Protein AF-A0AAQ3TRP3-F1 (afdb_monomer)

Radius of gyration: 34.42 Å; Cα contacts (8 Å, |Δi|>4): 391; chains: 1; bounding box: 76×56×103 Å

InterPro domains:
  IPR004140 Exocyst complex component Exo70 [PTHR12542] (78-520)
  IPR016159 Cullin repeat-like-containing domain superfamily [SSF74788] (184-519)
  IPR046364 Exocyst complex subunit Exo70, C-terminal [PF03081] (181-513)

pLDDT: mean 72.67, std 23.21, range [22.0, 98.25]

Mean predicted aligned error: 14.57 Å

Nearest PDB structures (foldseek):
  4rl5-assembly1_A  TM=6.685E-01  e=1.559E-10  Arabidopsis thaliana
  4p3g-assembly1_A  TM=2.240E-01  e=8.939E+00  Thermochaetoides thermophila DSM 1495

Structure (mmCIF, N/CA/C/O backbone):
data_AF-A0AAQ3TRP3-F1
#
_entry.id   AF-A0AAQ3TRP3-F1
#
loop_
_atom_site.group_PDB
_atom_site.id
_atom_site.type_symbol
_atom_site.label_atom_id
_atom_site.label_alt_id
_atom_site.label_comp_id
_atom_site.label_asym_id
_atom_site.label_entity_id
_atom_site.label_seq_id
_atom_site.pdbx_PDB_ins_code
_atom_site.Cartn_x
_atom_site.Cartn_y
_atom_site.Cartn_z
_atom_site.occupancy
_atom_site.B_iso_or_equiv
_atom_site.auth_seq_id
_atom_site.auth_comp_id
_atom_site.auth_asym_id
_atom_site.auth_atom_id
_atom_site.pdbx_PDB_model_num
ATOM 1 N N . MET A 1 1 ? 26.498 2.422 52.909 1.00 35.72 1 MET A N 1
ATOM 2 C CA . MET A 1 1 ? 26.021 2.976 51.623 1.00 35.72 1 MET A CA 1
ATOM 3 C C . MET A 1 1 ? 26.634 2.094 50.545 1.00 35.72 1 MET A C 1
ATOM 5 O O . MET A 1 1 ? 27.822 2.210 50.314 1.00 35.72 1 MET A O 1
ATOM 9 N N . GLY A 1 2 ? 26.007 1.011 50.088 1.00 30.06 2 GLY A N 1
ATOM 10 C CA . GLY A 1 2 ? 24.668 0.905 49.493 1.00 30.06 2 GLY A CA 1
ATOM 11 C C . GLY A 1 2 ? 24.884 0.528 48.016 1.00 30.06 2 GLY A C 1
ATOM 12 O O . GLY A 1 2 ? 24.940 1.422 47.192 1.00 30.06 2 GLY A O 1
ATOM 13 N N . SER A 1 3 ? 25.453 -0.650 47.738 1.00 26.14 3 SER A N 1
ATOM 14 C CA . SER A 1 3 ? 24.793 -1.949 47.491 1.00 26.14 3 SER A CA 1
ATOM 15 C C . SER A 1 3 ? 24.383 -2.117 46.019 1.00 26.14 3 SER A C 1
ATOM 17 O O . SER A 1 3 ? 23.376 -1.579 45.571 1.00 26.14 3 SER A O 1
ATOM 19 N N . SER A 1 4 ? 25.223 -2.860 45.289 1.00 27.05 4 SER A N 1
ATOM 20 C CA . SER A 1 4 ? 24.944 -3.479 43.991 1.00 27.05 4 SER A CA 1
ATOM 21 C C . SER A 1 4 ? 23.904 -4.591 44.146 1.00 27.05 4 SER A C 1
ATOM 23 O O . SER A 1 4 ? 24.011 -5.391 45.074 1.00 27.05 4 SER A O 1
ATOM 25 N N . ILE A 1 5 ? 22.938 -4.674 43.227 1.00 31.28 5 ILE A N 1
ATOM 26 C CA . ILE A 1 5 ? 21.962 -5.775 43.125 1.00 31.28 5 ILE A CA 1
ATOM 27 C C . ILE A 1 5 ? 21.830 -6.122 41.630 1.00 31.28 5 ILE A C 1
ATOM 29 O O . ILE A 1 5 ? 21.334 -5.316 40.850 1.00 31.28 5 ILE A O 1
ATOM 33 N N . ASN A 1 6 ? 22.549 -7.158 41.189 1.00 25.89 6 ASN A N 1
ATOM 34 C CA . ASN A 1 6 ? 22.065 -8.494 40.795 1.00 25.89 6 ASN A CA 1
ATOM 35 C C . ASN A 1 6 ? 21.070 -8.533 39.620 1.00 25.89 6 ASN A C 1
ATOM 37 O O . ASN A 1 6 ? 19.854 -8.466 39.794 1.00 25.89 6 ASN A O 1
ATOM 41 N N . MET A 1 7 ? 21.642 -8.733 38.427 1.00 24.67 7 MET A N 1
ATOM 42 C CA . MET A 1 7 ? 21.076 -9.557 37.355 1.00 24.67 7 MET A CA 1
ATOM 43 C C . MET A 1 7 ? 21.274 -11.039 37.707 1.00 24.67 7 MET A C 1
ATOM 45 O O . MET A 1 7 ? 22.249 -11.371 38.370 1.00 24.67 7 MET A O 1
ATOM 49 N N . GLU A 1 8 ? 20.374 -11.883 37.198 1.00 25.00 8 GLU A N 1
ATOM 50 C CA . GLU A 1 8 ? 20.343 -13.353 37.305 1.00 25.00 8 GLU A CA 1
ATOM 51 C C . GLU A 1 8 ? 19.824 -13.908 38.638 1.00 25.00 8 GLU A C 1
ATOM 53 O O . GLU A 1 8 ? 20.561 -14.070 39.601 1.00 25.00 8 GLU A O 1
ATOM 58 N N . ASP A 1 9 ? 18.536 -14.278 38.664 1.00 25.33 9 ASP A N 1
ATOM 59 C CA . ASP A 1 9 ? 18.198 -15.670 38.970 1.00 25.33 9 ASP A CA 1
ATOM 60 C C . ASP A 1 9 ? 16.752 -16.043 38.600 1.00 25.33 9 ASP A C 1
ATOM 62 O O . ASP A 1 9 ? 15.837 -15.222 38.673 1.00 25.33 9 ASP A O 1
ATOM 66 N N . ARG A 1 10 ? 16.567 -17.339 38.313 1.00 25.55 10 ARG A N 1
ATOM 67 C CA . ARG A 1 10 ? 15.323 -18.088 38.010 1.00 25.55 10 ARG A CA 1
ATOM 68 C C . ARG A 1 10 ? 14.953 -18.287 36.536 1.00 25.55 10 ARG A C 1
ATOM 70 O O . ARG A 1 10 ? 13.850 -17.976 36.093 1.00 25.55 10 ARG A O 1
ATOM 77 N N . PHE A 1 11 ? 15.826 -19.007 35.832 1.00 25.33 11 PHE A N 1
ATOM 78 C CA . PHE A 1 11 ? 15.385 -20.088 34.944 1.00 25.33 11 PHE A CA 1
ATOM 79 C C . PHE A 1 11 ? 15.286 -21.395 35.740 1.00 25.33 11 PHE A C 1
ATOM 81 O O . PHE A 1 11 ? 16.202 -21.739 36.480 1.00 25.33 11 PHE A O 1
ATOM 88 N N . GLY A 1 12 ? 14.205 -22.154 35.552 1.00 23.44 12 GLY A N 1
ATOM 89 C CA . GLY A 1 12 ? 14.117 -23.518 36.070 1.00 23.44 12 GLY A CA 1
ATOM 90 C C . GLY A 1 12 ? 12.722 -24.125 35.984 1.00 23.44 12 GLY A C 1
ATOM 91 O O . GLY A 1 12 ? 11.957 -24.008 36.930 1.00 23.44 12 GLY A O 1
ATOM 92 N N . ALA A 1 13 ? 12.418 -24.768 34.850 1.00 25.14 13 ALA A N 1
ATOM 93 C CA . ALA A 1 13 ? 11.879 -26.137 34.757 1.00 25.14 13 ALA A CA 1
ATOM 94 C C . ALA A 1 13 ? 11.068 -26.334 33.463 1.00 25.14 13 ALA A C 1
ATOM 96 O O . ALA A 1 13 ? 9.977 -25.799 33.283 1.00 25.14 13 ALA A O 1
ATOM 97 N N . ARG A 1 14 ? 11.625 -27.151 32.562 1.00 24.62 14 ARG A N 1
ATOM 98 C CA . ARG A 1 14 ? 10.919 -27.788 31.445 1.00 24.62 14 ARG A CA 1
ATOM 99 C C . ARG A 1 14 ? 10.018 -28.893 31.997 1.00 24.62 14 ARG A C 1
ATOM 101 O O . ARG A 1 14 ? 10.458 -29.668 32.839 1.00 24.62 14 ARG A O 1
ATOM 108 N N . GLY A 1 15 ? 8.822 -29.027 31.438 1.00 25.16 15 GLY A N 1
ATOM 109 C CA . GLY A 1 15 ? 7.959 -30.188 31.617 1.00 25.16 15 GLY A CA 1
ATOM 110 C C . GLY A 1 15 ? 7.012 -30.296 30.431 1.00 25.16 15 GLY A C 1
ATOM 111 O O . GLY A 1 15 ? 6.234 -29.383 30.181 1.00 25.16 15 GLY A O 1
ATOM 112 N N . LEU A 1 16 ? 7.161 -31.383 29.673 1.00 23.02 16 LEU A N 1
ATOM 113 C CA . LEU A 1 16 ? 6.274 -31.837 28.603 1.00 23.02 16 LEU A CA 1
ATOM 114 C C . LEU A 1 16 ? 4.789 -31.755 29.028 1.00 23.02 16 LEU A C 1
ATOM 116 O O . LEU A 1 16 ? 4.491 -31.898 30.209 1.00 23.02 16 LEU A O 1
ATOM 120 N N . TRP A 1 17 ? 3.878 -31.625 28.059 1.00 24.88 17 TRP A N 1
ATOM 121 C CA . TRP A 1 17 ? 2.758 -32.548 27.782 1.00 24.88 17 TRP A CA 1
ATOM 122 C C . TRP A 1 17 ? 1.840 -31.931 26.702 1.00 24.88 17 TRP A C 1
ATOM 124 O O . TRP A 1 17 ? 1.502 -30.751 26.703 1.00 24.88 17 TRP A O 1
ATOM 134 N N . SER A 1 18 ? 1.441 -32.764 25.751 1.00 22.00 18 SER A N 1
ATOM 135 C CA . SER A 1 18 ? 0.293 -32.631 24.844 1.00 22.00 18 SER A CA 1
ATOM 136 C C . SER A 1 18 ? -0.294 -34.044 24.722 1.00 22.00 18 SER A C 1
ATOM 138 O O . SER A 1 18 ? 0.445 -34.995 24.982 1.00 22.00 18 SER A O 1
ATOM 140 N N . PRO A 1 19 ? -1.504 -34.265 24.186 1.00 26.34 19 PRO A N 1
ATOM 141 C CA . PRO A 1 19 ? -2.749 -33.494 24.232 1.00 26.34 19 PRO A CA 1
ATOM 142 C C . PRO A 1 19 ? -3.902 -34.340 24.839 1.00 26.34 19 PRO A C 1
ATOM 144 O O . PRO A 1 19 ? -3.881 -35.565 24.757 1.00 26.34 19 PRO A O 1
ATOM 147 N N . ILE A 1 20 ? -4.951 -33.716 25.391 1.00 24.42 20 ILE A N 1
ATOM 148 C CA . ILE A 1 20 ? -6.211 -34.426 25.695 1.00 24.42 20 ILE A CA 1
ATOM 149 C C . ILE A 1 20 ? -7.267 -34.035 24.665 1.00 24.42 20 ILE A C 1
ATOM 151 O O . ILE A 1 20 ? -7.696 -32.888 24.563 1.00 24.42 20 ILE A O 1
ATOM 155 N N . THR A 1 21 ? -7.659 -35.041 23.897 1.00 22.59 21 THR A N 1
ATOM 156 C CA . THR A 1 21 ? -8.784 -35.107 22.972 1.00 22.59 21 THR A CA 1
ATOM 157 C C . THR A 1 21 ? -10.099 -35.039 23.746 1.00 22.59 21 THR A C 1
ATOM 159 O O . THR A 1 21 ? -10.389 -35.920 24.552 1.00 22.59 21 THR A O 1
ATOM 162 N N . VAL A 1 22 ? -10.939 -34.040 23.461 1.00 27.33 22 VAL A N 1
ATOM 163 C CA . VAL A 1 22 ? -12.357 -34.068 23.847 1.00 27.33 22 VAL A CA 1
ATOM 164 C C . VAL A 1 22 ? -13.202 -34.094 22.582 1.00 27.33 22 VAL A C 1
ATOM 166 O O . VAL A 1 22 ? -13.259 -33.151 21.799 1.00 27.33 22 VAL A O 1
ATOM 169 N N . ARG A 1 23 ? -13.821 -35.254 22.388 1.00 22.34 23 ARG A N 1
ATOM 170 C CA . ARG A 1 23 ? -14.796 -35.591 21.359 1.00 22.34 23 ARG A CA 1
ATOM 171 C C . ARG A 1 23 ? -16.107 -34.885 21.719 1.00 22.34 23 ARG A C 1
ATOM 173 O O . ARG A 1 23 ? -16.716 -35.248 22.718 1.00 22.34 23 ARG A O 1
ATOM 180 N N . SER A 1 24 ? -16.527 -33.892 20.935 1.00 25.52 24 SER A N 1
ATOM 181 C CA . SER A 1 24 ? -17.854 -33.279 21.079 1.00 25.52 24 SER A CA 1
ATOM 182 C C . SER A 1 24 ? -18.777 -33.776 19.971 1.00 25.52 24 SER A C 1
ATOM 184 O O . SER A 1 24 ? -18.467 -33.691 18.783 1.00 25.52 24 SER A O 1
ATOM 186 N N . SER A 1 25 ? -19.884 -34.371 20.399 1.00 25.12 25 SER A N 1
ATOM 187 C CA . SER A 1 25 ? -20.973 -34.919 19.600 1.00 25.12 25 SER A CA 1
ATOM 188 C C . SER A 1 25 ? -21.748 -33.813 18.883 1.00 25.12 25 SER A C 1
ATOM 190 O O . SER A 1 25 ? -22.270 -32.903 19.523 1.00 25.12 25 SER A O 1
ATOM 192 N N . SER A 1 26 ? -21.865 -33.928 17.559 1.00 26.00 26 SER A N 1
ATOM 193 C CA . SER A 1 26 ? -22.762 -33.109 16.740 1.00 26.00 26 SER A CA 1
ATOM 194 C C . SER A 1 26 ? -24.217 -33.508 16.988 1.00 26.00 26 SER A C 1
ATOM 196 O O . SER A 1 26 ? -24.620 -34.619 16.654 1.00 26.00 26 SER A O 1
ATOM 198 N N . GLY A 1 27 ? -24.996 -32.595 17.566 1.00 26.17 27 GLY A N 1
ATOM 199 C CA . GLY A 1 27 ? -26.455 -32.626 17.550 1.00 26.17 27 GLY A CA 1
ATOM 200 C C . GLY A 1 27 ? -26.960 -31.565 16.578 1.00 26.17 27 GLY A C 1
ATOM 201 O O . GLY A 1 27 ? -26.843 -30.373 16.844 1.00 26.17 27 GLY A O 1
ATOM 202 N N . THR A 1 28 ? -27.479 -31.999 15.433 1.00 25.14 28 THR A N 1
ATOM 203 C CA . THR A 1 28 ? -28.134 -31.148 14.435 1.00 25.14 28 THR A CA 1
ATOM 204 C C . THR A 1 28 ? -29.542 -30.804 14.913 1.00 25.14 28 THR A C 1
ATOM 206 O O . THR A 1 28 ? -30.368 -31.700 15.068 1.00 25.14 28 THR A O 1
ATOM 209 N N . ILE A 1 29 ? -29.843 -29.516 15.098 1.00 27.50 29 ILE A N 1
ATOM 210 C CA . ILE A 1 29 ? -31.223 -29.022 15.164 1.00 27.50 29 ILE A CA 1
ATOM 211 C C . ILE A 1 29 ? -31.406 -28.022 14.027 1.00 27.50 29 ILE A C 1
ATOM 213 O O . ILE A 1 29 ? -30.810 -26.947 14.011 1.00 27.50 29 ILE A O 1
ATOM 217 N N . ALA A 1 30 ? -32.216 -28.428 13.053 1.00 26.48 30 ALA A N 1
ATOM 218 C CA . ALA A 1 30 ? -32.719 -27.586 11.985 1.00 26.48 30 ALA A CA 1
ATOM 219 C C . ALA A 1 30 ? -33.881 -26.735 12.520 1.00 26.48 30 ALA A C 1
ATOM 221 O O . ALA A 1 30 ? -34.821 -27.266 13.108 1.00 26.48 30 ALA A O 1
ATOM 222 N N . GLY A 1 31 ? -33.819 -25.425 12.292 1.00 26.56 31 GLY A N 1
ATOM 223 C CA . GLY A 1 31 ? -34.897 -24.486 12.581 1.00 26.56 31 GLY A CA 1
ATOM 224 C C . GLY A 1 31 ? -35.043 -23.502 11.429 1.00 26.56 31 GLY A C 1
ATOM 225 O O . GLY A 1 31 ? -34.255 -22.572 11.296 1.00 26.56 31 GLY A O 1
ATOM 226 N N . SER A 1 32 ? -36.031 -23.748 10.571 1.00 29.98 32 SER A N 1
ATOM 227 C CA . SER A 1 32 ? -36.461 -22.857 9.494 1.00 29.98 32 SER A CA 1
ATOM 228 C C . SER A 1 32 ? -37.123 -21.598 10.066 1.00 29.98 32 SER A C 1
ATOM 230 O O . SER A 1 32 ? -37.987 -21.698 10.935 1.00 29.98 32 SER A O 1
ATOM 232 N N . GLY A 1 33 ? -36.764 -20.420 9.551 1.00 26.45 33 GLY A N 1
ATOM 233 C CA . GLY A 1 33 ? -37.371 -19.142 9.926 1.00 26.45 33 GLY A CA 1
ATOM 234 C C . GLY A 1 33 ? -37.254 -18.121 8.795 1.00 26.45 33 GLY A C 1
ATOM 235 O O . GLY A 1 33 ? -36.174 -17.886 8.272 1.00 26.45 33 GLY A O 1
ATOM 236 N N . SER A 1 34 ? -38.401 -17.583 8.399 1.00 26.67 34 SER A N 1
ATOM 237 C CA . SER A 1 34 ? -38.728 -16.857 7.168 1.00 26.67 34 SER A CA 1
ATOM 238 C C . SER A 1 34 ? -37.939 -15.578 6.862 1.00 26.67 34 SER A C 1
ATOM 240 O O . SER A 1 34 ? -37.733 -14.728 7.727 1.00 26.67 34 SER A O 1
ATOM 242 N N . THR A 1 35 ? -37.663 -15.391 5.573 1.00 23.88 35 THR A N 1
ATOM 243 C CA . THR A 1 35 ? -37.200 -14.167 4.914 1.00 23.88 35 THR A CA 1
ATOM 244 C C . THR A 1 35 ? -38.246 -13.049 5.003 1.00 23.88 35 THR A C 1
ATOM 246 O O . THR A 1 35 ? -39.348 -13.191 4.480 1.00 23.88 35 THR A O 1
ATOM 249 N N . TYR A 1 36 ? -37.877 -11.908 5.589 1.00 26.47 36 TYR A N 1
ATOM 250 C CA . TYR A 1 36 ? -38.533 -10.622 5.341 1.00 26.47 36 TYR A CA 1
ATOM 251 C C . TYR A 1 36 ? -37.529 -9.705 4.645 1.00 26.47 36 TYR A C 1
ATOM 253 O O . TYR A 1 36 ? -36.509 -9.317 5.207 1.00 26.47 36 TYR A O 1
ATOM 261 N N . THR A 1 37 ? -37.809 -9.405 3.382 1.00 28.42 37 THR A N 1
ATOM 262 C CA . THR A 1 37 ? -37.086 -8.434 2.566 1.00 28.42 37 THR A CA 1
ATOM 263 C C . THR A 1 37 ? -37.477 -7.021 2.985 1.00 28.42 37 THR A C 1
ATOM 265 O O . THR A 1 37 ? -38.600 -6.589 2.733 1.00 28.42 37 THR A O 1
ATOM 268 N N . THR A 1 38 ? -36.534 -6.276 3.555 1.00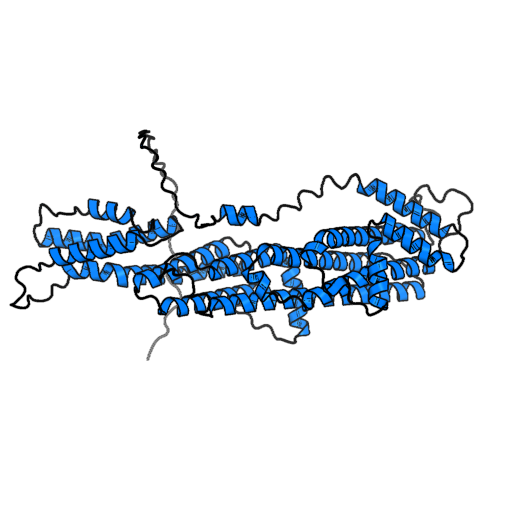 24.95 38 THR A N 1
ATOM 269 C CA . THR A 1 38 ? -36.594 -4.812 3.617 1.00 24.95 38 THR A CA 1
ATOM 270 C C . THR A 1 38 ? -35.363 -4.245 2.932 1.00 24.95 38 THR A C 1
ATOM 272 O O . THR A 1 38 ? -34.234 -4.462 3.359 1.00 24.95 38 THR A O 1
ATOM 275 N N . SER A 1 39 ? -35.631 -3.548 1.829 1.00 32.19 39 SER A N 1
ATOM 276 C CA . SER A 1 39 ? -34.715 -2.741 1.029 1.00 32.19 39 SER A CA 1
ATOM 277 C C . SER A 1 39 ? -33.881 -1.805 1.912 1.00 32.19 39 SER A C 1
ATOM 279 O O . SER A 1 39 ? -34.387 -0.787 2.383 1.00 32.19 39 SER A O 1
ATOM 281 N N . ALA A 1 40 ? -32.602 -2.130 2.096 1.00 25.84 40 ALA A N 1
ATOM 282 C CA . ALA A 1 40 ? -31.597 -1.239 2.657 1.00 25.84 40 ALA A CA 1
ATOM 283 C C . ALA A 1 40 ? -30.569 -0.920 1.567 1.00 25.84 40 ALA A C 1
ATOM 285 O O . ALA A 1 40 ? -30.038 -1.821 0.916 1.00 25.84 40 ALA A O 1
ATOM 286 N N . ALA A 1 41 ? -30.338 0.375 1.353 1.00 25.69 41 ALA A N 1
ATOM 287 C CA . ALA A 1 41 ? -29.313 0.900 0.467 1.00 25.69 41 ALA A CA 1
ATOM 288 C C . ALA A 1 41 ? -27.966 0.222 0.761 1.00 25.69 41 ALA A C 1
ATOM 290 O O . ALA A 1 41 ? -27.532 0.169 1.911 1.00 25.69 41 ALA A O 1
ATOM 291 N N . ALA A 1 42 ? -27.344 -0.324 -0.282 1.00 25.33 42 ALA A N 1
ATOM 292 C CA . ALA A 1 42 ? -26.106 -1.081 -0.197 1.00 25.33 42 ALA A CA 1
ATOM 293 C C . ALA A 1 42 ? -24.969 -0.208 0.360 1.00 25.33 42 ALA A C 1
ATOM 295 O O . ALA A 1 42 ? -24.351 0.566 -0.367 1.00 25.33 42 ALA A O 1
ATOM 296 N N . SER A 1 43 ? -24.673 -0.342 1.653 1.00 28.14 43 SER A N 1
ATOM 297 C CA . SER A 1 43 ? -23.373 0.039 2.187 1.00 28.14 43 SER A CA 1
ATOM 298 C C . SER A 1 43 ? -22.385 -1.051 1.775 1.00 28.14 43 SER A C 1
ATOM 300 O O . SER A 1 43 ? -22.498 -2.212 2.171 1.00 28.14 43 SER A O 1
ATOM 302 N N . LEU A 1 44 ? -21.434 -0.700 0.911 1.00 31.47 44 LEU A N 1
ATOM 303 C CA . LEU A 1 44 ? -20.362 -1.599 0.491 1.00 31.47 44 LEU A CA 1
ATOM 304 C C . LEU A 1 44 ? -19.396 -1.814 1.665 1.00 31.47 44 LEU A C 1
ATOM 306 O O . LEU A 1 44 ? -18.321 -1.227 1.728 1.00 31.47 44 LEU A O 1
ATOM 310 N N . SER A 1 45 ? -19.777 -2.667 2.615 1.00 37.31 45 SER A N 1
ATOM 311 C CA . SER A 1 45 ? -18.842 -3.266 3.565 1.00 37.31 45 SER A CA 1
ATOM 312 C C . SER A 1 45 ? -17.987 -4.271 2.797 1.00 37.31 45 SER A C 1
ATOM 314 O O . SER A 1 45 ? -18.311 -5.455 2.727 1.00 37.31 45 SER A O 1
ATOM 316 N N . MET A 1 46 ? -16.916 -3.793 2.166 1.00 41.84 46 MET A N 1
ATOM 317 C CA . MET A 1 46 ? -15.966 -4.656 1.472 1.00 41.84 46 MET A CA 1
ATOM 318 C C . MET A 1 46 ? -15.306 -5.618 2.468 1.00 41.84 46 MET A C 1
ATOM 320 O O . MET A 1 46 ? -14.654 -5.188 3.419 1.00 41.84 46 MET A O 1
ATOM 324 N N . SER A 1 47 ? -15.469 -6.927 2.260 1.00 47.16 47 SER A N 1
ATOM 325 C CA . SER A 1 47 ? -14.766 -7.941 3.050 1.00 47.16 47 SER A CA 1
ATOM 326 C C . SER A 1 47 ? -13.272 -7.967 2.699 1.00 47.16 47 SER A C 1
ATOM 328 O O . SER A 1 47 ? -12.864 -7.545 1.614 1.00 47.16 47 SER A O 1
ATOM 330 N N . MET A 1 48 ? -12.433 -8.499 3.596 1.00 46.69 48 MET A N 1
ATOM 331 C CA . MET A 1 48 ? -11.012 -8.727 3.295 1.00 46.69 48 MET A CA 1
ATOM 332 C C . MET A 1 48 ? -10.812 -9.637 2.076 1.00 46.69 48 MET A C 1
ATOM 334 O O . MET A 1 48 ? -9.860 -9.443 1.329 1.00 46.69 48 MET A O 1
ATOM 338 N N . GLU A 1 49 ? -11.724 -10.583 1.848 1.00 42.34 49 GLU A N 1
ATOM 339 C CA . GLU A 1 49 ? -11.733 -11.463 0.674 1.00 42.34 49 GLU A CA 1
ATOM 340 C C . GLU A 1 49 ? -12.098 -10.698 -0.600 1.00 42.34 49 GLU A C 1
ATOM 342 O O . GLU A 1 49 ? -11.464 -10.907 -1.627 1.00 42.34 49 GLU A O 1
ATOM 347 N N . ALA A 1 50 ? -13.040 -9.751 -0.536 1.00 43.78 50 ALA A N 1
ATOM 348 C CA . ALA A 1 50 ? -13.363 -8.875 -1.660 1.00 43.78 50 ALA A CA 1
ATOM 349 C C . ALA A 1 50 ? -12.200 -7.923 -1.990 1.00 43.78 50 ALA A C 1
ATOM 351 O O . ALA A 1 50 ? -11.885 -7.730 -3.158 1.00 43.78 50 ALA A O 1
ATOM 352 N N . LEU A 1 51 ? -11.504 -7.377 -0.985 1.00 42.25 51 LEU A N 1
ATOM 353 C CA . LEU A 1 51 ? -10.272 -6.597 -1.182 1.00 42.25 51 LEU A CA 1
ATOM 354 C C . LEU A 1 51 ? -9.110 -7.447 -1.724 1.00 42.25 51 LEU A C 1
ATOM 356 O O . LEU A 1 51 ? -8.335 -6.958 -2.545 1.00 42.25 51 LEU A O 1
ATOM 360 N N . ALA A 1 52 ? -8.987 -8.703 -1.288 1.00 42.25 52 ALA A N 1
ATOM 361 C CA . ALA A 1 52 ? -7.985 -9.642 -1.786 1.00 42.25 52 ALA A CA 1
ATOM 362 C C . ALA A 1 52 ? -8.276 -10.085 -3.227 1.00 42.25 52 ALA A C 1
ATOM 364 O O . ALA A 1 52 ? -7.353 -10.133 -4.030 1.00 42.25 52 ALA A O 1
ATOM 365 N N . ALA A 1 53 ? -9.542 -10.334 -3.574 1.00 42.78 53 ALA A N 1
ATOM 366 C CA . ALA A 1 53 ? -9.973 -10.729 -4.913 1.00 42.78 53 ALA A CA 1
ATOM 367 C C . ALA A 1 53 ? -9.913 -9.564 -5.912 1.00 42.78 53 ALA A C 1
ATOM 369 O O . ALA A 1 53 ? -9.395 -9.718 -7.012 1.00 42.78 53 ALA A O 1
ATOM 370 N N . MET A 1 54 ? -10.371 -8.374 -5.519 1.00 37.12 54 MET A N 1
ATOM 371 C CA . MET A 1 54 ? -10.393 -7.184 -6.380 1.00 37.12 54 MET A CA 1
ATOM 372 C C . MET A 1 54 ? -8.992 -6.606 -6.637 1.00 37.12 54 MET A C 1
ATOM 374 O O . MET A 1 54 ? -8.796 -5.821 -7.560 1.00 37.12 54 MET A O 1
ATOM 378 N N . LEU A 1 55 ? -8.008 -6.996 -5.824 1.00 43.03 55 LEU A N 1
ATOM 379 C CA . LEU A 1 55 ? -6.614 -6.603 -5.979 1.00 43.03 55 LEU A CA 1
ATOM 380 C C . LEU A 1 55 ? -5.669 -7.810 -6.123 1.00 43.03 55 LEU A C 1
ATOM 382 O O . LEU A 1 55 ? -4.453 -7.663 -5.929 1.00 43.03 55 LEU A O 1
ATOM 386 N N . SER A 1 56 ? -6.208 -8.992 -6.434 1.00 36.00 56 SER A N 1
ATOM 387 C CA . SER A 1 56 ? -5.407 -10.129 -6.866 1.00 36.00 56 SER A CA 1
ATOM 388 C C . SER A 1 56 ? -4.795 -9.751 -8.209 1.00 36.00 56 SER A C 1
ATOM 390 O O . SER A 1 56 ? -5.426 -9.834 -9.256 1.00 36.00 56 SER A O 1
ATOM 392 N N . LEU A 1 57 ? -3.558 -9.264 -8.159 1.00 39.91 57 LEU A N 1
ATOM 393 C CA . LEU A 1 57 ? -2.683 -9.120 -9.316 1.00 39.91 57 LEU A CA 1
ATOM 394 C C . LEU A 1 57 ? -2.073 -10.490 -9.673 1.00 39.91 57 LEU A C 1
ATOM 396 O O . LEU A 1 57 ? -0.930 -10.556 -10.116 1.00 39.91 57 LEU A O 1
ATOM 400 N N . ASP A 1 58 ? -2.831 -11.582 -9.517 1.00 31.98 58 ASP A N 1
ATOM 401 C CA . ASP A 1 58 ? -2.561 -12.828 -10.233 1.00 31.98 58 ASP A CA 1
ATOM 402 C C . ASP A 1 58 ? -2.939 -12.612 -11.697 1.00 31.98 58 ASP A C 1
ATOM 404 O O . ASP A 1 58 ? -4.025 -12.922 -12.181 1.00 31.98 58 ASP A O 1
ATOM 408 N N . SER A 1 59 ? -2.033 -11.980 -12.428 1.00 35.44 59 SER A N 1
ATOM 409 C CA . SER A 1 59 ? -2.052 -11.986 -13.891 1.00 35.44 59 SER A CA 1
ATOM 410 C C . SER A 1 59 ? -0.657 -12.202 -14.466 1.00 35.44 59 SER A C 1
ATOM 412 O O . SER A 1 59 ? -0.381 -11.813 -15.596 1.00 35.44 59 SER A O 1
ATOM 414 N N . LEU A 1 60 ? 0.222 -12.861 -13.703 1.00 35.59 60 LEU A N 1
ATOM 415 C CA . LEU A 1 60 ? 1.514 -13.344 -14.199 1.00 35.59 60 LEU A CA 1
ATOM 416 C C . LEU A 1 60 ? 1.573 -14.869 -14.383 1.00 35.59 60 LEU A C 1
ATOM 418 O O . LEU A 1 60 ? 2.561 -15.366 -14.909 1.00 35.59 60 LEU A O 1
ATOM 422 N N . GLU A 1 61 ? 0.490 -15.601 -14.101 1.00 31.48 61 GLU A N 1
ATOM 423 C CA . GLU A 1 61 ? 0.340 -17.016 -14.495 1.00 31.48 61 GLU A CA 1
ATOM 424 C C . GLU A 1 61 ? -0.099 -17.211 -15.963 1.00 31.48 61 GLU A C 1
ATOM 426 O O . GLU A 1 61 ? -0.368 -18.324 -16.406 1.00 31.48 61 GLU A O 1
ATOM 431 N N . TYR A 1 62 ? -0.127 -16.140 -16.764 1.00 33.59 62 TYR A N 1
ATOM 432 C CA . TYR A 1 62 ? -0.454 -16.194 -18.196 1.00 33.59 62 TYR A CA 1
ATOM 433 C C . TYR A 1 62 ? 0.779 -16.138 -19.116 1.00 33.59 62 TYR A C 1
ATOM 435 O O . TYR A 1 62 ? 0.652 -15.818 -20.293 1.00 33.59 62 TYR A O 1
ATOM 443 N N . ILE A 1 63 ? 1.978 -16.427 -18.596 1.00 35.75 63 ILE A N 1
ATOM 444 C CA . ILE A 1 63 ? 3.232 -16.375 -19.372 1.00 35.75 63 ILE A CA 1
ATOM 445 C C . ILE A 1 63 ? 3.570 -17.727 -20.032 1.00 35.75 63 ILE A C 1
ATOM 447 O O . ILE A 1 63 ? 4.213 -17.755 -21.078 1.00 35.75 63 ILE A O 1
ATOM 451 N N . ASP A 1 64 ? 3.065 -18.857 -19.527 1.00 29.70 64 ASP A N 1
ATOM 452 C CA . ASP A 1 64 ? 3.477 -20.176 -20.041 1.00 29.70 64 ASP A CA 1
ATOM 453 C C . ASP A 1 64 ? 2.806 -20.609 -21.359 1.00 29.70 64 ASP A C 1
ATOM 455 O O . ASP A 1 64 ? 3.261 -21.561 -21.987 1.00 29.70 64 ASP A O 1
ATOM 459 N N . LYS A 1 65 ? 1.775 -19.897 -21.841 1.00 29.27 65 LYS A N 1
ATOM 460 C CA . LYS A 1 65 ? 1.150 -20.173 -23.155 1.00 29.27 65 LYS A CA 1
ATOM 461 C C . LYS A 1 65 ? 1.668 -19.303 -24.307 1.00 29.27 65 LYS A C 1
ATOM 463 O O . LYS A 1 65 ? 1.329 -19.574 -25.455 1.00 29.27 65 LYS A O 1
ATOM 468 N N . GLU A 1 66 ? 2.475 -18.278 -24.029 1.00 43.66 66 GLU A N 1
ATOM 469 C CA . GLU A 1 66 ? 3.000 -17.348 -25.049 1.00 43.66 66 GLU A CA 1
ATOM 470 C C . GLU A 1 66 ? 4.345 -17.827 -25.646 1.00 43.66 66 GLU A C 1
ATOM 472 O O . GLU A 1 66 ? 4.706 -17.464 -26.762 1.00 43.66 66 GLU A O 1
ATOM 477 N N . LYS A 1 67 ? 5.037 -18.733 -24.943 1.00 42.03 67 LYS A N 1
ATOM 478 C CA . LYS A 1 67 ? 6.407 -19.198 -25.232 1.00 42.03 67 LYS A CA 1
ATOM 479 C C . LYS A 1 67 ? 6.588 -19.970 -26.546 1.00 42.03 67 LYS A C 1
ATOM 481 O O . LYS A 1 67 ? 7.712 -20.105 -27.025 1.00 42.03 67 LYS A O 1
ATOM 486 N N . GLU A 1 68 ? 5.513 -20.521 -27.113 1.00 40.50 68 GLU A N 1
ATOM 487 C CA . GLU A 1 68 ? 5.573 -21.232 -28.400 1.00 40.50 68 GLU A CA 1
ATOM 488 C C . GLU A 1 68 ? 5.314 -20.322 -29.610 1.00 40.50 68 GLU A C 1
ATOM 490 O O . GLU A 1 68 ? 5.799 -20.639 -30.691 1.00 40.50 68 GLU A O 1
ATOM 495 N N . ARG A 1 69 ? 4.648 -19.166 -29.436 1.00 42.78 69 ARG A N 1
ATOM 496 C CA . ARG A 1 69 ? 4.491 -18.158 -30.505 1.00 42.78 69 ARG A CA 1
ATOM 497 C C . ARG A 1 69 ? 5.717 -17.252 -30.655 1.00 42.78 69 ARG A C 1
ATOM 499 O O . ARG A 1 69 ? 6.013 -16.827 -31.761 1.00 42.78 69 ARG A O 1
ATOM 506 N N . GLU A 1 70 ? 6.474 -17.035 -29.578 1.00 52.84 70 GLU A N 1
ATOM 507 C CA . GLU A 1 70 ? 7.689 -16.200 -29.593 1.00 52.84 70 GLU A CA 1
ATOM 508 C C . GLU A 1 70 ? 8.800 -16.746 -30.516 1.00 52.84 70 GLU A C 1
ATOM 510 O O . GLU A 1 70 ? 9.512 -15.970 -31.140 1.00 52.84 70 GLU A O 1
ATOM 515 N N . LYS A 1 71 ? 8.927 -18.070 -30.697 1.00 50.12 71 LYS A N 1
ATOM 516 C CA . LYS A 1 71 ? 10.008 -18.644 -31.528 1.00 50.12 71 LYS A CA 1
ATOM 517 C C . LYS A 1 71 ? 9.856 -18.403 -33.031 1.00 50.12 71 LYS A C 1
ATOM 519 O O . LYS A 1 71 ? 10.864 -18.313 -33.727 1.00 50.12 71 LYS A O 1
ATOM 524 N N . GLU A 1 72 ? 8.626 -18.380 -33.538 1.00 55.25 72 GLU A N 1
ATOM 525 C CA . GLU A 1 72 ? 8.359 -18.208 -34.973 1.00 55.25 72 GLU A CA 1
ATOM 526 C C . GLU A 1 72 ? 8.535 -16.735 -35.380 1.00 55.25 72 GLU A C 1
ATOM 528 O O . GLU A 1 72 ? 9.147 -16.442 -36.410 1.00 55.25 72 GLU A O 1
ATOM 533 N N . ASP A 1 73 ? 8.120 -15.816 -34.502 1.00 57.03 73 ASP A N 1
ATOM 534 C CA . ASP A 1 73 ? 8.358 -14.377 -34.644 1.00 57.03 73 ASP A CA 1
ATOM 535 C C . ASP A 1 73 ? 9.856 -14.028 -34.518 1.00 57.03 73 ASP A C 1
ATOM 537 O O . ASP A 1 73 ? 10.364 -13.226 -35.305 1.00 57.03 73 ASP A O 1
ATOM 541 N N . ASP A 1 74 ? 10.600 -14.685 -33.618 1.00 54.56 74 ASP A N 1
ATOM 542 C CA . ASP A 1 74 ? 12.048 -14.488 -33.454 1.00 54.56 74 ASP A CA 1
ATOM 543 C C . ASP A 1 74 ? 12.857 -14.913 -34.694 1.00 54.56 74 ASP A C 1
ATOM 545 O O . ASP A 1 74 ? 13.822 -14.243 -35.066 1.00 54.56 74 ASP A O 1
ATOM 549 N N . GLU A 1 75 ? 12.500 -16.015 -35.362 1.00 60.50 75 GLU A N 1
ATOM 550 C CA . GLU A 1 75 ? 13.183 -16.442 -36.597 1.00 60.50 75 GLU A CA 1
ATOM 551 C C . GLU A 1 75 ? 12.869 -15.515 -37.777 1.00 60.50 75 GLU A C 1
ATOM 553 O O . GLU A 1 75 ? 13.768 -15.149 -38.539 1.00 60.50 75 GLU A O 1
ATOM 558 N N . LYS A 1 76 ? 11.620 -15.047 -37.882 1.00 64.31 76 LYS A N 1
ATOM 559 C CA . LYS A 1 76 ? 11.224 -14.038 -38.873 1.00 64.31 76 LYS A CA 1
ATOM 560 C C . LYS A 1 76 ? 11.981 -12.720 -38.661 1.00 64.31 76 LYS A C 1
ATOM 562 O O . LYS A 1 76 ? 12.424 -12.085 -39.621 1.00 64.31 76 LYS A O 1
ATOM 567 N N . MET A 1 77 ? 12.184 -12.338 -37.401 1.00 63.78 77 MET A N 1
ATOM 568 C CA . MET A 1 77 ? 12.942 -11.155 -37.002 1.00 63.78 77 MET A CA 1
ATOM 569 C C . MET A 1 77 ? 14.432 -11.278 -37.357 1.00 63.78 77 MET A C 1
ATOM 571 O O . MET A 1 77 ? 15.012 -10.345 -37.916 1.00 63.78 77 MET A O 1
ATOM 575 N N . LYS A 1 78 ? 15.040 -12.452 -37.133 1.00 63.31 78 LYS A N 1
ATOM 576 C CA . LYS A 1 78 ? 16.427 -12.753 -37.539 1.00 63.31 78 LYS A CA 1
ATOM 577 C C . LYS A 1 78 ? 16.613 -12.696 -39.053 1.00 63.31 78 LYS A C 1
ATOM 579 O O . LYS A 1 78 ? 17.582 -12.096 -39.520 1.00 63.31 78 LYS A O 1
ATOM 584 N N . GLN A 1 79 ? 15.687 -13.281 -39.814 1.00 64.31 79 GLN A N 1
ATOM 585 C CA . GLN A 1 79 ? 15.736 -13.274 -41.277 1.00 64.31 79 GLN A CA 1
ATOM 586 C C . GLN A 1 79 ? 15.656 -11.845 -41.831 1.00 64.31 79 GLN A C 1
ATOM 588 O O . GLN A 1 79 ? 16.416 -11.487 -42.725 1.00 64.31 79 GLN A O 1
ATOM 593 N N . MET A 1 80 ? 14.822 -10.990 -41.236 1.00 64.62 80 MET A N 1
ATOM 594 C CA . MET A 1 80 ? 14.703 -9.587 -41.639 1.00 64.62 80 MET A CA 1
ATOM 595 C C . MET A 1 80 ? 15.967 -8.766 -41.358 1.00 64.62 80 MET A C 1
ATOM 597 O O . MET A 1 80 ? 16.376 -7.949 -42.184 1.00 64.62 80 MET A O 1
ATOM 601 N N . VAL A 1 81 ? 16.613 -8.993 -40.211 1.00 62.38 81 VAL A N 1
ATOM 602 C CA . VAL A 1 81 ? 17.894 -8.351 -39.884 1.00 62.38 81 VAL A CA 1
ATOM 603 C C . VAL A 1 81 ? 18.980 -8.792 -40.871 1.00 62.38 81 VAL A C 1
ATOM 605 O O . VAL A 1 81 ? 19.790 -7.971 -41.285 1.00 62.38 81 VAL A O 1
ATOM 608 N N . GLN A 1 82 ? 18.974 -10.050 -41.316 1.00 61.19 82 GLN A N 1
ATOM 609 C CA . GLN A 1 82 ? 19.901 -10.543 -42.342 1.00 61.19 82 GLN A CA 1
ATOM 610 C C . GLN A 1 82 ? 19.612 -9.970 -43.740 1.00 61.19 82 GLN A C 1
ATOM 612 O O . GLN A 1 82 ? 20.549 -9.558 -44.422 1.00 61.19 82 GLN A O 1
ATOM 617 N N . GLU A 1 83 ? 18.341 -9.879 -44.149 1.00 62.84 83 GLU A N 1
ATOM 618 C CA . GLU A 1 83 ? 17.925 -9.233 -45.408 1.00 62.84 83 GLU A CA 1
ATOM 619 C C . GLU A 1 83 ? 18.387 -7.771 -45.476 1.00 62.84 83 GLU A C 1
ATOM 621 O O . GLU A 1 83 ? 18.818 -7.300 -46.530 1.00 62.84 83 GLU A O 1
ATOM 626 N N . PHE A 1 84 ? 18.360 -7.065 -44.342 1.00 59.22 84 PHE A N 1
ATOM 627 C CA . PHE A 1 84 ? 18.827 -5.685 -44.245 1.00 59.22 84 PHE A CA 1
ATOM 628 C C . PHE A 1 84 ? 20.326 -5.533 -44.546 1.00 59.22 84 PHE A C 1
ATOM 630 O O . PHE A 1 84 ? 20.718 -4.591 -45.232 1.00 59.22 84 PHE A O 1
ATOM 637 N N . PHE A 1 85 ? 21.165 -6.474 -44.103 1.00 57.72 85 PHE A N 1
ATOM 638 C CA . PHE A 1 85 ? 22.610 -6.445 -44.365 1.00 57.72 85 PHE A CA 1
ATOM 639 C C . PHE A 1 85 ? 23.013 -6.987 -45.745 1.00 57.72 85 PHE A C 1
ATOM 641 O O . PHE A 1 85 ? 24.166 -6.832 -46.147 1.00 57.72 85 PHE A O 1
ATOM 648 N N . GLY A 1 86 ? 22.079 -7.592 -46.485 1.00 52.69 86 GLY A N 1
ATOM 649 C CA . GLY A 1 86 ? 22.296 -8.072 -47.852 1.00 52.69 86 GLY A CA 1
ATOM 650 C C . GLY A 1 86 ? 22.064 -7.027 -48.955 1.00 52.69 86 GLY A C 1
ATOM 651 O O . GLY A 1 86 ? 22.433 -7.279 -50.102 1.00 52.69 86 GLY A O 1
ATOM 652 N N . ALA A 1 87 ? 21.462 -5.868 -48.649 1.00 48.91 87 ALA A N 1
ATOM 653 C CA . ALA A 1 87 ? 21.066 -4.866 -49.646 1.00 48.91 87 ALA A CA 1
ATOM 654 C C . ALA A 1 87 ? 22.118 -3.742 -49.845 1.00 48.91 87 ALA A C 1
ATOM 656 O O . ALA A 1 87 ? 22.733 -3.304 -48.870 1.00 48.91 87 ALA A O 1
ATOM 657 N N . PRO A 1 88 ? 22.332 -3.221 -51.076 1.00 41.59 88 PRO A N 1
ATOM 658 C CA . PRO A 1 88 ? 23.293 -2.144 -51.327 1.00 41.59 88 PRO A CA 1
ATOM 659 C C . PRO A 1 88 ? 22.856 -0.826 -50.672 1.00 41.59 88 PRO A C 1
ATOM 661 O O . PRO A 1 88 ? 21.692 -0.434 -50.770 1.00 41.59 88 PRO A O 1
ATOM 664 N N . SER A 1 89 ? 23.798 -0.121 -50.040 1.00 46.81 89 SER A N 1
ATOM 665 C CA . SER A 1 89 ? 23.548 1.139 -49.336 1.00 46.81 89 SER A CA 1
ATOM 666 C C . SER A 1 89 ? 23.079 2.246 -50.288 1.00 46.81 89 SER A C 1
ATOM 668 O O . SER A 1 89 ? 23.849 2.736 -51.116 1.00 46.81 89 SER A O 1
ATOM 670 N N . ALA A 1 90 ? 21.837 2.689 -50.123 1.00 42.16 90 ALA A N 1
ATOM 671 C CA . ALA A 1 90 ? 21.375 3.999 -50.564 1.00 42.16 90 ALA A CA 1
ATOM 672 C C . ALA A 1 90 ? 20.801 4.719 -49.337 1.00 42.16 90 ALA A C 1
ATOM 674 O O . ALA A 1 90 ? 20.048 4.113 -48.577 1.00 42.16 90 ALA A O 1
ATOM 675 N N . ASP A 1 91 ? 21.168 5.984 -49.126 1.00 44.06 91 ASP A N 1
ATOM 676 C CA . ASP A 1 91 ? 20.888 6.760 -47.904 1.00 44.06 91 ASP A CA 1
ATOM 677 C C . ASP A 1 91 ? 19.389 6.865 -47.518 1.00 44.06 91 ASP A C 1
ATOM 679 O O . ASP A 1 91 ? 19.071 7.063 -46.345 1.00 44.06 91 ASP A O 1
ATOM 683 N N . ASP A 1 92 ? 18.453 6.606 -48.444 1.00 43.12 92 ASP A N 1
ATOM 684 C CA . ASP A 1 92 ? 16.997 6.508 -48.188 1.00 43.12 92 ASP A CA 1
ATOM 685 C C . ASP A 1 92 ? 16.546 5.181 -47.519 1.00 43.12 92 ASP A C 1
ATOM 687 O O . ASP A 1 92 ? 15.393 5.023 -47.097 1.00 43.12 92 ASP A O 1
ATOM 691 N N . CYS A 1 93 ? 17.445 4.201 -47.388 1.00 48.91 93 CYS A N 1
ATOM 692 C CA . CYS A 1 93 ? 17.156 2.869 -46.844 1.00 48.91 93 CYS A CA 1
ATOM 693 C C . CYS A 1 93 ? 17.010 2.872 -45.307 1.00 48.91 93 CYS A C 1
ATOM 695 O O . CYS A 1 93 ? 16.240 2.099 -44.741 1.00 48.91 93 CYS A O 1
ATOM 697 N N . SER A 1 94 ? 17.684 3.788 -44.603 1.00 57.91 94 SER A N 1
ATOM 698 C CA . SER A 1 94 ? 17.729 3.791 -43.130 1.00 57.91 94 SER A CA 1
ATOM 699 C C . SER A 1 94 ? 16.366 4.063 -42.469 1.00 57.91 94 SER A C 1
ATOM 701 O O . SER A 1 94 ? 16.007 3.420 -41.481 1.00 57.91 94 SER A O 1
ATOM 703 N N . THR A 1 95 ? 15.569 4.980 -43.028 1.00 65.62 95 THR A N 1
ATOM 704 C CA . THR A 1 95 ? 14.275 5.388 -42.446 1.00 65.62 95 THR A CA 1
ATOM 705 C C . THR A 1 95 ? 13.159 4.394 -42.775 1.00 65.62 95 THR A C 1
ATOM 707 O O . THR A 1 95 ? 12.368 4.040 -41.899 1.00 65.62 95 THR A O 1
ATOM 710 N N . SER A 1 96 ? 13.122 3.891 -44.013 1.00 71.50 96 SER A N 1
ATOM 711 C CA . SER A 1 96 ? 12.141 2.890 -44.456 1.00 71.50 96 SER A CA 1
ATOM 712 C C . SER A 1 96 ? 12.333 1.539 -43.757 1.00 71.50 96 SER A C 1
ATOM 714 O O . SER A 1 96 ? 11.355 0.883 -43.389 1.00 71.50 96 SER A O 1
ATOM 716 N N . VAL A 1 97 ? 13.581 1.152 -43.482 1.00 74.19 97 VAL A N 1
ATOM 717 C CA . VAL A 1 97 ? 13.884 -0.075 -42.737 1.00 74.19 97 VAL A CA 1
ATOM 718 C C . VAL A 1 97 ? 13.498 0.048 -41.274 1.00 74.19 97 VAL A C 1
ATOM 720 O O . VAL A 1 97 ? 12.859 -0.863 -40.755 1.00 74.19 97 VAL A O 1
ATOM 723 N N . LEU A 1 98 ? 13.821 1.162 -40.608 1.00 79.56 98 LEU A N 1
ATOM 724 C CA . LEU A 1 98 ? 13.368 1.376 -39.232 1.00 79.56 98 LEU A CA 1
ATOM 725 C C . LEU A 1 98 ? 11.837 1.310 -39.152 1.00 79.56 98 LEU A C 1
ATOM 727 O O . LEU A 1 98 ? 11.300 0.672 -38.253 1.00 79.56 98 LEU A O 1
ATOM 731 N N . GLN A 1 99 ? 11.123 1.881 -40.125 1.00 82.81 99 GLN A N 1
ATOM 732 C CA . GLN A 1 99 ? 9.664 1.783 -40.191 1.00 82.81 99 GLN A CA 1
ATOM 733 C C . GLN A 1 99 ? 9.155 0.342 -40.287 1.00 82.81 99 GLN A C 1
ATOM 735 O O . GLN A 1 99 ? 8.247 -0.037 -39.540 1.00 82.81 99 GLN A O 1
ATOM 740 N N . ARG A 1 100 ? 9.750 -0.479 -41.157 1.00 83.25 100 ARG A N 1
ATOM 741 C CA . ARG A 1 100 ? 9.398 -1.900 -41.267 1.00 83.25 100 ARG A CA 1
ATOM 742 C C . ARG A 1 100 ? 9.732 -2.663 -39.983 1.00 83.25 100 ARG A C 1
ATOM 744 O O . ARG A 1 100 ? 8.891 -3.405 -39.487 1.00 83.25 100 ARG A O 1
ATOM 751 N N . TRP A 1 101 ? 10.901 -2.402 -39.404 1.00 84.56 101 TRP A N 1
ATOM 752 C CA . TRP A 1 101 ? 11.364 -2.999 -38.154 1.00 84.56 101 TRP A CA 1
ATOM 753 C C . TRP A 1 101 ? 10.405 -2.740 -36.985 1.00 84.56 101 TRP A C 1
ATOM 755 O O . TRP A 1 101 ? 9.939 -3.677 -36.344 1.00 84.56 101 TRP A O 1
ATOM 765 N N . PHE A 1 102 ? 10.021 -1.482 -36.747 1.00 86.69 102 PHE A N 1
ATOM 766 C CA . PHE A 1 102 ? 9.059 -1.144 -35.692 1.00 86.69 102 PHE A CA 1
ATOM 767 C C . PHE A 1 102 ? 7.653 -1.698 -35.962 1.00 86.69 102 PHE A C 1
ATOM 769 O O . PHE A 1 102 ? 6.927 -1.995 -35.014 1.00 86.69 102 PHE A O 1
ATOM 776 N N . THR A 1 103 ? 7.265 -1.862 -37.231 1.00 87.38 103 THR A N 1
ATOM 777 C CA . THR A 1 103 ? 5.984 -2.489 -37.597 1.00 87.38 103 THR A CA 1
ATOM 778 C C . THR A 1 103 ? 5.958 -3.966 -37.207 1.00 87.38 103 THR A C 1
ATOM 780 O O . THR A 1 103 ? 4.981 -4.422 -36.621 1.00 87.38 103 THR A O 1
ATOM 783 N N . GLU A 1 104 ? 7.042 -4.694 -37.466 1.00 84.00 104 GLU A N 1
ATOM 784 C CA . GLU A 1 104 ? 7.169 -6.119 -37.127 1.00 84.00 104 GLU A CA 1
ATOM 785 C C . GLU A 1 104 ? 7.327 -6.344 -35.621 1.00 84.00 104 GLU A C 1
ATOM 787 O O . GLU A 1 104 ? 6.791 -7.304 -35.081 1.00 84.00 104 GLU A O 1
ATOM 792 N N . LEU A 1 105 ? 7.950 -5.400 -34.909 1.00 83.50 105 LEU A N 1
ATOM 793 C CA . LEU A 1 105 ? 7.948 -5.371 -33.442 1.00 83.50 105 LEU A CA 1
ATOM 794 C C . LEU A 1 105 ? 6.566 -5.046 -32.835 1.00 83.50 105 LEU A C 1
ATOM 796 O O . LEU A 1 105 ? 6.426 -5.004 -31.612 1.00 83.50 105 LEU A O 1
ATOM 800 N N . GLY A 1 106 ? 5.551 -4.764 -33.660 1.00 83.81 106 GLY A N 1
ATOM 801 C CA . GLY A 1 106 ? 4.205 -4.409 -33.208 1.00 83.81 106 GLY A CA 1
ATOM 802 C C . GLY A 1 106 ? 4.116 -3.025 -32.557 1.00 83.81 106 GLY A C 1
ATOM 803 O O . GLY A 1 106 ? 3.167 -2.743 -31.826 1.00 83.81 106 GLY A O 1
ATOM 804 N N . VAL A 1 107 ? 5.095 -2.153 -32.808 1.00 88.19 107 VAL A N 1
ATOM 805 C CA . VAL A 1 107 ? 5.201 -0.807 -32.224 1.00 88.19 107 VAL A CA 1
ATOM 806 C C . VAL A 1 107 ? 5.475 0.292 -33.272 1.00 88.19 107 VAL A C 1
ATOM 808 O O . VAL A 1 107 ? 6.300 1.178 -33.031 1.00 88.19 107 VAL A O 1
ATOM 811 N N . PRO A 1 108 ? 4.775 0.325 -34.429 1.00 85.81 108 PRO A N 1
ATOM 812 C CA . PRO A 1 108 ? 4.992 1.366 -35.445 1.00 85.81 108 PRO A CA 1
ATOM 813 C C . PRO A 1 108 ? 4.696 2.778 -34.910 1.00 85.81 108 PRO A C 1
ATOM 815 O O . PRO A 1 108 ? 5.266 3.765 -35.373 1.00 85.81 108 PRO A O 1
ATOM 818 N N . TRP A 1 109 ? 3.848 2.874 -33.882 1.00 86.19 109 TRP A N 1
ATOM 819 C CA . TRP A 1 109 ? 3.470 4.117 -33.214 1.00 86.19 109 TRP A CA 1
ATOM 820 C C . TRP A 1 109 ? 4.646 4.849 -32.545 1.00 86.19 109 TRP A C 1
ATOM 822 O O . TRP A 1 109 ? 4.597 6.073 -32.411 1.00 86.19 109 TRP A O 1
ATOM 832 N N . VAL A 1 110 ? 5.727 4.146 -32.180 1.00 84.81 110 VAL A N 1
ATOM 833 C CA . VAL A 1 110 ? 6.922 4.745 -31.550 1.00 84.81 110 VAL A CA 1
ATOM 834 C C . VAL A 1 110 ? 7.559 5.800 -32.459 1.00 84.81 110 VAL A C 1
ATOM 836 O O . VAL A 1 110 ? 8.041 6.830 -31.986 1.00 84.81 110 VAL A O 1
ATOM 839 N N . LEU A 1 111 ? 7.499 5.597 -33.776 1.00 80.56 111 LEU A N 1
ATOM 840 C CA . LEU A 1 111 ? 8.059 6.527 -34.757 1.00 80.56 111 LEU A CA 1
ATOM 841 C C . LEU A 1 111 ? 7.293 7.846 -34.824 1.00 80.56 111 LEU A C 1
ATOM 843 O O . LEU A 1 111 ? 7.904 8.910 -34.922 1.00 80.56 111 LEU A O 1
ATOM 847 N N . HIS A 1 112 ? 5.967 7.788 -34.718 1.00 77.31 112 HIS A N 1
ATOM 848 C CA . HIS A 1 112 ? 5.126 8.983 -34.684 1.00 77.31 112 HIS A CA 1
ATOM 849 C C . HIS A 1 112 ? 5.363 9.801 -33.411 1.00 77.31 112 HIS A C 1
ATOM 851 O O . HIS A 1 112 ? 5.347 11.029 -33.449 1.00 77.31 112 HIS A O 1
ATOM 857 N N . LEU A 1 113 ? 5.654 9.126 -32.299 1.00 71.69 113 LEU A N 1
ATOM 858 C CA . LEU A 1 113 ? 5.941 9.758 -31.018 1.00 71.69 113 LEU A CA 1
ATOM 859 C C . LEU A 1 113 ? 7.325 10.424 -30.995 1.00 71.69 113 LEU A C 1
ATOM 861 O O . LEU A 1 113 ? 7.452 11.549 -30.518 1.00 71.69 113 LEU A O 1
ATOM 865 N N . ALA A 1 114 ? 8.338 9.780 -31.579 1.00 59.22 114 ALA A N 1
ATOM 866 C CA . ALA A 1 114 ? 9.662 10.375 -31.762 1.00 59.22 114 ALA A CA 1
ATOM 867 C C . ALA A 1 114 ? 9.618 11.603 -32.695 1.00 59.22 114 ALA A C 1
ATOM 869 O O . ALA A 1 114 ? 10.246 12.623 -32.409 1.00 59.22 114 ALA A O 1
ATOM 870 N N . ALA A 1 115 ? 8.825 11.538 -33.772 1.00 58.34 115 ALA A N 1
ATOM 871 C CA . ALA A 1 115 ? 8.603 12.673 -34.665 1.00 58.34 115 ALA A CA 1
ATOM 872 C C . ALA A 1 115 ? 7.884 13.835 -33.949 1.00 58.34 115 ALA A C 1
ATOM 874 O O . ALA A 1 115 ? 8.317 14.981 -34.054 1.00 58.34 115 ALA A O 1
ATOM 875 N N . ALA A 1 116 ? 6.850 13.549 -33.151 1.00 57.53 116 ALA A N 1
ATOM 876 C CA . ALA A 1 116 ? 6.137 14.559 -32.365 1.00 57.53 116 ALA A CA 1
ATOM 877 C C . ALA A 1 116 ? 7.015 15.199 -31.270 1.00 57.53 116 ALA A C 1
ATOM 879 O O . ALA A 1 116 ? 6.986 16.416 -31.091 1.00 57.53 116 ALA A O 1
ATOM 880 N N . ALA A 1 117 ? 7.857 14.408 -30.593 1.00 51.25 117 ALA A N 1
ATOM 881 C CA . ALA A 1 117 ? 8.818 14.903 -29.605 1.00 51.25 117 ALA A CA 1
ATOM 882 C C . ALA A 1 117 ? 9.846 15.870 -30.222 1.00 51.25 117 ALA A C 1
ATOM 884 O O . ALA A 1 117 ? 10.224 16.853 -29.587 1.00 51.25 117 ALA A O 1
ATOM 885 N N . SER A 1 118 ? 10.249 15.635 -31.477 1.00 50.19 118 SER A N 1
ATOM 886 C CA . SER A 1 118 ? 11.133 16.539 -32.228 1.00 50.19 118 SER A CA 1
ATOM 887 C C . SER A 1 118 ? 10.444 17.820 -32.723 1.00 50.19 118 SER A C 1
ATOM 889 O O . SER A 1 118 ? 11.110 18.822 -32.966 1.00 50.19 118 SER A O 1
ATOM 891 N N . ALA A 1 119 ? 9.111 17.811 -32.833 1.00 45.72 119 ALA A N 1
ATOM 892 C CA . ALA A 1 119 ? 8.306 18.913 -33.360 1.00 45.72 119 ALA A CA 1
ATOM 893 C C . ALA A 1 119 ? 7.766 19.876 -32.279 1.00 45.72 119 ALA A C 1
ATOM 895 O O . ALA A 1 119 ? 6.962 20.750 -32.592 1.00 45.72 119 ALA A O 1
ATOM 896 N N . HIS A 1 120 ? 8.190 19.735 -31.014 1.00 45.31 120 HIS A N 1
ATOM 897 C CA . HIS A 1 120 ? 7.674 20.482 -29.852 1.00 45.31 120 HIS A CA 1
ATOM 898 C C . HIS A 1 120 ? 6.156 20.355 -29.601 1.00 45.31 120 HIS A C 1
ATOM 900 O O . HIS A 1 120 ? 5.615 21.102 -28.781 1.00 45.31 120 HIS A O 1
ATOM 906 N N . ASP A 1 121 ? 5.466 19.397 -30.230 1.00 37.25 121 ASP A N 1
ATOM 907 C CA . ASP A 1 121 ? 4.012 19.278 -30.121 1.00 37.25 121 ASP A CA 1
ATOM 908 C C . ASP A 1 121 ? 3.610 18.218 -29.082 1.00 37.25 121 ASP A C 1
ATOM 910 O O . ASP A 1 121 ? 3.880 17.021 -29.202 1.00 37.25 121 ASP A O 1
ATOM 914 N N . GLY A 1 122 ? 2.997 18.682 -27.993 1.00 46.00 122 GLY A N 1
ATOM 915 C CA . GLY A 1 122 ? 2.732 17.928 -26.766 1.00 46.00 122 GLY A CA 1
ATOM 916 C C . GLY A 1 122 ? 1.555 16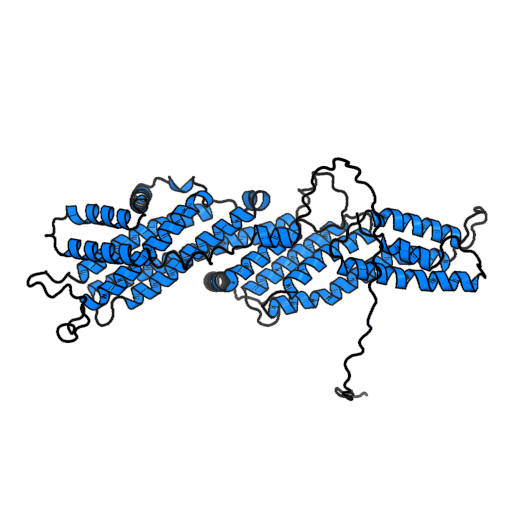.953 -26.846 1.00 46.00 122 GLY A C 1
ATOM 917 O O . GLY A 1 122 ? 0.807 16.843 -25.877 1.00 46.00 122 GLY A O 1
ATOM 918 N N . ALA A 1 123 ? 1.365 16.244 -27.959 1.00 42.25 123 ALA A N 1
ATOM 919 C CA . ALA A 1 123 ? 0.162 15.443 -28.213 1.00 42.25 123 ALA A CA 1
ATOM 920 C C . ALA A 1 123 ? -0.062 14.295 -27.200 1.00 42.25 123 ALA A C 1
ATOM 922 O O . ALA A 1 123 ? -1.196 14.000 -26.835 1.00 42.25 123 ALA A O 1
ATOM 923 N N . VAL A 1 124 ? 1.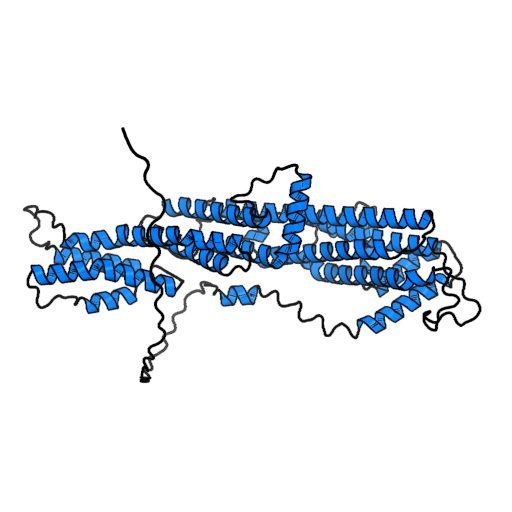007 13.700 -26.654 1.00 45.88 124 VAL A N 1
ATOM 924 C CA . VAL A 1 124 ? 0.921 12.630 -25.630 1.00 45.88 124 VAL A CA 1
ATOM 925 C C . VAL A 1 124 ? 0.617 13.191 -24.232 1.00 45.88 124 VAL A C 1
ATOM 927 O O . VAL A 1 124 ? 0.238 12.457 -23.319 1.00 45.88 124 VAL A O 1
ATOM 930 N N . ALA A 1 125 ? 0.747 14.509 -24.044 1.00 40.66 125 ALA A N 1
ATOM 931 C CA . ALA A 1 125 ? 0.580 15.157 -22.746 1.00 40.66 125 ALA A CA 1
ATOM 932 C C . ALA A 1 125 ? -0.885 15.267 -22.282 1.00 40.66 125 ALA A C 1
ATOM 934 O O . ALA A 1 125 ? -1.107 15.698 -21.150 1.00 40.66 125 ALA A O 1
ATOM 935 N N . GLY A 1 126 ? -1.857 14.903 -23.128 1.00 38.53 126 GLY A N 1
ATOM 936 C CA . GLY A 1 126 ? -3.292 14.940 -22.817 1.00 38.53 126 GLY A CA 1
ATOM 937 C C . GLY A 1 126 ? -3.950 13.579 -22.550 1.00 38.53 126 GLY A C 1
ATOM 938 O O . GLY A 1 126 ? -5.036 13.540 -21.976 1.00 38.53 126 GLY A O 1
ATOM 939 N N . THR A 1 127 ? -3.319 12.466 -22.934 1.00 48.69 127 THR A N 1
ATOM 940 C CA . THR A 1 127 ? -3.874 11.107 -22.778 1.00 48.69 127 THR A CA 1
ATOM 941 C C . THR A 1 127 ? -3.688 10.575 -21.358 1.00 48.69 127 THR A C 1
ATOM 943 O O . THR A 1 127 ? -2.601 10.668 -20.777 1.00 48.69 127 THR A O 1
ATOM 946 N N . LYS A 1 128 ? -4.745 9.990 -20.780 1.00 54.12 128 LYS A N 1
ATOM 947 C CA . LYS A 1 128 ? -4.671 9.368 -19.451 1.00 54.12 128 LYS A CA 1
ATOM 948 C C . LYS A 1 128 ? -3.734 8.164 -19.519 1.00 54.12 128 LYS A C 1
ATOM 950 O O . LYS A 1 128 ? -3.911 7.289 -20.351 1.00 54.12 128 LYS A O 1
ATOM 955 N N . LEU A 1 129 ? -2.776 8.057 -18.595 1.00 54.44 129 LEU A N 1
ATOM 956 C CA . LEU A 1 129 ? -1.784 6.969 -18.628 1.00 54.44 129 LEU A CA 1
ATOM 957 C C . LEU A 1 129 ? -2.392 5.554 -18.496 1.00 54.44 129 LEU A C 1
ATOM 959 O O . LEU A 1 129 ? -1.760 4.577 -18.876 1.00 54.44 129 LEU A O 1
ATOM 963 N N . VAL A 1 130 ? -3.618 5.433 -17.978 1.00 52.59 130 VAL A N 1
ATOM 964 C CA . VAL A 1 130 ? -4.362 4.159 -17.930 1.00 52.59 130 VAL A CA 1
ATOM 965 C C . VAL A 1 130 ? -4.700 3.655 -19.339 1.00 52.59 130 VAL A C 1
ATOM 967 O O . VAL A 1 130 ? -4.674 2.453 -19.585 1.00 52.59 130 VAL A O 1
ATOM 970 N N . GLU A 1 131 ? -4.941 4.567 -20.280 1.00 65.88 131 GLU A N 1
ATOM 971 C CA . GLU A 1 131 ? -5.193 4.239 -21.687 1.00 65.88 131 GLU A CA 1
ATOM 972 C C . GLU A 1 131 ? -3.913 3.785 -22.402 1.00 65.88 131 GLU A C 1
ATOM 974 O O . GLU A 1 131 ? -4.021 3.132 -23.426 1.00 65.88 131 GLU A O 1
ATOM 979 N N . LEU A 1 132 ? -2.728 4.052 -21.825 1.00 71.75 132 LEU A N 1
ATOM 980 C CA . LEU A 1 132 ? -1.414 3.679 -22.368 1.00 71.75 132 LEU A CA 1
ATOM 981 C C . LEU A 1 132 ? -0.917 2.294 -21.909 1.00 71.75 132 LEU A C 1
ATOM 983 O O . LEU A 1 132 ? 0.200 1.896 -22.241 1.00 71.75 132 LEU A O 1
ATOM 987 N N . ILE A 1 133 ? -1.678 1.557 -21.092 1.00 76.19 133 ILE A N 1
ATOM 988 C CA . ILE A 1 133 ? -1.254 0.234 -20.593 1.00 76.19 133 ILE A CA 1
ATOM 989 C C . ILE A 1 133 ? -0.998 -0.773 -21.738 1.00 76.19 133 ILE A C 1
ATOM 991 O O . ILE A 1 133 ? 0.014 -1.485 -21.674 1.00 76.19 133 ILE A O 1
ATOM 995 N N . PRO A 1 134 ? -1.851 -0.873 -22.780 1.00 82.00 134 PRO A N 1
ATOM 996 C CA . PRO A 1 134 ? -1.582 -1.730 -23.936 1.00 82.00 134 PRO A CA 1
ATOM 997 C C . PRO A 1 134 ? -0.281 -1.356 -24.660 1.00 82.00 134 PRO A C 1
ATOM 999 O O . PRO A 1 134 ? 0.529 -2.235 -24.967 1.00 82.00 134 PRO A O 1
ATOM 1002 N N . GLU A 1 135 ? -0.044 -0.061 -24.858 1.00 85.00 135 GLU A N 1
ATOM 1003 C CA . GLU A 1 135 ? 1.143 0.504 -25.497 1.00 85.00 135 GLU A CA 1
ATOM 1004 C C . GLU A 1 135 ? 2.392 0.184 -24.674 1.00 85.00 135 GLU A C 1
ATOM 1006 O O . GLU A 1 135 ? 3.354 -0.351 -25.222 1.00 85.00 135 GLU A O 1
ATOM 1011 N N . ILE A 1 136 ? 2.352 0.376 -23.350 1.00 86.88 136 ILE A N 1
ATOM 1012 C CA . ILE A 1 136 ? 3.430 -0.011 -22.426 1.00 86.88 136 ILE A CA 1
ATOM 1013 C C . ILE A 1 136 ? 3.763 -1.499 -22.573 1.00 86.88 136 ILE A C 1
ATOM 1015 O O . ILE A 1 136 ? 4.934 -1.871 -22.661 1.00 86.88 136 ILE A O 1
ATOM 1019 N N . ARG A 1 137 ? 2.748 -2.367 -22.631 1.00 85.62 137 ARG A N 1
ATOM 1020 C CA . ARG A 1 137 ? 2.967 -3.811 -22.774 1.00 85.62 137 ARG A CA 1
ATOM 1021 C C . ARG A 1 137 ? 3.610 -4.151 -24.120 1.00 85.62 137 ARG A C 1
ATOM 1023 O O . ARG A 1 137 ? 4.534 -4.960 -24.151 1.00 85.62 137 ARG A O 1
ATOM 1030 N N . SER A 1 138 ? 3.141 -3.544 -25.213 1.00 87.69 138 SER A N 1
ATOM 1031 C CA . SER A 1 138 ? 3.747 -3.722 -26.541 1.00 87.69 138 SER A CA 1
ATOM 1032 C C . SER A 1 138 ? 5.197 -3.227 -26.576 1.00 87.69 138 SER A C 1
ATOM 1034 O O . SER A 1 138 ? 6.074 -3.933 -27.066 1.00 87.69 138 SER A O 1
ATOM 1036 N N . TRP A 1 139 ? 5.480 -2.089 -25.937 1.00 92.88 139 TRP A N 1
ATOM 1037 C CA . TRP A 1 139 ? 6.814 -1.504 -25.841 1.00 92.88 139 TRP A CA 1
ATOM 1038 C C . TRP A 1 139 ? 7.790 -2.394 -25.060 1.00 92.88 139 TRP A C 1
ATOM 1040 O O . TRP A 1 139 ? 8.912 -2.611 -25.511 1.00 92.88 139 TRP A O 1
ATOM 1050 N N . ILE A 1 140 ? 7.365 -2.966 -23.925 1.00 89.50 140 ILE A N 1
ATOM 1051 C CA . ILE A 1 140 ? 8.202 -3.879 -23.122 1.00 89.50 140 ILE A CA 1
ATOM 1052 C C . ILE A 1 140 ? 8.601 -5.112 -23.942 1.00 89.50 140 ILE A C 1
ATOM 1054 O O . ILE A 1 140 ? 9.758 -5.535 -23.887 1.00 89.50 140 ILE A O 1
ATOM 1058 N N . ARG A 1 141 ? 7.660 -5.676 -24.713 1.00 88.25 141 ARG A N 1
ATOM 1059 C CA . ARG A 1 141 ? 7.934 -6.817 -25.600 1.00 88.25 141 ARG A CA 1
ATOM 1060 C C . ARG A 1 141 ? 8.898 -6.437 -26.719 1.00 88.25 141 ARG A C 1
ATOM 1062 O O . ARG A 1 141 ? 9.893 -7.127 -26.907 1.00 88.25 141 ARG A O 1
ATOM 1069 N N . ALA A 1 142 ? 8.656 -5.313 -27.390 1.00 88.94 142 ALA A N 1
ATOM 1070 C CA . ALA A 1 142 ? 9.530 -4.822 -28.449 1.00 88.94 142 ALA A CA 1
ATOM 1071 C C . ALA A 1 142 ? 10.963 -4.576 -27.946 1.00 88.94 142 ALA A C 1
ATOM 1073 O O . ALA A 1 142 ? 11.921 -4.997 -28.588 1.00 88.94 142 ALA A O 1
ATOM 1074 N N . LEU A 1 143 ? 11.132 -3.964 -26.765 1.00 90.88 143 LEU A N 1
ATOM 1075 C CA . LEU A 1 143 ? 12.456 -3.765 -26.167 1.00 90.88 143 LEU A CA 1
ATOM 1076 C C . LEU A 1 143 ? 13.156 -5.098 -25.869 1.00 90.88 143 LEU A C 1
ATOM 1078 O O . LEU A 1 143 ? 14.358 -5.220 -26.101 1.00 90.88 143 LEU A O 1
ATOM 1082 N N . ALA A 1 144 ? 12.418 -6.096 -25.372 1.00 86.94 144 ALA A N 1
ATOM 1083 C CA . ALA A 1 144 ? 12.964 -7.430 -25.142 1.00 86.94 144 ALA A CA 1
ATOM 1084 C C . ALA A 1 144 ? 13.461 -8.062 -26.451 1.00 86.94 144 ALA A C 1
ATOM 1086 O O . ALA A 1 144 ? 14.608 -8.492 -26.506 1.00 86.94 144 ALA A O 1
ATOM 1087 N N . ALA A 1 145 ? 12.648 -8.021 -27.508 1.00 85.50 145 ALA A N 1
ATOM 1088 C CA . ALA A 1 145 ? 12.995 -8.568 -28.818 1.00 85.50 145 ALA A CA 1
ATOM 1089 C C . ALA A 1 145 ? 14.216 -7.871 -29.450 1.00 85.50 145 ALA A C 1
ATOM 1091 O O . ALA A 1 145 ? 15.100 -8.532 -29.997 1.00 85.50 145 ALA A O 1
ATOM 1092 N N . ILE A 1 146 ? 14.337 -6.544 -29.298 1.00 87.00 146 ILE A N 1
ATOM 1093 C CA . ILE A 1 146 ? 15.538 -5.795 -29.709 1.00 87.00 146 ILE A CA 1
ATOM 1094 C C . ILE A 1 146 ? 16.776 -6.301 -28.953 1.00 87.00 146 ILE A C 1
ATOM 1096 O O . ILE A 1 146 ? 17.828 -6.519 -29.557 1.00 87.00 146 ILE A O 1
ATOM 1100 N N . CYS A 1 147 ? 16.672 -6.504 -27.636 1.00 86.12 147 CYS A N 1
ATOM 1101 C CA . CYS A 1 147 ? 17.793 -6.986 -26.829 1.00 86.12 147 CYS A CA 1
ATOM 1102 C C . CYS A 1 147 ? 18.197 -8.421 -27.196 1.00 86.12 147 CYS A C 1
ATOM 1104 O O . CYS A 1 147 ? 19.387 -8.688 -27.335 1.00 86.12 147 CYS A O 1
ATOM 1106 N N . GLU A 1 148 ? 17.230 -9.320 -27.394 1.00 82.31 148 GLU A N 1
ATOM 1107 C CA . GLU A 1 148 ? 17.485 -10.698 -27.836 1.00 82.31 148 GLU A CA 1
ATOM 1108 C C . GLU A 1 148 ? 18.135 -10.730 -29.221 1.00 82.31 148 GLU A C 1
ATOM 1110 O O . GLU A 1 148 ? 19.146 -11.399 -29.418 1.00 82.31 148 GLU A O 1
ATOM 1115 N N . THR A 1 149 ? 17.639 -9.924 -30.163 1.00 80.19 149 THR A N 1
ATOM 1116 C CA . THR A 1 149 ? 18.253 -9.771 -31.490 1.00 80.19 149 THR A CA 1
ATOM 1117 C C . THR A 1 149 ? 19.709 -9.318 -31.375 1.00 80.19 149 THR A C 1
ATOM 1119 O O . THR A 1 149 ? 20.592 -9.866 -32.035 1.00 80.19 149 THR A O 1
ATOM 1122 N N . THR A 1 150 ? 19.982 -8.350 -30.496 1.00 79.00 150 THR A N 1
ATOM 1123 C CA . THR A 1 150 ? 21.343 -7.849 -30.256 1.00 79.00 150 THR A CA 1
ATOM 1124 C C . THR A 1 150 ? 22.254 -8.956 -29.710 1.00 79.00 150 THR A C 1
ATOM 1126 O O . THR A 1 150 ? 23.363 -9.141 -30.210 1.00 79.00 150 THR A O 1
ATOM 1129 N N . LEU A 1 151 ? 21.765 -9.749 -28.752 1.00 77.56 151 LEU A N 1
ATOM 1130 C CA . LEU A 1 151 ? 22.501 -10.870 -28.160 1.00 77.56 151 LEU A CA 1
ATOM 1131 C C . LEU A 1 151 ? 22.739 -12.026 -29.142 1.00 77.56 151 LEU A C 1
ATOM 1133 O O . LEU A 1 151 ? 23.815 -12.620 -29.127 1.00 77.56 151 LEU A O 1
ATOM 1137 N N . VAL A 1 152 ? 21.765 -12.356 -29.996 1.00 74.62 152 VAL A N 1
ATOM 1138 C CA . VAL A 1 152 ? 21.870 -13.452 -30.978 1.00 74.62 152 VAL A CA 1
ATOM 1139 C C . VAL A 1 152 ? 22.808 -13.096 -32.126 1.00 74.62 152 VAL A C 1
ATOM 1141 O O . VAL A 1 152 ? 23.518 -13.967 -32.625 1.00 74.62 152 VAL A O 1
ATOM 1144 N N . MET A 1 153 ? 22.833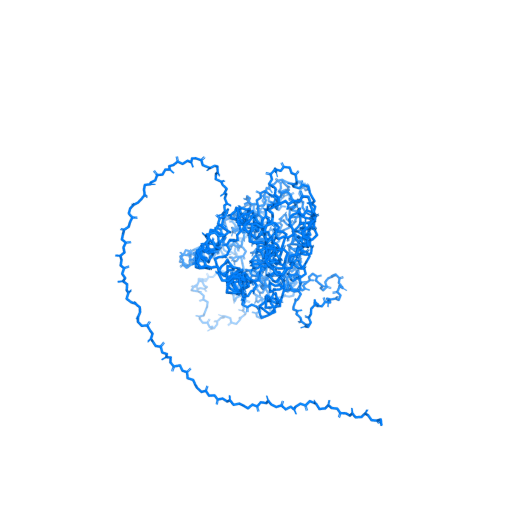 -11.831 -32.546 1.00 73.00 153 MET A N 1
ATOM 1145 C CA . MET A 1 153 ? 23.712 -11.375 -33.625 1.00 73.00 153 MET A CA 1
ATOM 1146 C C . MET A 1 153 ? 25.153 -11.152 -33.146 1.00 73.00 153 MET A C 1
ATOM 1148 O O . MET A 1 153 ? 26.082 -11.280 -33.940 1.00 73.00 153 MET A O 1
ATOM 1152 N N . ALA A 1 154 ? 25.365 -10.895 -31.851 1.00 68.62 154 ALA A N 1
ATOM 1153 C CA . ALA A 1 154 ? 26.681 -10.667 -31.248 1.00 68.62 154 ALA A CA 1
ATOM 1154 C C . ALA A 1 154 ? 27.781 -11.686 -31.631 1.00 68.62 154 ALA A C 1
ATOM 1156 O O . ALA A 1 154 ? 28.896 -11.265 -31.953 1.00 68.62 154 ALA A O 1
ATOM 1157 N N . PRO A 1 155 ? 27.537 -13.015 -31.642 1.00 66.00 155 PRO A N 1
ATOM 1158 C CA . PRO A 1 155 ? 28.568 -14.001 -31.957 1.00 66.00 155 PRO A CA 1
ATOM 1159 C C . PRO A 1 155 ? 28.972 -14.022 -33.436 1.00 66.00 155 PRO A C 1
ATOM 1161 O O . PRO A 1 155 ? 30.066 -14.492 -33.739 1.00 66.00 155 PRO A O 1
ATOM 1164 N N . LEU A 1 156 ? 28.131 -13.515 -34.350 1.00 63.84 156 LEU A N 1
ATOM 1165 C CA . LEU A 1 156 ? 28.406 -13.511 -35.796 1.00 63.84 156 LEU A CA 1
ATOM 1166 C C . LEU A 1 156 ? 29.573 -12.589 -36.174 1.00 63.84 156 LEU A C 1
ATOM 1168 O O . LEU A 1 156 ? 30.172 -12.758 -37.231 1.00 63.84 156 LEU A O 1
ATOM 1172 N N . PHE A 1 157 ? 29.934 -11.656 -35.293 1.00 62.75 157 PHE A N 1
ATOM 1173 C CA . PHE A 1 157 ? 31.026 -10.704 -35.496 1.00 62.75 157 PHE A CA 1
ATOM 1174 C C . PHE A 1 157 ? 32.369 -11.184 -34.915 1.00 62.75 157 PHE A C 1
ATOM 1176 O O . PHE A 1 157 ? 33.332 -10.420 -34.867 1.00 62.75 157 PHE A O 1
ATOM 1183 N N . ARG A 1 158 ? 32.460 -12.438 -34.438 1.00 61.19 158 ARG A N 1
ATOM 1184 C CA . ARG A 1 158 ? 33.674 -12.973 -33.804 1.00 61.19 158 ARG A CA 1
ATOM 1185 C C . ARG A 1 158 ? 34.652 -13.539 -34.860 1.00 61.19 158 ARG A C 1
ATOM 1187 O O . ARG A 1 158 ? 34.252 -14.416 -35.625 1.00 61.19 158 ARG A O 1
ATOM 1194 N N . PRO A 1 159 ? 35.944 -13.141 -34.869 1.00 51.66 159 PRO A N 1
ATOM 1195 C CA . PRO A 1 159 ? 36.913 -13.579 -35.887 1.00 51.66 159 PRO A CA 1
ATOM 1196 C C . PRO A 1 159 ? 37.172 -15.099 -35.951 1.00 51.66 159 PRO A C 1
ATOM 1198 O O . PRO A 1 159 ? 37.505 -15.618 -37.012 1.00 51.66 159 PRO A O 1
ATOM 1201 N N . ASP A 1 160 ? 37.000 -15.828 -34.840 1.00 47.62 160 ASP A N 1
ATOM 1202 C CA . ASP A 1 160 ? 37.401 -17.244 -34.712 1.00 47.62 160 ASP A CA 1
ATOM 1203 C C . ASP A 1 160 ? 36.312 -18.271 -35.101 1.00 47.62 160 ASP A C 1
ATOM 1205 O O . ASP A 1 160 ? 36.513 -19.484 -34.989 1.00 47.62 160 ASP A O 1
ATOM 1209 N N . CYS A 1 161 ? 35.142 -17.833 -35.578 1.00 45.41 161 CYS A N 1
ATOM 1210 C CA . CYS A 1 161 ? 34.018 -18.735 -35.877 1.00 45.41 161 CYS A CA 1
ATOM 1211 C C . CYS A 1 161 ? 34.149 -19.524 -37.195 1.00 45.41 161 CYS A C 1
ATOM 1213 O O . CYS A 1 161 ? 33.249 -20.288 -37.536 1.00 45.41 161 CYS A O 1
ATOM 1215 N N . GLY A 1 162 ? 35.282 -19.428 -37.896 1.00 44.44 162 GLY A N 1
ATOM 1216 C CA . GLY A 1 162 ? 35.570 -20.252 -39.076 1.00 44.44 162 GLY A CA 1
ATOM 1217 C C . GLY A 1 162 ? 35.775 -21.751 -38.795 1.00 44.44 162 GLY A C 1
ATOM 1218 O O . GLY A 1 162 ? 35.854 -22.525 -39.743 1.00 44.44 162 GLY A O 1
ATOM 1219 N N . SER A 1 163 ? 35.870 -22.187 -37.529 1.00 39.81 163 SER A N 1
ATOM 1220 C CA . SER A 1 163 ? 36.276 -23.568 -37.187 1.00 39.81 163 SER A CA 1
ATOM 1221 C C . SER A 1 163 ? 35.318 -24.343 -36.268 1.00 39.81 163 SER A C 1
ATOM 1223 O O . SER A 1 163 ? 35.334 -25.574 -36.253 1.00 39.81 163 SER A O 1
ATOM 1225 N N . VAL A 1 164 ? 34.426 -23.680 -35.526 1.00 37.19 164 VAL A N 1
ATOM 1226 C CA . VAL A 1 164 ? 33.505 -24.375 -34.610 1.00 37.19 164 VAL A CA 1
ATOM 1227 C C . VAL A 1 164 ? 32.097 -24.294 -35.181 1.00 37.19 164 VAL A C 1
ATOM 1229 O O . VAL A 1 164 ? 31.545 -23.205 -35.292 1.00 37.19 164 VAL A O 1
ATOM 1232 N N . GLY A 1 165 ? 31.531 -25.446 -35.560 1.00 39.22 165 GLY A N 1
ATOM 1233 C CA . GLY A 1 165 ? 30.227 -25.625 -36.223 1.00 39.22 165 GLY A CA 1
ATOM 1234 C C . GLY A 1 165 ? 28.993 -25.230 -35.397 1.00 39.22 165 GLY A C 1
ATOM 1235 O O . GLY A 1 165 ? 28.041 -25.998 -35.310 1.00 39.22 165 GLY A O 1
ATOM 1236 N N . LEU A 1 166 ? 29.028 -24.046 -34.791 1.00 39.53 166 LEU A N 1
ATOM 1237 C CA . LEU A 1 166 ? 27.974 -23.396 -34.015 1.00 39.53 166 LEU A CA 1
ATOM 1238 C C . LEU A 1 166 ? 27.340 -22.211 -34.757 1.00 39.53 166 LEU A C 1
ATOM 1240 O O . LEU A 1 166 ? 26.407 -21.608 -34.234 1.00 39.53 166 LEU A O 1
ATOM 1244 N N . LEU A 1 167 ? 27.799 -21.888 -35.973 1.00 40.59 167 LEU A N 1
ATOM 1245 C CA . LEU A 1 167 ? 27.026 -21.027 -36.864 1.00 40.59 167 LEU A CA 1
ATOM 1246 C C . LEU A 1 167 ? 25.670 -21.707 -37.127 1.00 40.59 167 LEU A C 1
ATOM 1248 O O . LEU A 1 167 ? 25.655 -22.886 -37.510 1.00 40.59 167 LEU A O 1
ATOM 1252 N N . PRO A 1 168 ? 24.531 -21.004 -36.969 1.00 41.09 168 PRO A N 1
ATOM 1253 C CA . PRO A 1 168 ? 23.291 -21.419 -37.612 1.00 41.09 168 PRO A CA 1
ATOM 1254 C C . PRO A 1 168 ? 23.608 -21.772 -39.070 1.00 41.09 168 PRO A C 1
ATOM 1256 O O . PRO A 1 168 ? 24.465 -21.130 -39.676 1.00 41.09 168 PRO A O 1
ATOM 1259 N N . ARG A 1 169 ? 22.949 -22.791 -39.636 1.00 38.38 169 ARG A N 1
ATOM 1260 C CA . ARG A 1 169 ? 23.178 -23.362 -40.990 1.00 38.38 169 ARG A CA 1
ATOM 1261 C C . ARG A 1 169 ? 23.220 -22.358 -42.170 1.00 38.38 169 ARG A C 1
ATOM 1263 O O . ARG A 1 169 ? 23.374 -22.783 -43.307 1.00 38.38 169 ARG A O 1
ATOM 1270 N N . ILE A 1 170 ? 23.089 -21.068 -41.903 1.00 42.62 170 ILE A N 1
ATOM 1271 C CA . ILE A 1 170 ? 22.807 -19.956 -42.799 1.00 42.62 170 ILE A CA 1
ATOM 1272 C C . ILE A 1 170 ? 24.078 -19.398 -43.471 1.00 42.62 170 ILE A C 1
ATOM 1274 O O . ILE A 1 170 ? 24.001 -18.898 -44.581 1.00 42.62 170 ILE A O 1
ATOM 1278 N N . CYS A 1 171 ? 25.275 -19.559 -42.894 1.00 37.97 171 CYS A N 1
ATOM 1279 C CA . CYS A 1 171 ? 26.524 -19.062 -43.509 1.00 37.97 171 CYS A CA 1
ATOM 1280 C C . CYS A 1 171 ? 27.218 -20.069 -44.448 1.00 37.97 171 CYS A C 1
ATOM 1282 O O . CYS A 1 171 ? 28.431 -19.997 -44.636 1.00 37.97 171 CYS A O 1
ATOM 1284 N N . LYS A 1 172 ? 26.490 -21.055 -44.991 1.00 39.16 172 LYS A N 1
ATOM 1285 C CA . LYS A 1 172 ? 27.048 -22.013 -45.965 1.00 39.16 172 LYS A CA 1
ATOM 1286 C C . LYS A 1 172 ? 26.777 -21.656 -47.425 1.00 39.16 172 LYS A C 1
ATOM 1288 O O . LYS A 1 172 ? 27.257 -22.380 -48.293 1.00 39.16 172 LYS A O 1
ATOM 1293 N N . GLU A 1 173 ? 26.067 -20.570 -47.706 1.00 37.09 173 GLU A N 1
ATOM 1294 C CA . GLU A 1 173 ? 25.931 -20.080 -49.077 1.00 37.09 173 GLU A CA 1
ATOM 1295 C C . GLU A 1 173 ? 27.042 -19.070 -49.379 1.00 37.09 173 GLU A C 1
ATOM 1297 O O . GLU A 1 173 ? 27.175 -18.023 -48.745 1.00 37.09 173 GLU A O 1
ATOM 1302 N N . GLU A 1 174 ? 27.903 -19.459 -50.316 1.00 36.66 174 GLU A N 1
ATOM 1303 C CA . GLU A 1 174 ? 29.020 -18.674 -50.824 1.00 36.66 174 GLU A CA 1
ATOM 1304 C C . GLU A 1 174 ? 28.525 -17.309 -51.332 1.00 36.66 174 GLU A C 1
ATOM 1306 O O . GLU A 1 174 ? 27.760 -17.235 -52.291 1.00 36.66 174 GLU A O 1
ATOM 1311 N N . GLY A 1 175 ? 28.984 -16.221 -50.700 1.00 43.06 175 GLY A N 1
ATOM 1312 C CA . GLY A 1 175 ? 28.867 -14.861 -51.244 1.00 43.06 175 GLY A CA 1
ATOM 1313 C C . GLY A 1 175 ? 28.092 -13.819 -50.427 1.00 43.06 175 GLY A C 1
ATOM 1314 O O . GLY A 1 175 ? 27.917 -12.711 -50.926 1.00 43.06 175 GLY A O 1
ATOM 1315 N N . SER A 1 176 ? 27.644 -14.091 -49.196 1.00 42.97 176 SER A N 1
ATOM 1316 C CA . SER A 1 176 ? 27.004 -13.051 -48.371 1.00 42.97 176 SER A CA 1
ATOM 1317 C C . SER A 1 176 ? 28.045 -12.135 -47.707 1.00 42.97 176 SER A C 1
ATOM 1319 O O . SER A 1 176 ? 28.848 -12.605 -46.897 1.00 42.97 176 SER A O 1
ATOM 1321 N N . ASN A 1 177 ? 28.019 -10.835 -48.022 1.00 47.53 177 ASN A N 1
ATOM 1322 C CA . ASN A 1 177 ? 28.779 -9.797 -47.315 1.00 47.53 177 ASN A CA 1
ATOM 1323 C C . ASN A 1 177 ? 28.571 -9.936 -45.798 1.00 47.53 177 ASN A C 1
ATOM 1325 O O . ASN A 1 177 ? 27.440 -9.870 -45.319 1.00 47.53 177 ASN A O 1
ATOM 1329 N N . ILE A 1 178 ? 29.652 -10.138 -45.040 1.00 51.09 178 ILE A N 1
ATOM 1330 C CA . ILE A 1 178 ? 29.594 -10.118 -43.575 1.00 51.09 178 ILE A CA 1
ATOM 1331 C C . ILE A 1 178 ? 29.129 -8.709 -43.163 1.00 51.09 178 ILE A C 1
ATOM 1333 O O . ILE A 1 178 ? 29.743 -7.737 -43.613 1.00 51.09 178 ILE A O 1
ATOM 1337 N N . PRO A 1 179 ? 28.063 -8.571 -42.353 1.00 58.34 179 PRO A N 1
ATOM 1338 C CA . PRO A 1 179 ? 27.589 -7.270 -41.898 1.00 58.34 179 PRO A CA 1
ATOM 1339 C C . PRO A 1 179 ? 28.708 -6.491 -41.198 1.00 58.34 179 PRO A C 1
ATOM 1341 O O . PRO A 1 179 ? 29.435 -7.056 -40.380 1.00 58.34 179 PRO A O 1
ATOM 1344 N N . ASP A 1 180 ? 28.840 -5.194 -41.479 1.00 69.06 180 ASP A N 1
ATOM 1345 C CA . ASP A 1 180 ? 29.742 -4.336 -40.710 1.00 69.06 180 ASP A CA 1
ATOM 1346 C C . ASP A 1 180 ? 29.210 -4.194 -39.273 1.00 69.06 180 ASP A C 1
ATOM 1348 O O . ASP A 1 180 ? 28.082 -3.744 -39.044 1.00 69.06 180 ASP A O 1
ATOM 1352 N N . GLN A 1 181 ? 30.038 -4.579 -38.299 1.00 70.38 181 GLN A N 1
ATOM 1353 C CA . GLN A 1 181 ? 29.749 -4.478 -36.868 1.00 70.38 181 GLN A CA 1
ATOM 1354 C C . GLN A 1 181 ? 29.380 -3.041 -36.466 1.00 70.38 181 GLN A C 1
ATOM 1356 O O . GLN A 1 181 ? 28.538 -2.845 -35.586 1.00 70.38 181 GLN A O 1
ATOM 1361 N N . SER A 1 182 ? 29.977 -2.037 -37.121 1.00 74.62 182 SER A N 1
ATOM 1362 C CA . SER A 1 182 ? 29.709 -0.624 -36.845 1.00 74.62 182 SER A CA 1
ATOM 1363 C C . SER A 1 182 ? 28.305 -0.203 -37.300 1.00 74.62 182 SER A C 1
ATOM 1365 O O . SER A 1 182 ? 27.564 0.408 -36.528 1.00 74.62 182 SER A O 1
ATOM 1367 N N . HIS A 1 183 ? 27.877 -0.630 -38.492 1.00 75.94 183 HIS A N 1
ATOM 1368 C CA . HIS A 1 183 ? 26.534 -0.370 -39.013 1.00 75.94 183 HIS A CA 1
ATOM 1369 C C . HIS A 1 183 ? 25.447 -1.069 -38.187 1.00 75.94 183 HIS A C 1
ATOM 1371 O O . HIS A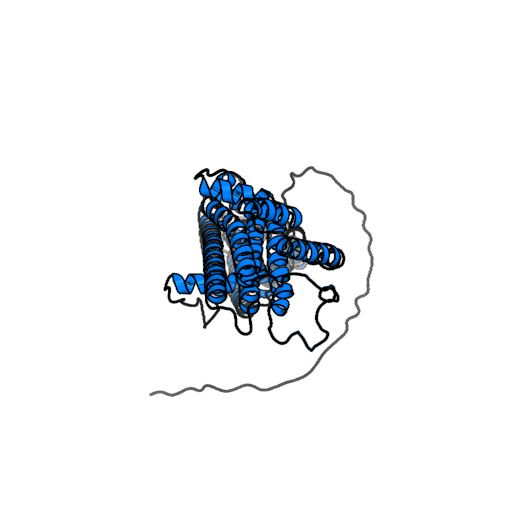 1 183 ? 24.403 -0.473 -37.915 1.00 75.94 183 HIS A O 1
ATOM 1377 N N . PHE A 1 184 ? 25.687 -2.305 -37.730 1.00 77.81 184 PHE A N 1
ATOM 1378 C CA . PHE A 1 184 ? 24.761 -2.986 -36.819 1.00 77.81 184 PHE A CA 1
ATOM 1379 C C . PHE A 1 184 ? 24.625 -2.234 -35.488 1.00 77.81 184 PHE A C 1
ATOM 1381 O O . PHE A 1 184 ? 23.508 -1.994 -35.028 1.00 77.81 184 PHE A O 1
ATOM 1388 N N . ALA A 1 185 ? 25.740 -1.787 -34.900 1.00 80.69 185 ALA A N 1
ATOM 1389 C CA . ALA A 1 185 ? 25.714 -1.004 -33.667 1.00 80.69 185 ALA A CA 1
ATOM 1390 C C . ALA A 1 185 ? 24.944 0.323 -33.833 1.00 80.69 185 ALA A C 1
ATOM 1392 O O . ALA A 1 185 ? 24.104 0.645 -32.993 1.00 80.69 185 ALA A O 1
ATOM 1393 N N . GLN A 1 186 ? 25.154 1.055 -34.934 1.00 83.06 186 GLN A N 1
ATOM 1394 C CA . GLN A 1 186 ? 24.421 2.294 -35.242 1.00 83.06 186 GLN A CA 1
ATOM 1395 C C . GLN A 1 186 ? 22.916 2.055 -35.444 1.00 83.06 186 GLN A C 1
ATOM 1397 O O . GLN A 1 186 ? 22.085 2.853 -35.001 1.00 83.06 186 GLN A O 1
ATOM 1402 N N . PHE A 1 187 ? 22.537 0.938 -36.071 1.00 83.88 187 PHE A N 1
ATOM 1403 C CA . PHE A 1 187 ? 21.133 0.560 -36.229 1.00 83.88 187 PHE A CA 1
ATOM 1404 C C . PHE A 1 187 ? 20.457 0.295 -34.876 1.00 83.88 187 PHE A C 1
ATOM 1406 O O . PHE A 1 187 ? 19.380 0.837 -34.598 1.00 83.88 187 PHE A O 1
ATOM 1413 N N . ILE A 1 188 ? 21.103 -0.495 -34.011 1.00 86.25 188 ILE A N 1
ATOM 1414 C CA . ILE A 1 188 ? 20.605 -0.764 -32.657 1.00 86.25 188 ILE A CA 1
ATOM 1415 C C . ILE A 1 188 ? 20.524 0.536 -31.854 1.00 86.25 188 ILE A C 1
ATOM 1417 O O . ILE A 1 188 ? 19.506 0.783 -31.209 1.00 86.25 188 ILE A O 1
ATOM 1421 N N . GLN A 1 189 ? 21.521 1.417 -31.967 1.00 88.44 189 GLN A N 1
ATOM 1422 C CA . GLN A 1 189 ? 21.499 2.736 -31.338 1.00 88.44 189 GLN A CA 1
ATOM 1423 C C . GLN A 1 189 ? 20.278 3.561 -31.767 1.00 88.44 189 GLN A C 1
ATOM 1425 O O . GLN A 1 189 ? 19.505 4.009 -30.919 1.00 88.44 189 GLN A O 1
ATOM 1430 N N . SER A 1 190 ? 20.055 3.721 -33.076 1.00 87.62 190 SER A N 1
ATOM 1431 C CA . SER A 1 190 ? 18.919 4.490 -33.608 1.00 87.62 190 SER A CA 1
ATOM 1432 C C . SER A 1 190 ? 17.573 3.901 -33.178 1.00 87.62 190 SER A C 1
ATOM 1434 O O . SER A 1 190 ? 16.642 4.643 -32.848 1.00 87.62 190 SER A O 1
ATOM 1436 N N . THR A 1 191 ? 17.479 2.570 -33.133 1.00 89.38 191 THR A N 1
ATOM 1437 C CA . THR A 1 191 ? 16.293 1.851 -32.658 1.00 89.38 191 THR A CA 1
ATOM 1438 C C . THR A 1 191 ? 16.044 2.124 -31.173 1.00 89.38 191 THR A C 1
ATOM 1440 O O . THR A 1 191 ? 14.940 2.517 -30.792 1.00 89.38 191 THR A O 1
ATOM 1443 N N . MET A 1 192 ? 17.065 1.973 -30.325 1.00 91.00 192 MET A N 1
ATOM 1444 C CA . MET A 1 192 ? 16.938 2.188 -28.883 1.00 91.00 192 MET A CA 1
ATOM 1445 C C . MET A 1 192 ? 16.592 3.636 -28.546 1.00 91.00 192 MET A C 1
ATOM 1447 O O . MET A 1 192 ? 15.710 3.873 -27.725 1.00 91.00 192 MET A O 1
ATOM 1451 N N . PHE A 1 193 ? 17.200 4.614 -29.216 1.00 90.69 193 PHE A N 1
ATOM 1452 C CA . PHE A 1 193 ? 16.903 6.027 -28.966 1.00 90.69 193 PHE A CA 1
ATOM 1453 C C . PHE A 1 193 ? 15.457 6.391 -29.322 1.00 90.69 193 PHE A C 1
ATOM 1455 O O . PHE A 1 193 ? 14.811 7.139 -28.590 1.00 90.69 193 PHE A O 1
ATOM 1462 N N . LYS A 1 194 ? 14.898 5.804 -30.387 1.00 89.38 194 LYS A N 1
ATOM 1463 C CA . LYS A 1 194 ? 13.473 5.967 -30.722 1.00 89.38 194 LYS A CA 1
ATOM 1464 C C . LYS A 1 194 ? 12.562 5.328 -29.676 1.00 89.38 194 LYS A C 1
ATOM 1466 O O . LYS A 1 194 ? 11.572 5.939 -29.290 1.00 89.38 194 LYS A O 1
ATOM 1471 N N . MET A 1 195 ? 12.920 4.147 -29.168 1.00 91.94 195 MET A N 1
ATOM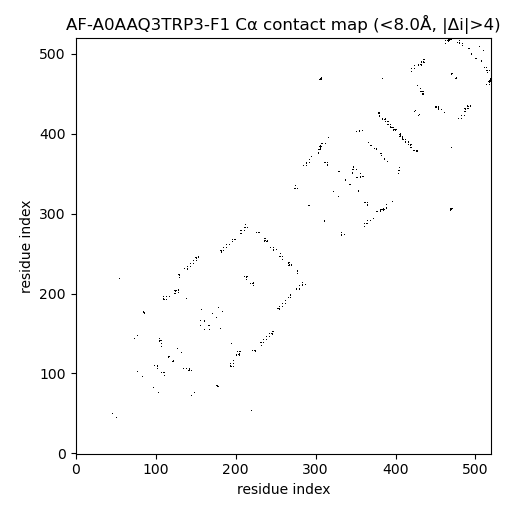 1472 C CA . MET A 1 195 ? 12.189 3.508 -28.067 1.00 91.94 195 MET A CA 1
ATOM 1473 C C . MET A 1 195 ? 12.207 4.359 -26.792 1.00 91.94 195 MET A C 1
ATOM 1475 O O . MET A 1 195 ? 11.185 4.446 -26.111 1.00 91.94 195 MET A O 1
ATOM 1479 N N . LEU A 1 196 ? 13.329 5.013 -26.481 1.00 92.38 196 LEU A N 1
ATOM 1480 C CA . LEU A 1 196 ? 13.475 5.850 -25.287 1.00 92.38 196 LEU A CA 1
ATOM 1481 C C . LEU A 1 196 ? 12.631 7.130 -25.321 1.00 92.38 196 LEU A C 1
ATOM 1483 O O . LEU A 1 196 ? 12.176 7.562 -24.264 1.00 92.38 196 LEU A O 1
ATOM 1487 N N . ALA A 1 197 ? 12.307 7.668 -26.502 1.00 87.62 197 ALA A N 1
ATOM 1488 C CA . ALA A 1 197 ? 11.407 8.821 -26.623 1.00 87.62 197 ALA A CA 1
ATOM 1489 C C . ALA A 1 197 ? 10.028 8.569 -25.976 1.00 87.62 197 ALA A C 1
ATOM 1491 O O . ALA A 1 197 ? 9.411 9.481 -25.423 1.00 87.62 197 ALA A O 1
ATOM 1492 N N . PHE A 1 198 ? 9.555 7.317 -25.989 1.00 88.75 198 PHE A N 1
ATOM 1493 C CA . PHE A 1 198 ? 8.338 6.931 -25.273 1.00 88.75 198 PHE A CA 1
ATOM 1494 C C . PHE A 1 198 ? 8.499 7.016 -23.754 1.00 88.75 198 PHE A C 1
ATOM 1496 O O . PHE A 1 198 ? 7.583 7.476 -23.073 1.00 88.75 198 PHE A O 1
ATOM 1503 N N . VAL A 1 199 ? 9.661 6.624 -23.223 1.00 90.00 199 VAL A N 1
ATOM 1504 C CA . VAL A 1 199 ? 9.945 6.700 -21.785 1.00 90.00 199 VAL A CA 1
ATOM 1505 C C . VAL A 1 199 ? 9.940 8.157 -21.314 1.00 90.00 199 VAL A C 1
ATOM 1507 O O . VAL A 1 199 ? 9.327 8.483 -20.297 1.00 90.00 199 VAL A O 1
ATOM 1510 N N . ASP A 1 200 ? 10.529 9.061 -22.093 1.00 86.88 200 ASP A N 1
ATOM 1511 C CA . ASP A 1 200 ? 10.521 10.491 -21.774 1.00 86.88 200 ASP A CA 1
ATOM 1512 C C . ASP A 1 200 ? 9.092 11.065 -21.781 1.00 86.88 200 ASP A C 1
ATOM 1514 O O . ASP A 1 200 ? 8.707 11.826 -20.885 1.00 86.88 200 ASP A O 1
ATOM 1518 N N . ALA A 1 201 ? 8.256 10.639 -22.735 1.00 83.75 201 ALA A N 1
ATOM 1519 C CA . ALA A 1 201 ? 6.856 11.052 -22.811 1.00 83.75 201 ALA A CA 1
ATOM 1520 C C . ALA A 1 201 ? 6.019 10.561 -21.612 1.00 83.75 201 ALA A C 1
ATOM 1522 O O . ALA A 1 201 ? 5.246 11.342 -21.042 1.00 83.75 201 ALA A O 1
ATOM 1523 N N . ILE A 1 202 ? 6.179 9.301 -21.181 1.00 83.44 202 ILE A N 1
ATOM 1524 C CA . ILE A 1 202 ? 5.461 8.781 -20.002 1.00 83.44 202 ILE A CA 1
ATOM 1525 C C . ILE A 1 202 ? 5.939 9.451 -18.710 1.00 83.44 202 ILE A C 1
ATOM 1527 O O . ILE A 1 202 ? 5.110 9.747 -17.848 1.00 83.44 202 ILE A O 1
ATOM 1531 N N . VAL A 1 203 ? 7.236 9.761 -18.585 1.00 84.75 203 VAL A N 1
ATOM 1532 C CA . VAL A 1 203 ? 7.794 10.495 -17.437 1.00 84.75 203 VAL A CA 1
ATOM 1533 C C . VAL A 1 203 ? 7.194 11.901 -17.364 1.00 84.75 203 VAL A C 1
ATOM 1535 O O . VAL A 1 203 ? 6.697 12.307 -16.308 1.00 84.75 203 VAL A O 1
ATOM 1538 N N . ALA A 1 204 ? 7.139 12.616 -18.490 1.00 80.75 204 ALA A N 1
ATOM 1539 C CA . ALA A 1 204 ? 6.530 13.943 -18.565 1.00 80.75 204 ALA A CA 1
ATOM 1540 C C . ALA A 1 204 ? 5.026 13.924 -18.232 1.00 80.75 204 ALA A C 1
ATOM 1542 O O . ALA A 1 204 ? 4.531 14.804 -17.523 1.00 80.75 204 ALA A O 1
ATOM 1543 N N . SER A 1 205 ? 4.290 12.908 -18.696 1.00 76.56 205 SER A N 1
ATOM 1544 C CA . SER A 1 205 ? 2.875 12.713 -18.344 1.00 76.56 205 SER A CA 1
ATOM 1545 C C . SER A 1 205 ? 2.692 12.386 -16.854 1.00 76.56 205 SER A C 1
ATOM 1547 O O . SER A 1 205 ? 1.758 12.862 -16.198 1.00 76.56 205 SER A O 1
ATOM 1549 N N . ASN A 1 206 ? 3.608 11.614 -16.267 1.00 73.75 206 ASN A N 1
ATOM 1550 C CA . ASN A 1 206 ? 3.566 11.256 -14.854 1.00 73.75 206 ASN A CA 1
ATOM 1551 C C . ASN A 1 206 ? 3.714 12.470 -13.926 1.00 73.75 206 ASN A C 1
ATOM 1553 O O . ASN A 1 206 ? 3.022 12.528 -12.911 1.00 73.75 206 ASN A O 1
ATOM 1557 N N . ALA A 1 207 ? 4.553 13.440 -14.302 1.00 67.31 207 ALA A N 1
ATOM 1558 C CA . ALA A 1 207 ? 4.771 14.679 -13.554 1.00 67.31 207 ALA A CA 1
ATOM 1559 C C . ALA A 1 207 ? 3.560 15.633 -13.568 1.00 67.31 207 ALA A C 1
ATOM 1561 O O . ALA A 1 207 ? 3.358 16.386 -12.620 1.00 67.31 207 ALA A O 1
ATOM 1562 N N . LYS A 1 208 ? 2.740 15.599 -14.627 1.00 64.88 208 LYS A N 1
ATOM 1563 C CA . LYS A 1 208 ? 1.570 16.484 -14.794 1.00 64.88 208 LYS A CA 1
ATOM 1564 C C . LYS A 1 208 ? 0.312 15.995 -14.073 1.00 64.88 208 LYS A C 1
ATOM 1566 O O . LYS A 1 208 ? -0.621 16.769 -13.878 1.00 64.88 208 LYS A O 1
ATOM 1571 N N . ASN A 1 209 ? 0.255 14.717 -13.703 1.00 62.16 209 ASN A N 1
ATOM 1572 C CA . ASN A 1 209 ? -0.926 14.141 -13.071 1.00 62.16 209 ASN A CA 1
ATOM 1573 C C . ASN A 1 209 ? -1.008 14.542 -11.595 1.00 62.16 209 ASN A C 1
ATOM 1575 O O . ASN A 1 209 ? -0.170 14.144 -10.791 1.00 62.16 209 ASN A O 1
ATOM 1579 N N . THR A 1 210 ? -2.056 15.276 -11.220 1.00 60.31 210 THR A N 1
ATOM 1580 C CA . THR A 1 210 ? -2.361 15.547 -9.812 1.00 60.31 210 THR A CA 1
ATOM 1581 C C . THR A 1 210 ? -2.944 14.288 -9.169 1.00 60.31 210 THR A C 1
ATOM 1583 O O . THR A 1 210 ? -4.125 13.976 -9.325 1.00 60.31 210 THR A O 1
ATOM 1586 N N . TYR A 1 211 ? -2.113 13.559 -8.423 1.00 60.50 211 TYR A N 1
ATOM 1587 C CA . TYR A 1 211 ? -2.485 12.307 -7.751 1.00 60.50 211 TYR A CA 1
ATOM 1588 C C . TYR A 1 211 ? -3.623 12.451 -6.732 1.00 60.50 211 TYR A C 1
ATOM 1590 O O . TYR A 1 211 ? -4.293 11.469 -6.429 1.00 60.50 211 TYR A O 1
ATOM 1598 N N . VAL A 1 212 ? -3.893 13.677 -6.278 1.00 55.28 212 VAL A N 1
ATOM 1599 C CA . VAL A 1 212 ? -4.951 14.028 -5.319 1.00 55.28 212 VAL A CA 1
ATOM 1600 C C . VAL A 1 212 ? -6.351 13.650 -5.825 1.00 55.28 212 VAL A C 1
ATOM 1602 O O . VAL A 1 212 ? -7.113 13.008 -5.111 1.00 55.28 212 VAL A O 1
ATOM 1605 N N . GLN A 1 213 ? -6.693 13.982 -7.076 1.00 49.28 213 GLN A N 1
ATOM 1606 C CA . GLN A 1 213 ? -8.024 13.697 -7.641 1.00 49.28 213 GLN A CA 1
ATOM 1607 C C . GLN A 1 213 ? -8.254 12.193 -7.858 1.00 49.28 213 GLN A C 1
ATOM 1609 O O . GLN A 1 213 ? -9.340 11.689 -7.581 1.00 49.28 213 GLN A O 1
ATOM 1614 N N . VAL A 1 214 ? -7.230 11.459 -8.307 1.00 54.59 214 VAL A N 1
ATOM 1615 C CA . VAL A 1 214 ? -7.328 10.013 -8.587 1.00 54.59 214 VAL A CA 1
ATOM 1616 C C . VAL A 1 214 ? -7.315 9.193 -7.298 1.00 54.59 214 VAL A C 1
ATOM 1618 O O . VAL A 1 214 ? -8.072 8.238 -7.179 1.00 54.59 214 VAL A O 1
ATOM 1621 N N . PHE A 1 215 ? -6.524 9.584 -6.296 1.00 56.78 215 PHE A N 1
ATOM 1622 C CA . PHE A 1 215 ? -6.491 8.902 -5.000 1.00 56.78 215 PHE A CA 1
ATOM 1623 C C . PHE A 1 215 ? -7.872 8.859 -4.322 1.00 56.78 215 PHE A C 1
ATOM 1625 O O . PHE A 1 215 ? -8.226 7.851 -3.715 1.00 56.78 215 PHE A O 1
ATOM 1632 N N . LEU A 1 216 ? -8.667 9.923 -4.480 1.00 53.69 216 LEU A N 1
ATOM 1633 C CA . LEU A 1 216 ? -10.012 10.042 -3.911 1.00 53.69 216 LEU A CA 1
ATOM 1634 C C . LEU A 1 216 ? -11.116 9.376 -4.755 1.00 53.69 216 LEU A C 1
ATOM 1636 O O . LEU A 1 216 ? -12.198 9.131 -4.228 1.00 53.69 216 LEU A O 1
ATOM 1640 N N . THR A 1 217 ? -10.876 9.095 -6.043 1.00 54.16 217 THR A N 1
ATOM 1641 C CA . THR A 1 217 ? -11.922 8.649 -6.991 1.00 54.16 217 THR A CA 1
ATOM 1642 C C . THR A 1 217 ? -11.684 7.265 -7.610 1.00 54.16 217 THR A C 1
ATOM 1644 O O . THR A 1 217 ? -12.657 6.583 -7.920 1.00 54.16 217 THR A O 1
ATOM 1647 N N . ASP A 1 218 ? -10.429 6.817 -7.755 1.00 60.12 218 ASP A N 1
ATOM 1648 C CA . ASP A 1 218 ? -10.040 5.521 -8.338 1.00 60.12 218 ASP A CA 1
ATOM 1649 C C . ASP A 1 218 ? -8.652 5.058 -7.832 1.00 60.12 218 ASP A C 1
ATOM 1651 O O . ASP A 1 218 ? -7.630 5.102 -8.525 1.00 60.12 218 ASP A O 1
ATOM 1655 N N . SER A 1 219 ? -8.602 4.599 -6.576 1.00 63.34 219 SER A N 1
ATOM 1656 C CA . SER A 1 219 ? -7.377 4.036 -5.987 1.00 63.34 219 SER A CA 1
ATOM 1657 C C . SER A 1 219 ? -6.800 2.834 -6.771 1.00 63.34 219 SER A C 1
ATOM 1659 O O . SER A 1 219 ? -5.572 2.762 -6.884 1.00 63.34 219 SER A O 1
ATOM 1661 N N . PRO A 1 220 ? -7.602 1.900 -7.328 1.00 68.25 220 PRO A N 1
ATOM 1662 C CA . PRO A 1 220 ? -7.086 0.813 -8.166 1.00 68.25 220 PRO A CA 1
ATOM 1663 C C . PRO A 1 220 ? -6.357 1.287 -9.431 1.00 68.25 220 PRO A C 1
ATOM 1665 O O . PRO A 1 220 ? -5.243 0.819 -9.688 1.00 68.25 220 PRO A O 1
ATOM 1668 N N . GLY A 1 221 ? -6.928 2.233 -10.187 1.00 69.75 221 GLY A N 1
ATOM 1669 C CA . GLY A 1 221 ? -6.312 2.760 -11.410 1.00 69.75 221 GLY A CA 1
ATOM 1670 C C . GLY A 1 221 ? -4.962 3.437 -11.154 1.00 69.75 221 GLY A C 1
ATOM 1671 O O . GLY A 1 221 ? -4.018 3.294 -11.937 1.00 69.75 221 GLY A O 1
ATOM 1672 N N . LEU A 1 222 ? -4.822 4.100 -10.001 1.00 77.38 222 LEU A N 1
ATOM 1673 C CA . LEU A 1 222 ? -3.564 4.712 -9.581 1.00 77.38 222 LEU A CA 1
ATOM 1674 C C . LEU A 1 222 ? -2.432 3.691 -9.408 1.00 77.38 222 LEU A C 1
ATOM 1676 O O . LEU A 1 222 ? -1.335 3.870 -9.941 1.00 77.38 222 LEU A O 1
ATOM 1680 N N . TYR A 1 223 ? -2.689 2.614 -8.668 1.00 82.69 223 TYR A N 1
ATOM 1681 C CA . TYR A 1 223 ? -1.673 1.594 -8.421 1.00 82.69 223 TYR A CA 1
ATOM 1682 C C . TYR A 1 223 ? -1.349 0.788 -9.682 1.00 82.69 223 TYR A C 1
ATOM 1684 O O . TYR A 1 223 ? -0.184 0.468 -9.904 1.00 82.69 223 TYR A O 1
ATOM 1692 N N . GLN A 1 224 ? -2.331 0.540 -10.557 1.00 81.69 224 GLN A N 1
ATOM 1693 C CA . GLN A 1 224 ? -2.088 -0.076 -11.869 1.00 81.69 224 GLN A CA 1
ATOM 1694 C C . GLN A 1 224 ? -1.133 0.760 -12.728 1.00 81.69 224 GLN A C 1
ATOM 1696 O O . GLN A 1 224 ? -0.212 0.215 -13.339 1.00 81.69 224 GLN A O 1
ATOM 1701 N N . LYS A 1 225 ? -1.303 2.087 -12.725 1.00 80.44 225 LYS A N 1
ATOM 1702 C CA . LYS A 1 225 ? -0.398 3.020 -13.404 1.00 80.44 225 LYS A CA 1
ATOM 1703 C C . LYS A 1 225 ? 1.040 2.882 -12.896 1.00 80.44 225 LYS A C 1
ATOM 1705 O O . LYS A 1 225 ? 1.957 2.743 -13.703 1.00 80.44 225 LYS A O 1
ATOM 1710 N N . ILE A 1 226 ? 1.251 2.880 -11.581 1.00 86.75 226 ILE A N 1
ATOM 1711 C CA . ILE A 1 226 ? 2.604 2.753 -11.015 1.00 86.75 226 ILE A CA 1
ATOM 1712 C C . ILE A 1 226 ? 3.194 1.369 -11.317 1.00 86.75 226 ILE A C 1
ATOM 1714 O O . ILE A 1 226 ? 4.358 1.283 -11.698 1.00 86.75 226 ILE A O 1
ATOM 1718 N N . THR A 1 227 ? 2.399 0.297 -11.245 1.00 88.12 227 THR A N 1
ATOM 1719 C CA . THR A 1 227 ? 2.831 -1.051 -11.655 1.00 88.12 227 THR A CA 1
ATOM 1720 C C . THR A 1 227 ? 3.283 -1.093 -13.116 1.00 88.12 227 THR A C 1
ATOM 1722 O O . THR A 1 227 ? 4.317 -1.691 -13.413 1.00 88.12 227 THR A O 1
ATOM 1725 N N . ALA A 1 228 ? 2.573 -0.426 -14.030 1.00 86.56 228 ALA A N 1
ATOM 1726 C CA . ALA A 1 228 ? 2.980 -0.356 -15.433 1.00 86.56 228 ALA A CA 1
ATOM 1727 C C . ALA A 1 228 ? 4.339 0.352 -15.601 1.00 86.56 228 ALA A C 1
ATOM 1729 O O . ALA A 1 228 ? 5.213 -0.152 -16.307 1.00 86.56 228 ALA A O 1
ATOM 1730 N N . LEU A 1 229 ? 4.557 1.468 -14.894 1.00 89.94 229 LEU A N 1
ATOM 1731 C CA . LEU A 1 229 ? 5.838 2.188 -14.901 1.00 89.94 229 LEU A CA 1
ATOM 1732 C C . LEU A 1 229 ? 6.981 1.356 -14.296 1.00 89.94 229 LEU A C 1
ATOM 1734 O O . LEU A 1 229 ? 8.089 1.352 -14.830 1.00 89.94 229 LEU A O 1
ATOM 1738 N N . LEU A 1 230 ? 6.716 0.603 -13.223 1.00 91.00 230 LEU A N 1
ATOM 1739 C CA . LEU A 1 230 ? 7.678 -0.348 -12.654 1.00 91.00 230 LEU A CA 1
ATOM 1740 C C . LEU A 1 230 ? 8.064 -1.437 -13.670 1.00 91.00 230 LEU A C 1
ATOM 1742 O O . LEU A 1 230 ? 9.235 -1.809 -13.748 1.00 91.00 230 LEU A O 1
ATOM 1746 N N . GLY A 1 231 ? 7.108 -1.898 -14.483 1.00 90.00 231 GLY A N 1
ATOM 1747 C CA . GLY A 1 231 ? 7.353 -2.826 -15.589 1.00 90.00 231 GLY A CA 1
ATOM 1748 C C . GLY A 1 231 ? 8.299 -2.254 -16.649 1.00 90.00 231 GLY A C 1
ATOM 1749 O O . GLY A 1 231 ? 9.262 -2.919 -17.030 1.00 90.00 231 GLY A O 1
ATOM 1750 N N . VAL A 1 232 ? 8.083 -1.002 -17.070 1.00 92.81 232 VAL A N 1
ATOM 1751 C CA . VAL A 1 232 ? 8.982 -0.296 -18.007 1.00 92.81 232 VAL A CA 1
ATOM 1752 C C . VAL A 1 232 ? 10.384 -0.165 -17.417 1.00 92.81 232 VAL A C 1
ATOM 1754 O O . VAL A 1 232 ? 11.363 -0.503 -18.080 1.00 92.81 232 VAL A O 1
ATOM 1757 N N . ARG A 1 233 ? 10.492 0.256 -16.150 1.00 93.94 233 ARG A N 1
ATOM 1758 C CA . ARG A 1 233 ? 11.783 0.387 -15.465 1.00 93.94 233 ARG A CA 1
ATOM 1759 C C . ARG A 1 233 ? 12.523 -0.948 -15.412 1.00 93.94 233 ARG A C 1
ATOM 1761 O O . ARG A 1 233 ? 13.699 -0.995 -15.741 1.00 93.94 233 ARG A O 1
ATOM 1768 N N . SER A 1 234 ? 11.835 -2.036 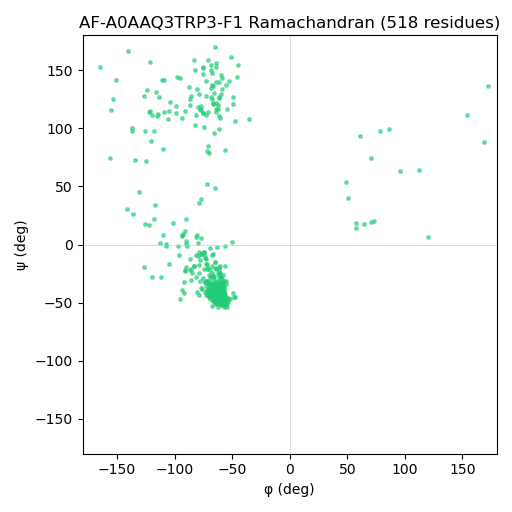-15.062 1.00 91.12 234 SER A N 1
ATOM 1769 C CA . SER A 1 234 ? 12.429 -3.377 -15.052 1.00 91.12 234 SER A CA 1
ATOM 1770 C C . SER A 1 234 ? 12.914 -3.805 -16.440 1.00 91.12 234 SER A C 1
ATOM 1772 O O . SER A 1 234 ? 13.993 -4.387 -16.556 1.00 91.12 234 SER A O 1
ATOM 1774 N N . ALA A 1 235 ? 12.159 -3.495 -17.498 1.00 91.38 235 ALA A N 1
ATOM 1775 C CA . ALA A 1 235 ? 12.571 -3.779 -18.868 1.00 91.38 235 ALA A CA 1
ATOM 1776 C C . ALA A 1 235 ? 13.846 -3.010 -19.259 1.00 91.38 235 ALA A C 1
ATOM 1778 O O . ALA A 1 235 ? 14.742 -3.610 -19.853 1.00 91.38 235 ALA A O 1
ATOM 1779 N N . LEU A 1 236 ? 13.964 -1.737 -18.859 1.00 93.88 236 LEU A N 1
ATOM 1780 C CA . LEU A 1 236 ? 15.184 -0.938 -19.029 1.00 93.88 236 LEU A CA 1
ATOM 1781 C C . LEU A 1 236 ? 16.373 -1.541 -18.270 1.00 93.88 236 LEU A C 1
ATOM 1783 O O . LEU A 1 236 ? 17.433 -1.710 -18.869 1.00 93.88 236 LEU A O 1
ATOM 1787 N N . SER A 1 237 ? 16.195 -1.956 -17.008 1.00 91.25 237 SER A N 1
ATOM 1788 C CA . SER A 1 237 ? 17.266 -2.604 -16.232 1.00 91.25 237 SER A CA 1
ATOM 1789 C C . SER A 1 237 ? 17.806 -3.852 -16.944 1.00 91.25 237 SER A C 1
ATOM 1791 O O . SER A 1 237 ? 19.016 -4.067 -17.007 1.00 91.25 237 SER A O 1
ATOM 1793 N N . ARG A 1 238 ? 16.919 -4.676 -17.524 1.00 88.75 238 ARG A N 1
ATOM 1794 C CA . ARG A 1 238 ? 17.331 -5.850 -18.316 1.00 88.75 238 ARG A CA 1
ATOM 1795 C C . ARG A 1 238 ? 18.055 -5.449 -19.599 1.00 88.75 238 ARG A C 1
ATOM 1797 O O . ARG A 1 238 ? 19.052 -6.074 -19.942 1.00 88.75 238 ARG A O 1
ATOM 1804 N N . ALA A 1 239 ? 17.574 -4.418 -20.294 1.00 90.00 239 ALA A N 1
ATOM 1805 C CA . ALA A 1 239 ? 18.201 -3.930 -21.518 1.00 90.00 239 ALA A CA 1
ATOM 1806 C C . ALA A 1 239 ? 19.632 -3.433 -21.268 1.00 90.00 239 ALA A C 1
ATOM 1808 O O . ALA A 1 239 ? 20.527 -3.770 -22.036 1.00 90.00 239 ALA A O 1
ATOM 1809 N N . ILE A 1 240 ? 19.874 -2.720 -20.162 1.00 90.50 240 ILE A N 1
ATOM 1810 C CA . ILE A 1 240 ? 21.217 -2.277 -19.746 1.00 90.50 240 ILE A CA 1
ATOM 1811 C C . ILE A 1 240 ? 22.162 -3.474 -19.600 1.00 90.50 240 ILE A C 1
ATOM 1813 O O . ILE A 1 240 ? 23.263 -3.471 -20.151 1.00 90.50 240 ILE A O 1
ATOM 1817 N N . VAL A 1 241 ? 21.721 -4.527 -18.906 1.00 87.69 241 VAL A N 1
ATOM 1818 C CA . VAL A 1 241 ? 22.516 -5.751 -18.723 1.00 87.69 241 VAL A CA 1
ATOM 1819 C C . VAL A 1 241 ? 22.774 -6.442 -20.067 1.00 87.69 241 VAL A C 1
ATOM 1821 O O . VAL A 1 241 ? 23.919 -6.768 -20.379 1.00 87.69 241 VAL A O 1
ATOM 1824 N N . ASN A 1 242 ? 21.743 -6.611 -20.897 1.00 85.19 242 ASN A N 1
ATOM 1825 C CA . ASN A 1 242 ? 21.849 -7.290 -22.190 1.00 85.19 242 ASN A CA 1
ATOM 1826 C C . ASN A 1 242 ? 22.776 -6.548 -23.162 1.00 85.19 242 ASN A C 1
ATOM 1828 O O . ASN A 1 242 ? 23.671 -7.160 -23.748 1.00 85.19 242 ASN A O 1
ATOM 1832 N N . VAL A 1 243 ? 22.628 -5.227 -23.294 1.00 86.12 243 VAL A N 1
ATOM 1833 C CA . VAL A 1 243 ? 23.507 -4.401 -24.137 1.00 86.12 243 VAL A CA 1
ATOM 1834 C C . VAL A 1 243 ? 24.940 -4.438 -23.622 1.00 86.12 243 VAL A C 1
ATOM 1836 O O . VAL A 1 243 ? 25.862 -4.559 -24.424 1.00 86.12 243 VAL A O 1
ATOM 1839 N N . GLY A 1 244 ? 25.149 -4.411 -22.301 1.00 83.44 244 GLY A N 1
ATOM 1840 C CA . GLY A 1 244 ? 26.479 -4.542 -21.698 1.00 83.44 244 GLY A CA 1
ATOM 1841 C C . GLY A 1 244 ? 27.184 -5.853 -22.069 1.00 83.44 244 GLY A C 1
ATOM 1842 O O . GLY A 1 244 ? 28.401 -5.881 -22.249 1.00 83.44 244 GLY A O 1
ATOM 1843 N N . MET A 1 245 ? 26.422 -6.934 -22.256 1.00 78.88 245 MET A N 1
ATOM 1844 C CA . MET A 1 245 ? 26.953 -8.249 -22.634 1.00 78.88 245 MET A CA 1
ATOM 1845 C C . MET A 1 245 ? 27.120 -8.443 -24.151 1.00 78.88 245 MET A C 1
ATOM 1847 O O . MET A 1 245 ? 27.926 -9.274 -24.564 1.00 78.88 245 MET A O 1
ATOM 1851 N N . SER A 1 246 ? 26.399 -7.682 -24.979 1.00 71.50 246 SER A N 1
ATOM 1852 C CA . SER A 1 246 ? 26.225 -7.972 -26.413 1.00 71.50 246 SER A CA 1
ATOM 1853 C C . SER A 1 246 ? 27.449 -7.721 -27.306 1.00 71.50 246 SER A C 1
ATOM 1855 O O . SER A 1 246 ? 27.451 -8.158 -28.446 1.00 71.50 246 SER A O 1
ATOM 1857 N N . PHE A 1 247 ? 28.502 -7.045 -26.843 1.00 67.00 247 PHE A N 1
ATOM 1858 C CA . PHE A 1 247 ? 29.637 -6.681 -27.712 1.00 67.00 247 PHE A CA 1
ATOM 1859 C C . PHE A 1 247 ? 30.984 -7.294 -27.285 1.00 67.00 247 PHE A C 1
ATOM 1861 O O . PHE A 1 247 ? 32.043 -6.823 -27.684 1.00 67.00 247 PHE A O 1
ATOM 1868 N N . ASN A 1 248 ? 30.975 -8.393 -26.518 1.00 60.38 248 ASN A N 1
ATOM 1869 C CA . ASN A 1 248 ? 32.195 -9.031 -26.003 1.00 60.38 248 ASN A CA 1
ATOM 1870 C C . ASN A 1 248 ? 32.528 -10.400 -26.655 1.00 60.38 248 ASN A C 1
ATOM 1872 O O . ASN A 1 248 ? 31.622 -11.223 -26.832 1.00 60.38 248 ASN A O 1
ATOM 1876 N N . PRO A 1 249 ? 33.819 -10.729 -26.929 1.00 56.31 249 PRO A N 1
ATOM 1877 C CA . PRO A 1 249 ? 35.032 -9.926 -26.703 1.00 56.31 249 PRO A CA 1
ATOM 1878 C C . PRO A 1 249 ? 35.543 -9.163 -27.952 1.00 56.31 249 PRO A C 1
ATOM 1880 O O . PRO A 1 249 ? 35.558 -9.717 -29.048 1.00 56.31 249 PRO A O 1
ATOM 1883 N N . ARG A 1 250 ? 36.081 -7.949 -27.715 1.00 59.41 250 ARG A N 1
ATOM 1884 C CA . ARG A 1 250 ? 36.737 -6.991 -28.648 1.00 59.41 250 ARG A CA 1
ATOM 1885 C C . ARG A 1 250 ? 35.820 -6.286 -29.666 1.00 59.41 250 ARG A C 1
ATOM 1887 O O . ARG A 1 250 ? 35.894 -6.584 -30.859 1.00 59.41 250 ARG A O 1
ATOM 1894 N N . PRO A 1 251 ? 35.016 -5.308 -29.226 1.00 64.62 251 PRO A N 1
ATOM 1895 C CA . PRO A 1 251 ? 34.394 -4.354 -30.135 1.00 64.62 251 PRO A CA 1
ATOM 1896 C C . PRO A 1 251 ? 35.448 -3.422 -30.759 1.00 64.62 251 PRO A C 1
ATOM 1898 O O . PRO A 1 251 ? 36.523 -3.202 -30.199 1.00 64.62 251 PRO A O 1
ATOM 1901 N N . SER A 1 252 ? 35.165 -2.875 -31.944 1.00 75.31 252 SER A N 1
ATOM 1902 C CA . SER A 1 252 ? 35.947 -1.744 -32.458 1.00 75.31 252 SER A CA 1
ATOM 1903 C C . SER A 1 252 ? 35.767 -0.530 -31.536 1.00 75.31 252 SER A C 1
ATOM 1905 O O . SER A 1 252 ? 34.741 -0.415 -30.866 1.00 75.31 252 SER A O 1
ATOM 1907 N N . ALA A 1 253 ? 36.718 0.411 -31.524 1.00 80.56 253 ALA A N 1
ATOM 1908 C CA . ALA A 1 253 ? 36.608 1.623 -30.699 1.00 80.56 253 ALA A CA 1
ATOM 1909 C C . ALA A 1 253 ? 35.311 2.415 -30.972 1.00 80.56 253 ALA A C 1
ATOM 1911 O O . ALA A 1 253 ? 34.748 3.034 -30.073 1.00 80.56 253 ALA A O 1
ATOM 1912 N N . GLU A 1 254 ? 34.809 2.358 -32.209 1.00 82.00 254 GLU A N 1
ATOM 1913 C CA . GLU A 1 254 ? 33.536 2.970 -32.591 1.00 82.00 254 GLU A CA 1
ATOM 1914 C C . GLU A 1 254 ? 32.328 2.217 -32.010 1.00 82.00 254 GLU A C 1
ATOM 1916 O O . GLU A 1 254 ? 31.401 2.837 -31.497 1.00 82.00 254 GLU A O 1
ATOM 1921 N N . VAL A 1 255 ? 32.347 0.881 -32.016 1.00 82.25 255 VAL A N 1
ATOM 1922 C CA . VAL A 1 255 ? 31.284 0.060 -31.409 1.00 82.25 255 VAL A CA 1
ATOM 1923 C C . VAL A 1 255 ? 31.291 0.193 -29.883 1.00 82.25 255 VAL A C 1
ATOM 1925 O O . VAL A 1 255 ? 30.221 0.275 -29.285 1.00 82.25 255 VAL A O 1
ATOM 1928 N N . GLU A 1 256 ? 32.466 0.294 -29.251 1.00 84.25 256 GLU A N 1
ATOM 1929 C CA . GLU A 1 256 ? 32.602 0.613 -27.820 1.00 84.25 256 GLU A CA 1
ATOM 1930 C C . GLU A 1 256 ? 31.974 1.967 -27.482 1.00 84.25 256 GLU A C 1
ATOM 1932 O O . GLU A 1 256 ? 31.214 2.076 -26.516 1.00 84.25 256 GLU A O 1
ATOM 1937 N N . ARG A 1 257 ? 32.244 2.993 -28.301 1.00 88.44 257 ARG A N 1
ATOM 1938 C CA . ARG A 1 257 ? 31.653 4.327 -28.145 1.00 88.44 257 ARG A CA 1
ATOM 1939 C C . ARG A 1 257 ? 30.129 4.275 -28.261 1.00 88.44 257 ARG A C 1
ATOM 1941 O O . ARG A 1 257 ? 29.441 4.776 -27.374 1.00 88.44 257 ARG A O 1
ATOM 1948 N N . ILE A 1 258 ? 29.605 3.630 -29.305 1.00 87.62 258 ILE A N 1
ATOM 1949 C CA . ILE A 1 258 ? 28.157 3.485 -29.528 1.00 87.62 258 ILE A CA 1
ATOM 1950 C C . ILE A 1 258 ? 27.498 2.720 -28.373 1.00 87.62 258 ILE A C 1
ATOM 1952 O O . ILE A 1 258 ? 26.459 3.140 -27.862 1.00 87.62 258 ILE A O 1
ATOM 1956 N N . GLN A 1 259 ? 28.103 1.619 -27.919 1.00 88.00 259 GLN A N 1
ATOM 1957 C CA . GLN A 1 259 ? 27.601 0.842 -26.787 1.00 88.00 259 GLN A CA 1
ATOM 1958 C C . GLN A 1 259 ? 27.563 1.689 -25.507 1.00 88.00 259 GLN A C 1
ATOM 1960 O O . GLN A 1 259 ? 26.556 1.681 -24.798 1.00 88.00 259 GLN A O 1
ATOM 1965 N N . GLY A 1 260 ? 28.627 2.447 -25.225 1.00 90.00 260 GLY A N 1
ATOM 1966 C CA . GLY A 1 260 ? 28.686 3.365 -24.087 1.00 90.00 260 GLY A CA 1
ATOM 1967 C C . GLY A 1 260 ? 27.593 4.436 -24.132 1.00 90.00 260 GLY A C 1
ATOM 1968 O O . GLY A 1 260 ? 26.959 4.711 -23.113 1.00 90.00 260 GLY A O 1
ATOM 1969 N N . GLU A 1 261 ? 27.311 4.988 -25.315 1.00 93.38 261 GLU A N 1
ATOM 1970 C CA . GLU A 1 261 ? 26.214 5.941 -25.524 1.00 93.38 261 GLU A CA 1
ATOM 1971 C C . GLU A 1 261 ? 24.851 5.305 -25.244 1.00 93.38 261 GLU A C 1
ATOM 1973 O O . GLU A 1 261 ? 24.064 5.856 -24.473 1.00 93.38 261 GLU A O 1
ATOM 1978 N N . ILE A 1 262 ? 24.583 4.118 -25.795 1.00 92.50 262 ILE A N 1
ATOM 1979 C CA . ILE A 1 262 ? 23.335 3.388 -25.539 1.00 92.50 262 ILE A CA 1
ATOM 1980 C C . ILE A 1 262 ? 23.145 3.151 -24.036 1.00 92.50 262 ILE A C 1
ATOM 1982 O O . ILE A 1 262 ? 22.082 3.461 -23.496 1.00 92.50 262 ILE A O 1
ATOM 1986 N N . LEU A 1 263 ? 24.169 2.633 -23.352 1.00 94.00 263 LEU A N 1
ATOM 1987 C CA . LEU A 1 263 ? 24.110 2.342 -21.918 1.00 94.00 263 LEU A CA 1
ATOM 1988 C C . LEU A 1 263 ? 23.864 3.608 -21.093 1.00 94.00 263 LEU A C 1
ATOM 1990 O O . LEU A 1 263 ? 23.001 3.602 -20.220 1.00 94.00 263 LEU A O 1
ATOM 1994 N N . SER A 1 264 ? 24.563 4.701 -21.408 1.00 95.31 264 SER A N 1
ATOM 1995 C CA . SER A 1 264 ? 24.377 5.995 -20.746 1.00 95.31 264 SER A CA 1
ATOM 1996 C C . SER A 1 264 ? 22.931 6.490 -20.863 1.00 95.31 264 SER A C 1
ATOM 1998 O O . SER A 1 264 ? 22.308 6.842 -19.859 1.00 95.31 264 SER A O 1
ATOM 2000 N N . HIS A 1 265 ? 22.352 6.441 -22.067 1.00 94.44 265 HIS A N 1
ATOM 2001 C CA . HIS A 1 265 ? 20.969 6.860 -22.303 1.00 94.44 265 HIS A CA 1
ATOM 2002 C C . HIS A 1 265 ? 19.940 5.938 -21.630 1.00 94.44 265 HIS A C 1
ATOM 2004 O O . HIS A 1 265 ? 18.978 6.433 -21.039 1.00 94.44 265 HIS A O 1
ATOM 2010 N N . LEU A 1 266 ? 20.143 4.616 -21.664 1.00 94.56 266 LEU A N 1
ATOM 2011 C CA . LEU A 1 266 ? 19.281 3.658 -20.964 1.00 94.56 266 LEU A CA 1
ATOM 2012 C C . LEU A 1 266 ? 19.302 3.895 -19.446 1.00 94.56 266 LEU A C 1
ATOM 2014 O O . LEU A 1 266 ? 18.239 3.974 -18.831 1.00 94.56 266 LEU A O 1
ATOM 2018 N N . SER A 1 267 ? 20.487 4.060 -18.849 1.00 94.81 267 SER A N 1
ATOM 2019 C CA . SER A 1 267 ? 20.641 4.329 -17.414 1.00 94.81 267 SER A CA 1
ATOM 2020 C C . SER A 1 267 ? 20.054 5.680 -17.007 1.00 94.81 267 SER A C 1
ATOM 2022 O O . SER A 1 267 ? 19.401 5.776 -15.968 1.00 94.81 267 SER A O 1
ATOM 2024 N N . ALA A 1 268 ? 20.231 6.721 -17.826 1.00 95.19 268 ALA A N 1
ATOM 2025 C CA . ALA A 1 268 ? 19.608 8.020 -17.590 1.00 95.19 268 ALA A CA 1
ATOM 2026 C C . ALA A 1 268 ? 18.074 7.915 -17.610 1.00 95.19 268 ALA A C 1
ATOM 2028 O O . ALA A 1 268 ? 17.403 8.416 -16.707 1.00 95.19 268 ALA A O 1
ATOM 2029 N N . SER A 1 269 ? 17.516 7.210 -18.598 1.00 93.00 269 SER A N 1
ATOM 2030 C CA . SER A 1 269 ? 16.071 7.010 -18.724 1.00 93.00 269 SER A CA 1
ATOM 2031 C C . SER A 1 269 ? 15.495 6.169 -17.574 1.00 93.00 269 SER A C 1
ATOM 2033 O O . SER A 1 269 ? 14.484 6.546 -16.978 1.00 93.00 269 SER A O 1
ATOM 2035 N N . GLU A 1 270 ? 16.176 5.087 -17.175 1.00 94.25 270 GLU A N 1
ATOM 2036 C CA . GLU A 1 270 ? 15.814 4.285 -15.997 1.00 94.25 270 GLU A CA 1
ATOM 2037 C C . GLU A 1 270 ? 15.812 5.139 -14.720 1.00 94.25 270 GLU A C 1
ATOM 2039 O O . GLU A 1 270 ? 14.870 5.082 -13.922 1.00 94.25 270 GLU A O 1
ATOM 2044 N N . GLY A 1 271 ? 16.846 5.966 -14.545 1.00 92.38 271 GLY A N 1
ATOM 2045 C CA . GLY A 1 271 ? 16.996 6.847 -13.396 1.00 92.38 271 GLY A CA 1
ATOM 2046 C C . GLY A 1 271 ? 15.937 7.950 -13.326 1.00 92.38 271 GLY A C 1
ATOM 2047 O O . GLY A 1 271 ? 15.459 8.249 -12.227 1.00 92.38 271 GLY A O 1
ATOM 2048 N N . ASN A 1 272 ? 15.553 8.526 -14.468 1.00 91.81 272 ASN A N 1
ATOM 2049 C CA . ASN A 1 272 ? 14.486 9.525 -14.577 1.00 91.81 272 ASN A CA 1
ATOM 2050 C C . ASN A 1 272 ? 13.108 8.909 -14.305 1.00 91.81 272 ASN A C 1
ATOM 2052 O O . ASN A 1 272 ? 12.279 9.494 -13.605 1.00 91.81 272 ASN A O 1
ATOM 2056 N N . LEU A 1 273 ? 12.867 7.697 -14.810 1.00 93.62 273 LEU A N 1
ATOM 2057 C CA . LEU A 1 273 ? 11.640 6.959 -14.534 1.00 93.62 273 LEU A CA 1
ATOM 2058 C C . LEU A 1 273 ? 11.536 6.567 -13.053 1.00 93.62 273 LEU A C 1
ATOM 2060 O O . LEU A 1 273 ? 10.463 6.685 -12.463 1.00 93.62 273 LEU A O 1
ATOM 2064 N N . GLY A 1 274 ? 12.651 6.164 -12.434 1.00 93.00 274 GLY A N 1
ATOM 2065 C CA . GLY A 1 274 ? 12.740 5.909 -10.994 1.00 93.00 274 GLY A CA 1
ATOM 2066 C C . GLY A 1 274 ? 12.326 7.118 -10.149 1.00 93.00 274 GLY A C 1
ATOM 2067 O O . GLY A 1 274 ? 11.502 6.974 -9.249 1.00 93.00 274 GLY A O 1
ATOM 2068 N N . GLU A 1 275 ? 12.812 8.318 -10.483 1.00 90.88 275 GLU A N 1
ATOM 2069 C CA . GLU A 1 275 ? 12.406 9.579 -9.827 1.00 90.88 275 GLU A CA 1
ATOM 2070 C C . GLU A 1 275 ? 10.923 9.860 -9.981 1.00 90.88 275 GLU A C 1
ATOM 2072 O O . GLU A 1 275 ? 10.248 10.211 -9.016 1.00 90.88 275 GLU A O 1
ATOM 2077 N N . ALA A 1 276 ? 10.397 9.697 -11.195 1.00 90.31 276 ALA A N 1
ATOM 2078 C CA . ALA A 1 276 ? 8.992 9.949 -11.466 1.00 90.31 276 ALA A CA 1
ATOM 2079 C C . ALA A 1 276 ? 8.091 9.014 -10.642 1.00 90.31 276 ALA A C 1
ATOM 2081 O O . ALA A 1 276 ? 7.095 9.463 -10.068 1.00 90.31 276 ALA A O 1
ATOM 2082 N N . ILE A 1 277 ? 8.460 7.731 -10.543 1.00 91.50 277 ILE A N 1
ATOM 2083 C CA . ILE A 1 277 ? 7.771 6.747 -9.699 1.00 91.50 277 ILE A CA 1
ATOM 2084 C C . ILE A 1 277 ? 7.884 7.140 -8.223 1.00 91.50 277 ILE A C 1
ATOM 2086 O O . ILE A 1 277 ? 6.875 7.159 -7.518 1.00 91.50 277 ILE A O 1
ATOM 2090 N N . TRP A 1 278 ? 9.084 7.493 -7.756 1.00 91.38 278 TRP A N 1
ATOM 2091 C CA . TRP A 1 278 ? 9.310 7.903 -6.372 1.00 91.38 278 TRP A CA 1
ATOM 2092 C C . TRP A 1 278 ? 8.496 9.137 -5.982 1.00 91.38 278 TRP A C 1
ATOM 2094 O O . TRP A 1 278 ? 7.801 9.134 -4.969 1.00 91.38 278 TRP A O 1
ATOM 2104 N N . SER A 1 279 ? 8.522 10.172 -6.820 1.00 88.94 279 SER A N 1
ATOM 2105 C CA . SER A 1 279 ? 7.761 11.404 -6.623 1.00 88.94 279 SER A CA 1
ATOM 2106 C C . SER A 1 279 ? 6.259 11.131 -6.559 1.00 88.94 279 SER A C 1
ATOM 2108 O O . SER A 1 279 ? 5.580 11.649 -5.674 1.00 88.94 279 SER A O 1
ATOM 2110 N N . ALA A 1 280 ? 5.732 10.277 -7.444 1.00 88.38 280 ALA A N 1
ATOM 2111 C CA . ALA A 1 280 ? 4.329 9.872 -7.396 1.00 88.38 280 ALA A CA 1
ATOM 2112 C C . ALA A 1 280 ? 3.990 9.156 -6.077 1.00 88.38 280 ALA A C 1
ATOM 2114 O O . ALA A 1 280 ? 2.962 9.442 -5.464 1.00 88.38 280 ALA A O 1
ATOM 2115 N N . MET A 1 281 ? 4.870 8.272 -5.604 1.00 89.00 281 MET A N 1
ATOM 2116 C CA . MET A 1 281 ? 4.686 7.566 -4.336 1.00 89.00 281 MET A CA 1
ATOM 2117 C C . MET A 1 281 ? 4.726 8.496 -3.123 1.00 89.00 281 MET A C 1
ATOM 2119 O O . MET A 1 281 ? 3.882 8.360 -2.238 1.00 89.00 281 MET A O 1
ATOM 2123 N N . GLU A 1 282 ? 5.632 9.473 -3.093 1.00 87.31 282 GLU A N 1
ATOM 2124 C CA . GLU A 1 282 ? 5.673 10.480 -2.027 1.00 87.31 282 GLU A CA 1
ATOM 2125 C C . GLU A 1 282 ? 4.451 11.401 -2.052 1.00 87.31 282 GLU A C 1
ATOM 2127 O O . GLU A 1 282 ? 3.939 11.773 -0.995 1.00 87.31 282 GLU A O 1
ATOM 2132 N N . GLN A 1 283 ? 3.919 11.723 -3.234 1.00 85.88 283 GLN A N 1
ATOM 2133 C CA . GLN A 1 283 ? 2.663 12.465 -3.349 1.00 85.88 283 GLN A CA 1
ATOM 2134 C C . GLN A 1 283 ? 1.486 11.658 -2.790 1.00 85.88 283 GLN A C 1
ATOM 2136 O O . GLN A 1 283 ? 0.705 12.195 -2.006 1.00 85.88 283 GLN A O 1
ATOM 2141 N N . ILE A 1 284 ? 1.395 10.361 -3.108 1.00 86.00 284 ILE A N 1
ATOM 2142 C CA . ILE A 1 284 ? 0.390 9.454 -2.527 1.00 86.00 284 ILE A CA 1
ATOM 2143 C C . ILE A 1 284 ? 0.539 9.382 -1.009 1.00 86.00 284 ILE A C 1
ATOM 2145 O O . ILE A 1 284 ? -0.450 9.496 -0.288 1.00 86.00 284 ILE A O 1
ATOM 2149 N N . ARG A 1 285 ? 1.769 9.200 -0.512 1.00 88.62 285 ARG A N 1
ATOM 2150 C CA . ARG A 1 285 ? 2.064 9.138 0.924 1.00 88.62 285 ARG A CA 1
ATOM 2151 C C . ARG A 1 285 ? 1.627 10.417 1.634 1.00 88.62 285 ARG A C 1
ATOM 2153 O O . ARG A 1 285 ? 0.961 10.355 2.664 1.00 88.62 285 ARG A O 1
ATOM 2160 N N . THR A 1 286 ? 1.979 11.563 1.063 1.00 87.69 286 THR A N 1
ATOM 2161 C CA . THR A 1 286 ? 1.630 12.885 1.592 1.00 87.69 286 THR A CA 1
ATOM 2162 C C . THR A 1 286 ? 0.117 13.079 1.626 1.00 87.69 286 THR A C 1
ATOM 2164 O O . THR A 1 286 ? -0.429 13.462 2.659 1.00 87.69 286 THR A O 1
ATOM 2167 N N . GLU A 1 287 ? -0.580 12.744 0.540 1.00 84.19 287 GLU A N 1
ATOM 2168 C CA . GLU A 1 287 ? -2.036 12.875 0.461 1.00 84.19 287 GLU A CA 1
ATOM 2169 C C . GLU A 1 287 ? -2.750 11.937 1.438 1.00 84.19 287 GLU A C 1
ATOM 2171 O O . GLU A 1 287 ? -3.684 12.337 2.128 1.00 84.19 287 GLU A O 1
ATOM 2176 N N . LEU A 1 288 ? -2.270 10.704 1.586 1.00 86.19 288 LEU A N 1
ATOM 2177 C CA . LEU A 1 288 ? -2.772 9.752 2.574 1.00 86.19 288 LEU A CA 1
ATOM 2178 C C . LEU A 1 288 ? -2.668 10.303 4.009 1.00 86.19 288 LEU A C 1
ATOM 2180 O O . LEU A 1 288 ? -3.596 10.162 4.809 1.00 86.19 288 LEU A O 1
ATOM 2184 N N . ILE A 1 289 ? -1.559 10.967 4.340 1.00 86.81 289 ILE A N 1
ATOM 2185 C CA . ILE A 1 289 ? -1.370 11.599 5.652 1.00 86.81 289 ILE A CA 1
ATOM 2186 C C . ILE A 1 289 ? -2.276 12.835 5.795 1.00 86.81 289 ILE A C 1
ATOM 2188 O O . ILE A 1 289 ? -2.916 13.010 6.837 1.00 86.81 289 ILE A O 1
ATOM 2192 N N . ASN A 1 290 ? -2.409 13.657 4.757 1.00 84.19 290 ASN A N 1
ATOM 2193 C CA . ASN A 1 290 ? -3.215 14.881 4.800 1.00 84.19 290 ASN A CA 1
ATOM 2194 C C . ASN A 1 290 ? -4.724 14.607 4.847 1.00 84.19 290 ASN A C 1
ATOM 2196 O O . ASN A 1 290 ? -5.429 15.204 5.658 1.00 84.19 290 ASN A O 1
ATOM 2200 N N . THR A 1 291 ? -5.226 13.663 4.048 1.00 74.75 291 THR A N 1
ATOM 2201 C CA . THR A 1 291 ? -6.643 13.241 4.051 1.00 74.75 291 THR A CA 1
ATOM 2202 C C . THR A 1 291 ? -7.073 12.686 5.399 1.00 74.75 291 THR A C 1
ATOM 2204 O O . THR A 1 291 ? -8.194 12.925 5.832 1.00 74.75 291 THR A O 1
ATOM 2207 N N . SER A 1 292 ? -6.171 12.001 6.106 1.00 70.62 292 SER A N 1
ATOM 2208 C CA . SER A 1 292 ? -6.433 11.564 7.480 1.00 70.62 292 SER A CA 1
ATOM 2209 C C . SER A 1 292 ? -6.454 12.714 8.498 1.00 70.62 292 SER A C 1
ATOM 2211 O O . SER A 1 292 ? -7.003 12.542 9.580 1.00 70.62 292 SER A O 1
ATOM 2213 N N . SER A 1 293 ? -5.859 13.869 8.171 1.00 69.62 293 SER A N 1
ATOM 2214 C CA . SER A 1 293 ? -5.791 15.054 9.043 1.00 69.62 293 SER A CA 1
ATOM 2215 C C . SER A 1 293 ? -6.951 16.034 8.839 1.00 69.62 293 SER A C 1
ATOM 2217 O O . SER A 1 293 ? -7.333 16.719 9.784 1.00 69.62 293 SER A O 1
ATOM 2219 N N . ASN A 1 294 ? -7.476 16.149 7.614 1.00 57.00 294 ASN A N 1
ATOM 2220 C CA . ASN A 1 294 ? -8.440 17.186 7.252 1.00 57.00 294 ASN A CA 1
ATOM 2221 C C . ASN A 1 294 ? -9.890 16.777 7.559 1.00 57.00 294 ASN A C 1
ATOM 2223 O O . ASN A 1 294 ? -10.411 15.815 7.004 1.00 57.00 294 ASN A O 1
ATOM 2227 N N . ASP A 1 295 ? -10.585 17.620 8.326 1.00 47.72 295 ASP A N 1
ATOM 2228 C CA . ASP A 1 295 ? -12.019 17.536 8.664 1.00 47.72 295 ASP A CA 1
ATOM 2229 C C . ASP A 1 295 ? -12.979 17.656 7.450 1.00 47.72 295 ASP A C 1
ATOM 2231 O O . ASP A 1 295 ? -14.198 17.601 7.602 1.00 47.72 295 ASP A O 1
ATOM 2235 N N . SER A 1 296 ? -12.478 17.857 6.223 1.00 38.97 296 SER A N 1
ATOM 2236 C CA . SER A 1 296 ? -13.282 18.316 5.069 1.00 38.97 296 SER A CA 1
ATOM 2237 C C . SER A 1 296 ? -14.125 17.252 4.352 1.00 38.97 296 SER A C 1
ATOM 2239 O O . SER A 1 296 ? -14.848 17.590 3.419 1.00 38.97 296 SER A O 1
ATOM 2241 N N . LEU A 1 297 ? -14.123 15.993 4.800 1.00 42.78 297 LEU A N 1
ATOM 2242 C CA . LEU A 1 297 ? -15.139 15.003 4.392 1.00 42.78 297 LEU A CA 1
ATOM 2243 C C . LEU A 1 297 ? -16.358 14.969 5.335 1.00 42.78 297 LEU A C 1
ATOM 2245 O O . LEU A 1 297 ? -17.233 14.115 5.200 1.00 42.78 297 LEU A O 1
ATOM 2249 N N . SER A 1 298 ? -16.483 15.955 6.229 1.00 40.62 298 SER A N 1
ATOM 2250 C CA . SER A 1 298 ? -17.680 16.223 7.041 1.00 40.62 298 SER A CA 1
ATOM 2251 C C . SER A 1 298 ? -18.857 16.808 6.237 1.00 40.62 298 SER A C 1
ATOM 2253 O O . SER A 1 298 ? -19.460 17.812 6.608 1.00 40.62 298 SER A O 1
ATOM 2255 N N . SER A 1 299 ? -19.248 16.167 5.134 1.00 34.09 299 SER A N 1
ATOM 2256 C CA . SER A 1 299 ? -20.531 16.473 4.479 1.00 34.09 299 SER A CA 1
ATOM 2257 C C . SER A 1 299 ? -21.267 15.253 3.931 1.00 34.09 299 SER A C 1
ATOM 2259 O O . SER A 1 299 ? -22.081 15.356 3.021 1.00 34.09 299 SER A O 1
ATOM 2261 N N . THR A 1 300 ? -21.095 14.096 4.568 1.00 32.44 300 THR A N 1
ATOM 2262 C CA . THR A 1 300 ? -22.220 13.164 4.694 1.00 32.44 300 THR A CA 1
ATOM 2263 C C . THR A 1 300 ? -22.397 12.814 6.161 1.00 32.44 300 THR A C 1
ATOM 2265 O O . THR A 1 300 ? -21.454 12.493 6.873 1.00 32.44 300 THR A O 1
ATOM 2268 N N . SER A 1 301 ? -23.626 12.980 6.631 1.00 38.75 301 SER A N 1
ATOM 2269 C CA . SER A 1 301 ? -24.100 12.678 7.976 1.00 38.75 301 SER A CA 1
ATOM 2270 C C . SER A 1 301 ? -23.843 11.208 8.347 1.00 38.75 301 SER A C 1
ATOM 2272 O O . SER A 1 301 ? -24.749 10.376 8.301 1.00 38.75 301 SER A O 1
ATOM 2274 N N . GLN A 1 302 ? -22.624 10.883 8.761 1.00 43.94 302 GLN A N 1
ATOM 2275 C CA . GLN A 1 302 ? -22.326 9.650 9.468 1.00 43.94 302 GLN A CA 1
ATOM 2276 C C . GLN A 1 302 ? -21.796 10.061 10.835 1.00 43.94 302 GLN A C 1
ATOM 2278 O O . GLN A 1 302 ? -20.657 10.494 10.986 1.00 43.94 302 GLN A O 1
ATOM 2283 N N . GLY A 1 303 ? -22.693 10.036 11.825 1.00 52.50 303 GLY A N 1
ATOM 2284 C CA . GLY A 1 303 ? -22.344 10.285 13.220 1.00 52.50 303 GLY A CA 1
ATOM 2285 C C . GLY A 1 303 ? -21.169 9.412 13.658 1.00 52.50 303 GLY A C 1
ATOM 2286 O O . GLY A 1 303 ? -20.859 8.418 13.005 1.00 52.50 303 GLY A O 1
ATOM 2287 N N . SER A 1 304 ? -20.516 9.797 14.759 1.00 66.75 304 SER A N 1
ATOM 2288 C CA . SER A 1 304 ? -19.412 9.056 15.376 1.00 66.75 304 SER A CA 1
ATOM 2289 C C . SER A 1 304 ? -19.635 7.544 15.252 1.00 66.75 304 SER A C 1
ATOM 2291 O O . SER A 1 304 ? -20.550 6.999 15.862 1.00 66.75 304 SER A O 1
ATOM 2293 N N . SER A 1 305 ? -18.855 6.886 14.398 1.00 81.69 305 SER A N 1
ATOM 2294 C CA . SER A 1 305 ? -18.966 5.453 14.127 1.00 81.69 305 SER A CA 1
ATOM 2295 C C . SER A 1 305 ? -17.745 4.754 14.699 1.00 81.69 305 SER A C 1
ATOM 2297 O O . SER A 1 305 ? -16.635 5.281 14.632 1.00 81.69 305 SER A O 1
ATOM 2299 N N . SER A 1 306 ? -17.933 3.564 15.268 1.00 84.00 306 SER A N 1
ATOM 2300 C CA . SER A 1 306 ? -16.808 2.719 15.670 1.00 84.00 306 SER A CA 1
ATOM 2301 C C . SER A 1 306 ? -16.182 1.966 14.498 1.00 84.00 306 SER A C 1
ATOM 2303 O O . SER A 1 306 ? -15.174 1.300 14.711 1.00 84.00 306 SER A O 1
ATOM 2305 N N . ASP A 1 307 ? -16.755 2.024 13.293 1.00 87.38 307 ASP A N 1
ATOM 2306 C CA . ASP A 1 307 ? -16.279 1.255 12.138 1.00 87.38 307 ASP A CA 1
ATOM 2307 C C . ASP A 1 307 ? -14.861 1.666 11.681 1.00 87.38 307 ASP A C 1
ATOM 2309 O O . ASP A 1 307 ? -14.270 2.651 12.142 1.00 87.38 307 ASP A O 1
ATOM 2313 N N . ILE A 1 308 ? -14.282 0.873 10.780 1.00 88.31 308 ILE A N 1
ATOM 2314 C CA . ILE A 1 308 ? -12.967 1.144 10.199 1.00 88.31 308 ILE A CA 1
ATOM 2315 C C . ILE A 1 308 ? -13.064 2.380 9.298 1.00 88.31 308 ILE A C 1
ATOM 2317 O O . ILE A 1 308 ? -13.897 2.453 8.398 1.00 88.31 308 ILE A O 1
ATOM 2321 N N . HIS A 1 309 ? -12.188 3.351 9.545 1.00 89.00 309 HIS A N 1
ATOM 2322 C CA . HIS A 1 309 ? -12.125 4.612 8.816 1.00 89.00 309 HIS A CA 1
ATOM 2323 C C . HIS A 1 309 ? -11.499 4.423 7.428 1.00 89.00 309 HIS A C 1
ATOM 2325 O O . HIS A 1 309 ? -10.549 3.651 7.279 1.00 89.00 309 HIS A O 1
ATOM 2331 N N . GLU A 1 310 ? -11.936 5.194 6.429 1.00 85.62 310 GLU A N 1
ATOM 2332 C CA . GLU A 1 310 ? -11.398 5.090 5.062 1.00 85.62 310 GLU A CA 1
ATOM 2333 C C . GLU A 1 310 ? -9.889 5.361 4.999 1.00 85.62 310 GLU A C 1
ATOM 2335 O O . GLU A 1 310 ? -9.161 4.661 4.303 1.00 85.62 310 GLU A O 1
ATOM 2340 N N . ALA A 1 311 ? -9.375 6.291 5.811 1.00 87.19 311 ALA A N 1
ATOM 2341 C CA . ALA A 1 311 ? -7.929 6.511 5.923 1.00 87.19 311 ALA A CA 1
ATOM 2342 C C . ALA A 1 311 ? -7.159 5.237 6.328 1.00 87.19 311 ALA A C 1
ATOM 2344 O O . ALA A 1 311 ? -6.056 4.999 5.838 1.00 87.19 311 ALA A O 1
ATOM 2345 N N . THR A 1 312 ? -7.743 4.385 7.179 1.00 90.62 312 THR A N 1
ATOM 2346 C CA . THR A 1 312 ? -7.141 3.097 7.544 1.00 90.62 312 THR A CA 1
ATOM 2347 C C . THR A 1 312 ? -7.133 2.146 6.354 1.00 90.62 312 THR A C 1
ATOM 2349 O O . THR A 1 312 ? -6.108 1.521 6.088 1.00 90.62 312 THR A O 1
ATOM 2352 N N . TRP A 1 313 ? -8.227 2.067 5.591 1.00 87.94 313 TRP A N 1
ATOM 2353 C CA . TRP A 1 313 ? -8.264 1.271 4.362 1.00 87.94 313 TRP A CA 1
ATOM 2354 C C . TRP A 1 313 ? -7.242 1.749 3.332 1.00 87.94 313 TRP A C 1
ATOM 2356 O O . TRP A 1 313 ? -6.521 0.932 2.759 1.00 87.94 313 TRP A O 1
ATOM 2366 N N . SER A 1 314 ? -7.104 3.058 3.148 1.00 86.50 314 SER A N 1
ATOM 2367 C CA . SER A 1 314 ? -6.117 3.637 2.237 1.00 86.50 314 SER A CA 1
ATOM 2368 C C . SER A 1 314 ? -4.676 3.339 2.663 1.00 86.50 314 SER A C 1
ATOM 2370 O O . SER A 1 314 ? -3.862 2.979 1.810 1.00 86.50 314 SER A O 1
ATOM 2372 N N . VAL A 1 315 ? -4.366 3.368 3.968 1.00 91.12 315 VAL A N 1
ATOM 2373 C CA . VAL A 1 315 ? -3.064 2.907 4.492 1.00 91.12 315 VAL A CA 1
ATOM 2374 C C . VAL A 1 315 ? -2.836 1.432 4.181 1.00 91.12 315 VAL A C 1
ATOM 2376 O O . VAL A 1 315 ? -1.752 1.062 3.741 1.00 91.12 315 VAL A O 1
ATOM 2379 N N . LEU A 1 316 ? -3.839 0.576 4.380 1.00 91.12 316 LEU A N 1
ATOM 2380 C CA . LEU A 1 316 ? -3.712 -0.853 4.090 1.00 91.12 316 LEU A CA 1
ATOM 2381 C C . LEU A 1 316 ? -3.459 -1.111 2.598 1.00 91.12 316 LEU A C 1
ATOM 2383 O O . LEU A 1 316 ? -2.593 -1.918 2.262 1.00 91.12 316 LEU A O 1
ATOM 2387 N N . ARG A 1 317 ? -4.149 -0.393 1.698 1.00 88.94 317 ARG A N 1
ATOM 2388 C CA . ARG A 1 317 ? -3.902 -0.466 0.245 1.00 88.94 317 ARG A CA 1
ATOM 2389 C C . ARG A 1 317 ? -2.474 -0.035 -0.100 1.00 88.94 317 ARG A C 1
ATOM 2391 O O . ARG A 1 317 ? -1.806 -0.737 -0.858 1.00 88.94 317 ARG A O 1
ATOM 2398 N N . TYR A 1 318 ? -1.994 1.055 0.504 1.00 90.25 318 TYR A N 1
ATOM 2399 C CA . TYR A 1 318 ? -0.621 1.542 0.347 1.00 90.25 318 TYR A CA 1
ATOM 2400 C C . TYR A 1 318 ? 0.416 0.514 0.809 1.00 90.25 318 TYR A C 1
ATOM 2402 O O . TYR A 1 318 ? 1.311 0.165 0.040 1.00 90.25 318 TYR A O 1
ATOM 2410 N N . ILE A 1 319 ? 0.272 -0.032 2.025 1.00 91.38 319 ILE A N 1
ATOM 2411 C CA . ILE A 1 319 ? 1.171 -1.075 2.545 1.00 91.38 319 ILE A CA 1
ATOM 2412 C C . ILE A 1 319 ? 1.201 -2.249 1.571 1.00 91.38 319 ILE A C 1
ATOM 2414 O O . ILE A 1 319 ? 2.271 -2.658 1.128 1.00 91.38 319 ILE A O 1
ATOM 2418 N N . ARG A 1 320 ? 0.030 -2.764 1.188 1.00 89.56 320 ARG A N 1
ATOM 2419 C CA . ARG A 1 320 ? -0.073 -3.920 0.298 1.00 89.56 320 ARG A CA 1
ATOM 2420 C C . ARG A 1 320 ? 0.631 -3.676 -1.036 1.00 89.56 320 ARG A C 1
ATOM 2422 O O . ARG A 1 320 ? 1.360 -4.549 -1.500 1.00 89.56 320 ARG A O 1
ATOM 2429 N N . PHE A 1 321 ? 0.448 -2.499 -1.636 1.00 89.69 321 PHE A N 1
ATOM 2430 C CA . PHE A 1 321 ? 1.108 -2.131 -2.887 1.00 89.69 321 PHE A CA 1
ATOM 2431 C C . PHE A 1 321 ? 2.634 -2.096 -2.752 1.00 89.69 321 PHE A C 1
ATOM 2433 O O . PHE A 1 321 ? 3.332 -2.731 -3.546 1.00 89.69 321 PHE A O 1
ATOM 2440 N N . MET A 1 322 ? 3.134 -1.410 -1.719 1.00 90.00 322 MET A N 1
ATOM 2441 C CA . MET A 1 322 ? 4.568 -1.284 -1.446 1.00 90.00 322 MET A CA 1
ATOM 2442 C C . MET A 1 322 ? 5.223 -2.646 -1.232 1.00 90.00 322 MET A C 1
ATOM 2444 O O . MET A 1 322 ? 6.307 -2.905 -1.750 1.00 90.00 322 MET A O 1
ATOM 2448 N N . MET A 1 323 ? 4.539 -3.543 -0.519 1.00 88.38 323 MET A N 1
ATOM 2449 C CA . MET A 1 323 ? 5.037 -4.894 -0.272 1.00 88.38 323 MET A CA 1
ATOM 2450 C C . MET A 1 323 ? 4.957 -5.797 -1.505 1.00 88.38 323 MET A C 1
ATOM 2452 O O . MET A 1 323 ? 5.835 -6.633 -1.694 1.00 88.38 323 MET A O 1
ATOM 2456 N N . SER A 1 324 ? 3.958 -5.612 -2.372 1.00 88.94 324 SER A N 1
ATOM 2457 C CA . SER A 1 324 ? 3.831 -6.393 -3.615 1.00 88.94 324 SER A CA 1
ATOM 2458 C C . SER A 1 324 ? 4.964 -6.096 -4.606 1.00 88.94 324 SER A C 1
ATOM 2460 O O . SER A 1 324 ? 5.342 -6.964 -5.383 1.00 88.94 324 SER A O 1
ATOM 2462 N N . HIS A 1 325 ? 5.541 -4.893 -4.549 1.00 89.00 325 HIS A N 1
ATOM 2463 C CA . HIS A 1 325 ? 6.642 -4.456 -5.416 1.00 89.00 325 HIS A CA 1
ATOM 2464 C C . HIS A 1 325 ? 7.914 -4.152 -4.613 1.00 89.00 325 HIS A C 1
ATOM 2466 O O . HIS A 1 325 ? 8.672 -3.241 -4.949 1.00 89.00 325 HIS A O 1
ATOM 2472 N N . HIS A 1 326 ? 8.140 -4.901 -3.526 1.00 90.12 326 HIS A N 1
ATOM 2473 C CA . HIS A 1 326 ? 9.143 -4.574 -2.508 1.00 90.12 326 HIS A CA 1
ATOM 2474 C C . HIS A 1 326 ? 10.551 -4.360 -3.071 1.00 90.12 326 HIS A C 1
ATOM 2476 O O . HIS A 1 326 ? 11.189 -3.362 -2.754 1.00 90.12 326 HIS A O 1
ATOM 2482 N N . SER A 1 327 ? 11.033 -5.262 -3.931 1.00 88.50 327 SER A N 1
ATOM 2483 C CA . SER A 1 327 ? 12.384 -5.187 -4.504 1.00 88.50 327 SER A CA 1
ATOM 2484 C C . SER A 1 327 ? 12.591 -3.922 -5.339 1.00 88.50 327 SER A C 1
ATOM 2486 O O . SER A 1 327 ? 13.573 -3.210 -5.131 1.00 88.50 327 SER A O 1
ATOM 2488 N N . SER A 1 328 ? 11.653 -3.619 -6.236 1.00 90.94 328 SER A N 1
ATOM 2489 C CA . SER A 1 328 ? 11.701 -2.432 -7.089 1.00 90.94 328 SER A CA 1
ATOM 2490 C C . SER A 1 328 ? 11.552 -1.150 -6.274 1.00 90.94 328 SER A C 1
ATOM 2492 O O . SER A 1 328 ? 12.337 -0.222 -6.446 1.00 90.94 328 SER A O 1
ATOM 2494 N N . MET A 1 329 ? 10.598 -1.112 -5.338 1.00 92.19 329 MET A N 1
ATOM 2495 C CA . MET A 1 329 ? 10.384 0.048 -4.471 1.00 92.19 329 MET A CA 1
ATOM 2496 C C . MET A 1 329 ? 11.575 0.306 -3.550 1.00 92.19 329 MET A C 1
ATOM 2498 O O . MET A 1 329 ? 11.934 1.459 -3.334 1.00 92.19 329 MET A O 1
ATOM 2502 N N . ARG A 1 330 ? 12.225 -0.749 -3.048 1.00 91.25 330 ARG A N 1
ATOM 2503 C CA . ARG A 1 330 ? 13.452 -0.638 -2.256 1.00 91.25 330 ARG A CA 1
ATOM 2504 C C . ARG A 1 330 ? 14.577 -0.020 -3.083 1.00 91.25 330 ARG A C 1
ATOM 2506 O O . ARG A 1 330 ? 15.212 0.911 -2.603 1.00 91.25 330 ARG A O 1
ATOM 2513 N N . ALA A 1 331 ? 14.811 -0.513 -4.300 1.00 90.81 331 ALA A N 1
ATOM 2514 C CA . ALA A 1 331 ? 15.856 0.016 -5.177 1.00 90.81 331 ALA A CA 1
ATOM 2515 C C . ALA A 1 331 ? 15.628 1.504 -5.490 1.00 90.81 331 ALA A C 1
ATOM 2517 O O . ALA A 1 331 ? 16.523 2.320 -5.283 1.00 90.81 331 ALA A O 1
ATOM 2518 N N . ILE A 1 332 ? 14.399 1.865 -5.875 1.00 92.50 332 ILE A N 1
ATOM 2519 C CA . ILE A 1 332 ? 14.009 3.255 -6.153 1.00 92.50 332 ILE A CA 1
ATOM 2520 C C . ILE A 1 332 ? 14.193 4.143 -4.914 1.00 92.50 332 ILE A C 1
ATOM 2522 O O . ILE A 1 332 ? 14.750 5.233 -5.019 1.00 92.50 332 ILE A O 1
ATOM 2526 N N . ALA A 1 333 ? 13.776 3.675 -3.733 1.00 90.25 333 ALA A N 1
ATOM 2527 C CA . ALA A 1 333 ? 13.947 4.414 -2.484 1.00 90.25 333 ALA A CA 1
ATOM 2528 C C . ALA A 1 333 ? 15.430 4.667 -2.168 1.00 90.25 333 ALA A C 1
ATOM 2530 O O . ALA A 1 333 ? 15.809 5.779 -1.804 1.00 90.25 333 ALA A O 1
ATOM 2531 N N . SER A 1 334 ? 16.279 3.645 -2.321 1.00 88.31 334 SER A N 1
ATOM 2532 C CA . SER A 1 334 ? 17.723 3.755 -2.097 1.00 88.31 334 SER A CA 1
ATOM 2533 C C . SER A 1 334 ? 18.389 4.733 -3.067 1.00 88.31 334 SER A C 1
ATOM 2535 O O . SER A 1 334 ? 19.207 5.548 -2.643 1.00 88.31 334 SER A O 1
ATOM 2537 N N . GLU A 1 335 ? 18.015 4.696 -4.346 1.00 89.69 335 GLU A N 1
ATOM 2538 C CA . GLU A 1 335 ? 18.505 5.636 -5.359 1.00 89.69 335 GLU A CA 1
ATOM 2539 C C . GLU A 1 335 ? 18.079 7.076 -5.053 1.00 89.69 335 GLU A C 1
ATOM 2541 O O . GLU A 1 335 ? 18.907 7.987 -5.099 1.00 89.69 335 GLU A O 1
ATOM 2546 N N . ALA A 1 336 ? 16.814 7.287 -4.684 1.00 86.94 336 ALA A N 1
ATOM 2547 C CA . ALA A 1 336 ? 16.303 8.605 -4.319 1.00 86.94 336 ALA A CA 1
ATOM 2548 C C . ALA A 1 336 ? 17.001 9.167 -3.069 1.00 86.94 336 ALA A C 1
ATOM 2550 O O . ALA A 1 336 ? 17.376 10.340 -3.034 1.00 86.94 336 ALA A O 1
ATOM 2551 N N . ALA A 1 337 ? 17.229 8.332 -2.050 1.00 84.75 337 ALA A N 1
ATOM 2552 C CA . ALA A 1 337 ? 17.952 8.735 -0.845 1.00 84.75 337 ALA A CA 1
ATOM 2553 C C . ALA A 1 337 ? 19.395 9.162 -1.153 1.00 84.75 337 ALA A C 1
ATOM 2555 O O . ALA A 1 337 ? 19.836 10.207 -0.670 1.00 84.75 337 ALA A O 1
ATOM 2556 N N . ALA A 1 338 ? 20.098 8.405 -2.004 1.00 86.12 338 ALA A N 1
ATOM 2557 C CA . ALA A 1 338 ? 21.454 8.738 -2.433 1.00 86.12 338 ALA A CA 1
ATOM 2558 C C . ALA A 1 338 ? 21.518 10.094 -3.159 1.00 86.12 338 ALA A C 1
ATOM 2560 O O . ALA A 1 338 ? 22.430 10.881 -2.915 1.00 86.12 338 ALA A O 1
ATOM 2561 N N . ARG A 1 339 ? 20.530 10.398 -4.009 1.00 82.38 339 ARG A N 1
ATOM 2562 C CA . ARG A 1 339 ? 20.465 11.658 -4.772 1.00 82.38 339 ARG A CA 1
ATOM 2563 C C . ARG A 1 339 ? 20.141 12.869 -3.911 1.00 82.38 339 ARG A C 1
ATOM 2565 O O . ARG A 1 339 ? 20.711 13.936 -4.111 1.00 82.38 339 ARG A O 1
ATOM 2572 N N . LEU A 1 340 ? 19.238 12.711 -2.947 1.00 77.62 340 LEU A N 1
ATOM 2573 C CA . LEU A 1 340 ? 18.829 13.802 -2.063 1.00 77.62 340 LEU A CA 1
ATOM 2574 C C . LEU A 1 340 ? 19.885 14.143 -1.003 1.00 77.62 340 LEU A C 1
ATOM 2576 O O . LEU A 1 340 ? 19.683 15.095 -0.250 1.00 77.62 340 LEU A O 1
ATOM 2580 N N . GLY A 1 341 ? 20.969 13.361 -0.897 1.00 68.81 341 GLY A N 1
ATOM 2581 C CA . GLY A 1 341 ? 21.992 13.533 0.137 1.00 68.81 341 GLY A CA 1
ATOM 2582 C C . GLY A 1 341 ? 21.420 13.460 1.556 1.00 68.81 341 GLY A C 1
ATOM 2583 O O . GLY A 1 341 ? 22.030 13.955 2.501 1.00 68.81 341 GLY A O 1
ATOM 2584 N N . LYS A 1 342 ? 20.217 12.893 1.707 1.00 62.19 342 LYS A N 1
ATOM 2585 C CA . LYS A 1 342 ? 19.548 12.766 2.995 1.00 62.19 342 LYS A CA 1
ATOM 2586 C C . LYS A 1 342 ? 20.136 11.555 3.690 1.00 62.19 342 LYS A C 1
ATOM 2588 O O . LYS A 1 342 ? 19.912 10.424 3.260 1.00 62.19 342 LYS A O 1
ATOM 2593 N N . GLU A 1 343 ? 20.870 11.800 4.769 1.00 57.12 343 GLU A N 1
ATOM 2594 C CA . GLU A 1 343 ? 21.247 10.740 5.692 1.00 57.12 343 GLU A CA 1
ATOM 2595 C C . GLU A 1 343 ? 19.956 10.142 6.256 1.00 57.12 343 GLU A C 1
ATOM 2597 O O . GLU A 1 343 ? 19.182 10.793 6.962 1.00 57.12 343 GLU A O 1
ATOM 2602 N N . TYR A 1 344 ? 19.665 8.920 5.825 1.00 60.06 344 TYR A N 1
ATOM 2603 C CA . TYR A 1 344 ? 18.505 8.179 6.275 1.00 60.06 344 TYR A CA 1
ATOM 2604 C C . TYR A 1 344 ? 18.633 7.940 7.779 1.00 60.06 344 TYR A C 1
ATOM 2606 O O . TYR A 1 344 ? 19.541 7.236 8.219 1.00 60.06 344 TYR A O 1
ATOM 2614 N N . VAL A 1 345 ? 17.709 8.508 8.554 1.00 59.53 345 VAL A N 1
ATOM 2615 C CA . VAL A 1 345 ? 17.563 8.202 9.977 1.00 59.53 345 VAL A CA 1
ATOM 2616 C C . VAL A 1 345 ? 16.519 7.091 10.092 1.00 59.53 345 VAL A C 1
ATOM 2618 O O . VAL A 1 345 ? 15.340 7.348 9.834 1.00 59.53 345 VAL A O 1
ATOM 2621 N N . PRO A 1 346 ? 16.913 5.852 10.436 1.00 60.88 346 PRO A N 1
ATOM 2622 C CA . PRO A 1 346 ? 15.959 4.768 10.609 1.00 60.88 346 PRO A CA 1
ATOM 2623 C C . PRO A 1 346 ? 14.978 5.092 11.732 1.00 60.88 346 PRO A C 1
ATOM 2625 O O . PRO A 1 346 ? 15.394 5.573 12.785 1.00 60.88 346 PRO A O 1
ATOM 2628 N N . TRP A 1 347 ? 13.698 4.762 11.536 1.00 56.44 347 TRP A N 1
ATOM 2629 C CA . TRP A 1 347 ? 12.672 4.897 12.575 1.00 56.44 347 TRP A CA 1
ATOM 2630 C C . TRP A 1 347 ? 13.081 4.179 13.872 1.00 56.44 347 TRP A C 1
ATOM 2632 O O . TRP A 1 347 ? 13.016 4.768 14.945 1.00 56.44 347 TRP A O 1
ATOM 2642 N N . GLU A 1 348 ? 13.581 2.941 13.766 1.00 56.03 348 GLU A N 1
ATOM 2643 C CA . GLU A 1 348 ? 14.210 2.181 14.853 1.00 56.03 348 GLU A CA 1
ATOM 2644 C C . GLU A 1 348 ? 15.264 1.209 14.273 1.00 56.03 348 GLU A C 1
ATOM 2646 O O . GLU A 1 348 ? 15.055 0.619 13.216 1.00 56.03 348 GLU A O 1
ATOM 2651 N N . GLY A 1 349 ? 16.403 1.024 14.952 1.00 55.25 349 GLY A N 1
ATOM 2652 C CA . GLY A 1 349 ? 17.261 -0.172 14.844 1.00 55.25 349 GLY A CA 1
ATOM 2653 C C . GLY A 1 349 ? 17.660 -0.679 13.448 1.00 55.25 349 GLY A C 1
ATOM 2654 O O . GLY A 1 349 ? 17.459 -1.856 13.160 1.00 55.25 349 GLY A O 1
ATOM 2655 N N . GLY A 1 350 ? 18.243 0.159 12.583 1.00 62.44 350 GLY A N 1
ATOM 2656 C CA . GLY A 1 350 ? 18.820 -0.299 11.304 1.00 62.44 350 GLY A CA 1
ATOM 2657 C C . GLY A 1 350 ? 17.805 -0.879 10.307 1.00 62.44 350 GLY A C 1
ATOM 2658 O O . GLY A 1 350 ? 18.186 -1.597 9.382 1.00 62.44 350 GLY A O 1
ATOM 2659 N N . VAL A 1 351 ? 16.512 -0.593 10.495 1.00 75.94 351 VAL A N 1
ATOM 2660 C CA . VAL A 1 351 ? 15.442 -0.975 9.564 1.00 75.94 351 VAL A CA 1
ATOM 2661 C C . VAL A 1 351 ? 15.705 -0.347 8.194 1.00 75.94 351 VAL A C 1
ATOM 2663 O O . VAL A 1 351 ? 16.251 0.748 8.096 1.00 75.94 351 VAL A O 1
ATOM 2666 N N . GLN A 1 352 ? 15.335 -1.045 7.123 1.00 82.25 352 GLN A N 1
ATOM 2667 C CA . GLN A 1 352 ? 15.485 -0.556 5.753 1.00 82.25 352 GLN A CA 1
ATOM 2668 C C . GLN A 1 352 ? 14.550 0.635 5.467 1.00 82.25 352 GLN A C 1
ATOM 2670 O O . GLN A 1 352 ? 13.462 0.736 6.036 1.00 82.25 352 GLN A O 1
ATOM 2675 N N . LEU A 1 353 ? 14.983 1.526 4.567 1.00 85.44 353 LEU A N 1
ATOM 2676 C CA . LEU A 1 353 ? 14.309 2.792 4.246 1.00 85.44 353 LEU A CA 1
ATOM 2677 C C . LEU A 1 353 ? 12.826 2.618 3.896 1.00 85.44 353 LEU A C 1
ATOM 2679 O O . LEU A 1 353 ? 11.977 3.324 4.437 1.00 85.44 353 LEU A O 1
ATOM 2683 N N . LEU A 1 354 ? 12.513 1.647 3.035 1.00 89.06 354 LEU A N 1
ATOM 2684 C CA . LEU A 1 354 ? 11.147 1.390 2.583 1.00 89.06 354 LEU A CA 1
ATOM 2685 C C . LEU A 1 354 ? 10.220 1.031 3.755 1.00 89.06 354 LEU A C 1
ATOM 2687 O O . LEU A 1 354 ? 9.135 1.592 3.898 1.00 89.06 354 LEU A O 1
ATOM 2691 N N . GLU A 1 355 ? 10.657 0.119 4.620 1.00 89.88 355 GLU A N 1
ATOM 2692 C CA . GLU A 1 355 ? 9.909 -0.298 5.801 1.00 89.88 355 GLU A CA 1
ATOM 2693 C C . GLU A 1 355 ? 9.750 0.841 6.807 1.00 89.88 355 GLU A C 1
ATOM 2695 O O . GLU A 1 355 ? 8.664 1.005 7.357 1.00 89.88 355 GLU A O 1
ATOM 2700 N N . SER A 1 356 ? 10.783 1.660 7.009 1.00 88.44 356 SER A N 1
ATOM 2701 C CA . SER A 1 356 ? 10.703 2.834 7.884 1.00 88.44 356 SER A CA 1
ATOM 2702 C C . SER A 1 356 ? 9.660 3.835 7.398 1.00 88.44 356 SER A C 1
ATOM 2704 O O . SER A 1 356 ? 8.849 4.307 8.190 1.00 88.44 356 SER A O 1
ATOM 2706 N N . MET A 1 357 ? 9.603 4.100 6.094 1.00 88.94 357 MET A N 1
ATOM 2707 C CA . MET A 1 357 ? 8.587 4.989 5.526 1.00 88.94 357 MET A CA 1
ATOM 2708 C C . MET A 1 357 ? 7.174 4.429 5.671 1.00 88.94 357 MET A C 1
ATOM 2710 O O . MET A 1 357 ? 6.238 5.174 5.955 1.00 88.94 357 MET A O 1
ATOM 2714 N N . ILE A 1 358 ? 7.001 3.114 5.510 1.00 92.25 358 ILE A N 1
ATOM 2715 C CA . ILE A 1 358 ? 5.719 2.454 5.778 1.00 92.25 358 ILE A CA 1
ATOM 2716 C C . ILE A 1 358 ? 5.316 2.642 7.247 1.00 92.25 358 ILE A C 1
ATOM 2718 O O . ILE A 1 358 ? 4.177 3.023 7.522 1.00 92.25 358 ILE A O 1
ATOM 2722 N N . MET A 1 359 ? 6.234 2.398 8.186 1.00 93.19 359 MET A N 1
ATOM 2723 C CA . MET A 1 359 ? 5.979 2.550 9.623 1.00 93.19 359 MET A CA 1
ATOM 2724 C C . MET A 1 359 ? 5.640 3.997 9.994 1.00 93.19 359 MET A C 1
ATOM 2726 O O . MET A 1 359 ? 4.685 4.226 10.735 1.00 93.19 359 MET A O 1
ATOM 2730 N N . GLU A 1 360 ? 6.363 4.970 9.441 1.00 91.88 360 GLU A N 1
ATOM 2731 C CA . GLU A 1 360 ? 6.101 6.393 9.645 1.00 91.88 360 GLU A CA 1
ATOM 2732 C C . GLU A 1 360 ? 4.703 6.772 9.139 1.00 91.88 360 GLU A C 1
ATOM 2734 O O . GLU A 1 360 ? 3.920 7.357 9.882 1.00 91.88 360 GLU A O 1
ATOM 2739 N N . THR A 1 361 ? 4.337 6.364 7.919 1.00 92.44 361 THR A N 1
ATOM 2740 C CA . THR A 1 361 ? 2.996 6.604 7.361 1.00 92.44 361 THR A CA 1
ATOM 2741 C C . THR A 1 361 ? 1.899 6.015 8.247 1.00 92.44 361 THR A C 1
ATOM 2743 O O . THR A 1 361 ? 0.912 6.691 8.543 1.00 92.44 361 THR A O 1
ATOM 2746 N N . VAL A 1 362 ? 2.074 4.773 8.717 1.00 94.25 362 VAL A N 1
ATOM 2747 C CA . VAL A 1 362 ? 1.139 4.131 9.655 1.00 94.25 362 VAL A CA 1
ATOM 2748 C C . VAL A 1 362 ? 1.029 4.935 10.950 1.00 94.25 362 VAL A C 1
ATOM 2750 O O . VAL A 1 362 ? -0.080 5.178 11.428 1.00 94.25 362 VAL A O 1
ATOM 2753 N N . SER A 1 363 ? 2.161 5.365 11.507 1.00 93.75 363 SER A N 1
ATOM 2754 C CA . SER A 1 363 ? 2.222 6.157 12.735 1.00 93.75 363 SER A CA 1
ATOM 2755 C C . SER A 1 363 ? 1.495 7.498 12.583 1.00 93.75 363 SER A C 1
ATOM 2757 O O . SER A 1 363 ? 0.648 7.836 13.414 1.00 93.75 363 SER A O 1
ATOM 2759 N N . CYS A 1 364 ? 1.740 8.220 11.484 1.00 93.50 364 CYS A N 1
ATOM 2760 C CA . CYS A 1 364 ? 1.088 9.490 11.168 1.00 93.50 364 CYS A CA 1
ATOM 2761 C C . CYS A 1 364 ? -0.431 9.336 11.061 1.00 93.50 364 CYS A C 1
ATOM 2763 O O . CYS A 1 364 ? -1.166 10.037 11.757 1.00 93.50 364 CYS A O 1
ATOM 2765 N N . VAL A 1 365 ? -0.912 8.380 10.259 1.00 91.69 365 VAL A N 1
ATOM 2766 C CA . VAL A 1 365 ? -2.357 8.165 10.087 1.00 91.69 365 VAL A CA 1
ATOM 2767 C C . VAL A 1 365 ? -3.012 7.751 11.402 1.00 91.69 365 VAL A C 1
ATOM 2769 O O . VAL A 1 365 ? -4.084 8.247 11.738 1.00 91.69 365 VAL A O 1
ATOM 2772 N N . GLN A 1 366 ? -2.361 6.920 12.218 1.00 93.62 366 GLN A N 1
ATOM 2773 C CA . GLN A 1 366 ? -2.883 6.591 13.546 1.00 93.62 366 GLN A CA 1
ATOM 2774 C C . GLN A 1 366 ? -2.928 7.784 14.495 1.00 93.62 366 GLN A C 1
ATOM 2776 O O . GLN A 1 366 ? -3.869 7.889 15.283 1.00 93.62 366 GLN A O 1
ATOM 2781 N N . GLY A 1 367 ? -1.931 8.666 14.441 1.00 94.19 367 GLY A N 1
ATOM 2782 C CA . GLY A 1 367 ? -1.932 9.921 15.187 1.00 94.19 367 GLY A CA 1
ATOM 2783 C C . GLY A 1 367 ? -3.087 10.829 14.766 1.00 94.19 367 GLY A C 1
ATOM 2784 O O . GLY A 1 367 ? -3.760 11.401 15.622 1.00 94.19 367 GLY A O 1
ATOM 2785 N N . ASN A 1 368 ? -3.372 10.905 13.469 1.00 90.94 368 ASN A N 1
ATOM 2786 C CA . ASN A 1 368 ? -4.461 11.718 12.936 1.00 90.94 368 ASN A CA 1
ATOM 2787 C C . ASN A 1 368 ? -5.837 11.150 13.301 1.00 90.94 368 ASN A C 1
ATOM 2789 O O . ASN A 1 368 ? -6.669 11.878 13.835 1.00 90.94 368 ASN A O 1
ATOM 2793 N N . LEU A 1 369 ? -6.034 9.834 13.168 1.00 91.62 369 LEU A N 1
ATOM 2794 C CA . LEU A 1 369 ? -7.246 9.157 13.645 1.00 91.62 369 LEU A CA 1
ATOM 2795 C C . LEU A 1 369 ? -7.440 9.338 15.157 1.00 91.62 369 LEU A C 1
ATOM 2797 O O . LEU A 1 369 ? -8.566 9.512 15.622 1.00 91.62 369 LEU A O 1
ATOM 2801 N N . ALA A 1 370 ? -6.355 9.332 15.940 1.00 93.38 370 ALA A N 1
ATOM 2802 C CA . ALA A 1 370 ? -6.418 9.611 17.372 1.00 93.38 370 ALA A CA 1
ATOM 2803 C C . ALA A 1 370 ? -6.929 11.026 17.661 1.00 93.38 370 ALA A C 1
ATOM 2805 O O . ALA A 1 370 ? -7.835 11.153 18.484 1.00 93.38 370 ALA A O 1
ATOM 2806 N N . LYS A 1 371 ? -6.417 12.046 16.960 1.00 92.94 371 LYS A N 1
ATOM 2807 C CA . LYS A 1 371 ? -6.887 13.438 17.067 1.00 92.94 371 LYS A CA 1
ATOM 2808 C C . LYS A 1 371 ? -8.346 13.578 16.631 1.00 92.94 371 LYS A C 1
ATOM 2810 O O . LYS A 1 371 ? -9.156 14.107 17.380 1.00 92.94 371 LYS A O 1
ATOM 2815 N N . GLN A 1 372 ? -8.712 13.024 15.476 1.00 87.75 372 GLN A N 1
ATOM 2816 C CA . GLN A 1 372 ? -10.088 13.053 14.968 1.00 87.75 372 GLN A CA 1
ATOM 2817 C C . GLN A 1 372 ? -11.069 12.421 15.967 1.00 87.75 372 GLN A C 1
ATOM 2819 O O . GLN A 1 372 ? -12.157 12.946 16.206 1.00 87.75 372 GLN A O 1
ATOM 2824 N N . SER A 1 373 ? -10.661 11.328 16.621 1.00 91.31 373 SER A N 1
ATOM 2825 C CA . SER A 1 373 ? -11.479 10.637 17.622 1.00 91.31 373 SER A CA 1
ATOM 2826 C C . SER A 1 373 ? -11.774 11.471 18.878 1.00 91.31 373 SER A C 1
ATOM 2828 O O . SER A 1 373 ? -12.665 11.120 19.648 1.00 91.31 373 SER A O 1
ATOM 2830 N N . GLU A 1 374 ? -11.054 12.573 19.118 1.00 91.12 374 GLU A N 1
ATOM 2831 C CA . GLU A 1 374 ? -11.290 13.463 20.265 1.00 91.12 374 GLU A CA 1
ATOM 2832 C C . GLU A 1 374 ? -12.609 14.230 20.154 1.00 91.12 374 GLU A C 1
ATOM 2834 O O . GLU A 1 374 ? -13.172 14.607 21.179 1.00 91.12 374 GLU A O 1
ATOM 2839 N N . SER A 1 375 ? -13.139 14.381 18.937 1.00 87.88 375 SER A N 1
ATOM 2840 C CA . SER A 1 375 ? -14.453 14.982 18.678 1.00 87.88 375 SER A CA 1
ATOM 2841 C C . SER A 1 375 ? -15.636 14.078 19.062 1.00 87.88 375 SER A C 1
ATOM 2843 O O . SER A 1 375 ? -16.784 14.522 19.056 1.00 87.88 375 SER A O 1
ATOM 2845 N N . PHE A 1 376 ? -15.389 12.804 19.396 1.00 89.50 376 PHE A N 1
ATOM 2846 C CA . PHE A 1 376 ? -16.456 11.843 19.665 1.00 89.50 376 PHE A CA 1
ATOM 2847 C C . PHE A 1 376 ? -17.113 12.152 21.020 1.00 89.50 376 PHE A C 1
ATOM 2849 O O . PHE A 1 376 ? -16.419 12.200 22.040 1.00 89.50 376 PHE A O 1
ATOM 2856 N N . PRO A 1 377 ? -18.452 12.288 21.076 1.00 89.62 377 PRO A N 1
ATOM 2857 C CA . PRO A 1 377 ? -19.148 12.626 22.314 1.00 89.62 377 PRO A CA 1
ATOM 2858 C C . PRO A 1 377 ? -19.102 11.484 23.339 1.00 89.62 377 PRO A C 1
ATOM 2860 O O . PRO A 1 377 ? -19.058 11.731 24.543 1.00 89.62 377 PRO A O 1
ATOM 2863 N N . ASP A 1 378 ? -19.096 10.229 22.876 1.00 92.88 378 ASP A N 1
ATOM 2864 C CA . ASP A 1 378 ? -18.991 9.047 23.730 1.00 92.88 378 ASP A CA 1
ATOM 2865 C C . ASP A 1 378 ? -17.546 8.516 23.764 1.00 92.88 378 ASP A C 1
ATOM 2867 O O . ASP A 1 378 ? -16.980 8.099 22.749 1.00 92.88 378 ASP A O 1
ATOM 2871 N N . GLN A 1 379 ? -16.944 8.499 24.959 1.00 94.56 379 GLN A N 1
ATOM 2872 C CA . GLN A 1 379 ? -15.571 8.020 25.158 1.00 94.56 379 GLN A CA 1
ATOM 2873 C C . GLN A 1 379 ? -15.406 6.516 24.893 1.00 94.56 379 GLN A C 1
ATOM 2875 O O . GLN A 1 379 ? -14.336 6.079 24.471 1.00 94.56 379 GLN A O 1
ATOM 2880 N N . GLY A 1 380 ? -16.435 5.708 25.149 1.00 95.44 380 GLY A N 1
ATOM 2881 C CA . GLY A 1 380 ? -16.416 4.280 24.846 1.00 95.44 380 GLY A CA 1
ATOM 2882 C C . GLY A 1 380 ? -16.354 4.043 23.344 1.00 95.44 380 GLY A C 1
ATOM 2883 O O . GLY A 1 380 ? -15.507 3.286 22.869 1.00 95.44 380 GLY A O 1
ATOM 2884 N N . LEU A 1 381 ? -17.188 4.766 22.600 1.00 94.62 381 LEU A N 1
ATOM 2885 C CA . LEU A 1 381 ? -17.217 4.727 21.143 1.00 94.62 381 LEU A CA 1
ATOM 2886 C C . LEU A 1 381 ? -15.884 5.172 20.531 1.00 94.62 381 LEU A C 1
ATOM 2888 O O . LEU A 1 381 ? -15.370 4.508 19.632 1.00 94.62 381 LEU A O 1
ATOM 2892 N N . ARG A 1 382 ? -15.274 6.228 21.087 1.00 95.62 382 ARG A N 1
ATOM 2893 C CA . ARG A 1 382 ? -13.914 6.668 20.740 1.00 95.62 382 ARG A CA 1
ATOM 2894 C C . ARG A 1 382 ? -12.893 5.537 20.874 1.00 95.62 382 ARG A C 1
ATOM 2896 O O . ARG A 1 382 ? -12.098 5.310 19.964 1.00 95.62 382 ARG A O 1
ATOM 2903 N N . PHE A 1 383 ? -12.881 4.822 22.000 1.00 97.31 383 PHE A N 1
ATOM 2904 C CA . PHE A 1 383 ? -11.910 3.742 22.194 1.00 97.31 383 PHE A CA 1
ATOM 2905 C C . PHE A 1 383 ? -12.182 2.532 21.302 1.00 97.31 383 PHE A C 1
ATOM 2907 O O . PHE A 1 383 ? -11.216 1.923 20.849 1.00 97.31 383 PHE A O 1
ATOM 2914 N N . LEU A 1 384 ? -13.442 2.214 20.990 1.00 96.75 384 LEU A N 1
ATOM 2915 C CA . LEU A 1 384 ? -13.757 1.171 20.008 1.00 96.75 384 LEU A CA 1
ATOM 2916 C C . LEU A 1 384 ? -13.318 1.550 18.594 1.00 96.75 384 LEU A C 1
ATOM 2918 O O . LEU A 1 384 ? -12.738 0.717 17.905 1.00 96.75 384 LEU A O 1
ATOM 2922 N N . PHE A 1 385 ? -13.520 2.803 18.186 1.00 96.25 385 PHE A N 1
ATOM 2923 C CA . PHE A 1 385 ? -13.018 3.315 16.912 1.00 96.25 385 PHE A CA 1
ATOM 2924 C C . PHE A 1 385 ? -11.497 3.135 16.798 1.00 96.25 385 PHE A C 1
ATOM 2926 O O . PHE A 1 385 ? -11.003 2.520 15.849 1.00 96.25 385 PHE A O 1
ATOM 2933 N N . LEU A 1 386 ? -10.737 3.595 17.799 1.00 96.88 386 LEU A N 1
ATOM 2934 C CA . LEU A 1 386 ? -9.276 3.450 17.807 1.00 96.88 386 LEU A CA 1
ATOM 2935 C C . LEU A 1 386 ? -8.832 1.986 17.838 1.00 96.88 386 LEU A C 1
ATOM 2937 O O . LEU A 1 386 ? -7.842 1.625 17.193 1.00 96.88 386 LEU A O 1
ATOM 2941 N N . LEU A 1 387 ? -9.566 1.149 18.570 1.00 97.38 387 LEU A N 1
ATOM 2942 C CA . LEU A 1 387 ? -9.328 -0.282 18.678 1.00 97.38 387 LEU A CA 1
ATOM 2943 C C . LEU A 1 387 ? -9.522 -0.987 17.332 1.00 97.38 387 LEU A C 1
ATOM 2945 O O . LEU A 1 387 ? -8.613 -1.691 16.899 1.00 97.38 387 LEU A O 1
ATOM 2949 N N . ASN A 1 388 ? -10.649 -0.764 16.653 1.00 96.44 388 ASN A N 1
ATOM 2950 C CA . ASN A 1 388 ? -10.960 -1.382 15.363 1.00 96.44 388 ASN A CA 1
ATOM 2951 C C . ASN A 1 388 ? -9.918 -1.012 14.301 1.00 96.44 388 ASN A C 1
ATOM 2953 O O . ASN A 1 388 ? -9.325 -1.896 13.679 1.00 96.44 388 ASN A O 1
ATOM 2957 N N . ASN A 1 389 ? -9.623 0.285 14.162 1.00 95.69 389 ASN A N 1
ATOM 2958 C CA . ASN A 1 389 ? -8.645 0.787 13.194 1.00 95.69 389 ASN A CA 1
ATOM 2959 C C . ASN A 1 389 ? -7.219 0.283 13.492 1.00 95.69 389 ASN A C 1
ATOM 2961 O O . ASN A 1 389 ? -6.504 -0.157 12.593 1.00 95.69 389 ASN A O 1
ATOM 2965 N N . SER A 1 390 ? -6.798 0.271 14.761 1.00 96.62 390 SER A N 1
ATOM 2966 C CA . SER A 1 390 ? -5.469 -0.244 15.127 1.00 96.62 390 SER A CA 1
ATOM 2967 C C . SER A 1 390 ? -5.367 -1.765 14.965 1.00 96.62 390 SER A C 1
ATOM 2969 O O . SER A 1 390 ? -4.298 -2.280 14.637 1.00 96.62 390 SER A O 1
ATOM 2971 N N . ASN A 1 391 ? -6.457 -2.502 15.206 1.00 95.88 391 ASN A N 1
ATOM 2972 C CA . ASN A 1 391 ? -6.461 -3.961 15.153 1.00 95.88 391 ASN A CA 1
ATOM 2973 C C . ASN A 1 391 ? -6.301 -4.480 13.724 1.00 95.88 391 ASN A C 1
ATOM 2975 O O . ASN A 1 391 ? -5.506 -5.394 13.507 1.00 95.88 391 ASN A O 1
ATOM 2979 N N . ILE A 1 392 ? -6.997 -3.877 12.757 1.00 94.44 392 ILE A N 1
ATOM 2980 C CA . ILE A 1 392 ? -6.884 -4.295 11.355 1.00 94.44 392 ILE A CA 1
ATOM 2981 C C . ILE A 1 392 ? -5.487 -3.991 10.791 1.00 94.44 392 ILE A C 1
ATOM 2983 O O . ILE A 1 392 ? -4.882 -4.847 10.146 1.00 94.44 392 ILE A O 1
ATOM 2987 N N . ILE A 1 393 ? -4.906 -2.832 11.135 1.00 95.00 393 ILE A N 1
ATOM 2988 C CA . ILE A 1 393 ? -3.514 -2.492 10.789 1.00 95.00 393 ILE A CA 1
ATOM 2989 C C . ILE A 1 393 ? -2.551 -3.524 11.381 1.00 95.00 393 ILE A C 1
ATOM 2991 O O . ILE A 1 393 ? -1.688 -4.054 10.679 1.00 95.00 393 ILE A O 1
ATOM 2995 N N . ARG A 1 394 ? -2.726 -3.868 12.663 1.00 95.81 394 ARG A N 1
ATOM 2996 C CA . ARG A 1 394 ? -1.933 -4.905 13.330 1.00 95.81 394 ARG A CA 1
ATOM 2997 C C . ARG A 1 394 ? -2.019 -6.245 12.603 1.00 95.81 394 ARG A C 1
ATOM 2999 O O . ARG A 1 394 ? -0.985 -6.876 12.405 1.00 95.81 394 ARG A O 1
ATOM 3006 N N . GLN A 1 395 ? -3.223 -6.706 12.268 1.00 93.50 395 GLN A N 1
ATOM 3007 C CA . GLN A 1 395 ? -3.423 -7.993 11.596 1.00 93.50 395 GLN A CA 1
ATOM 3008 C C . GLN A 1 395 ? -2.662 -8.037 10.272 1.00 93.50 395 GLN A C 1
ATOM 3010 O O . GLN A 1 395 ? -1.879 -8.961 10.058 1.00 93.50 395 GLN A O 1
ATOM 3015 N N . HIS A 1 396 ? -2.800 -6.987 9.460 1.00 91.56 396 HIS A N 1
ATOM 3016 C CA . HIS A 1 396 ? -2.127 -6.882 8.169 1.00 91.56 396 HIS A CA 1
ATOM 3017 C C . HIS A 1 396 ? -0.593 -6.861 8.292 1.00 91.56 396 HIS A C 1
ATOM 3019 O O . HIS A 1 396 ? 0.112 -7.567 7.571 1.00 91.56 396 HIS A O 1
ATOM 3025 N N . LEU A 1 397 ? -0.052 -6.103 9.251 1.00 93.62 397 LEU A N 1
ATOM 3026 C CA . LEU A 1 397 ? 1.393 -6.048 9.491 1.00 93.62 397 LEU A CA 1
ATOM 3027 C C . LEU A 1 397 ? 1.948 -7.373 10.034 1.00 93.62 397 LEU A C 1
ATOM 3029 O O . LEU A 1 397 ? 3.031 -7.797 9.638 1.00 93.62 397 LEU A O 1
ATOM 3033 N N . ARG A 1 398 ? 1.208 -8.066 10.910 1.00 91.88 398 ARG A N 1
ATOM 3034 C CA . ARG A 1 398 ? 1.638 -9.358 11.477 1.00 91.88 398 ARG A CA 1
ATOM 3035 C C . ARG A 1 398 ? 1.640 -10.498 10.463 1.00 91.88 398 ARG A C 1
ATOM 3037 O O . ARG A 1 398 ? 2.404 -11.444 10.657 1.00 91.88 398 ARG A O 1
ATOM 3044 N N . SER A 1 399 ? 0.820 -10.414 9.415 1.00 88.56 399 SER A N 1
ATOM 3045 C CA . SER A 1 399 ? 0.862 -11.347 8.283 1.00 88.56 399 SER A CA 1
ATOM 3046 C C . SER A 1 399 ? 2.018 -11.087 7.314 1.00 88.56 399 SER A C 1
ATOM 3048 O O . SER A 1 399 ? 2.251 -11.908 6.434 1.00 88.56 399 SER A O 1
ATOM 3050 N N . SER A 1 400 ? 2.761 -9.983 7.461 1.00 87.81 400 SER A N 1
ATOM 3051 C CA . SER A 1 400 ? 3.890 -9.675 6.579 1.00 87.81 400 SER A CA 1
ATOM 3052 C C . SER A 1 400 ? 5.019 -10.704 6.703 1.00 87.81 400 SER A C 1
ATOM 3054 O O . SER A 1 400 ? 5.400 -11.113 7.804 1.00 87.81 400 SER A O 1
ATOM 3056 N N . HIS A 1 401 ? 5.609 -11.067 5.562 1.00 88.00 401 HIS A N 1
ATOM 3057 C CA . HIS A 1 401 ? 6.819 -11.892 5.494 1.00 88.00 401 HIS A CA 1
ATOM 3058 C C . HIS A 1 401 ? 8.088 -11.121 5.898 1.00 88.00 401 HIS A C 1
ATOM 3060 O O . HIS A 1 401 ? 9.127 -11.734 6.133 1.00 88.00 401 HIS A O 1
ATOM 3066 N N . HIS A 1 402 ? 8.012 -9.789 6.017 1.00 87.75 402 HIS A N 1
ATOM 3067 C CA . HIS A 1 402 ? 9.151 -8.942 6.366 1.00 87.75 402 HIS A CA 1
ATOM 3068 C C . HIS A 1 402 ? 9.302 -8.833 7.893 1.00 87.75 402 HIS A C 1
ATOM 3070 O O . HIS A 1 402 ? 8.383 -8.337 8.556 1.00 87.75 402 HIS A O 1
ATOM 3076 N N . PRO A 1 403 ? 10.449 -9.249 8.474 1.00 90.25 403 PRO A N 1
ATOM 3077 C CA . PRO A 1 403 ? 10.624 -9.320 9.926 1.00 90.25 403 PRO A CA 1
ATOM 3078 C C . PRO A 1 403 ? 10.381 -7.998 10.659 1.00 90.25 403 PRO A C 1
ATOM 3080 O O . PRO A 1 403 ? 9.733 -7.996 11.703 1.00 90.25 403 PRO A O 1
ATOM 3083 N N . SER A 1 404 ? 10.845 -6.876 10.103 1.00 90.19 404 SER A N 1
ATOM 3084 C CA . SER A 1 404 ? 10.682 -5.539 10.690 1.00 90.19 404 SER A CA 1
ATOM 3085 C C . SER A 1 404 ? 9.211 -5.121 10.776 1.00 90.19 404 SER A C 1
ATOM 3087 O O . SER A 1 404 ? 8.753 -4.702 11.836 1.00 90.19 404 SER A O 1
ATOM 3089 N N . LEU A 1 405 ? 8.432 -5.305 9.706 1.00 91.56 405 LEU A N 1
ATOM 3090 C CA . LEU A 1 405 ? 6.995 -5.002 9.699 1.00 91.56 405 LEU A CA 1
ATOM 3091 C C . LEU A 1 405 ? 6.204 -5.942 10.611 1.00 91.56 405 LEU A C 1
ATOM 3093 O O . LEU A 1 405 ? 5.285 -5.501 11.300 1.00 91.56 405 LEU A O 1
ATOM 3097 N N . LYS A 1 406 ? 6.585 -7.221 10.676 1.00 92.75 406 LYS A N 1
ATOM 3098 C CA . LYS A 1 406 ? 5.978 -8.189 11.598 1.00 92.75 406 LYS A CA 1
ATOM 3099 C C . LYS A 1 406 ? 6.256 -7.838 13.064 1.00 92.75 406 LYS A C 1
ATOM 3101 O O . LYS A 1 406 ? 5.358 -7.947 13.906 1.00 92.75 406 LYS A O 1
ATOM 3106 N N . ALA A 1 407 ? 7.477 -7.401 13.374 1.00 92.38 407 ALA A N 1
ATOM 3107 C CA . ALA A 1 407 ? 7.856 -6.908 14.696 1.00 92.38 407 ALA A CA 1
ATOM 3108 C C . ALA A 1 407 ? 7.085 -5.627 15.047 1.00 92.38 407 ALA A C 1
ATOM 3110 O O . ALA A 1 407 ? 6.480 -5.559 16.117 1.00 92.38 407 ALA A O 1
ATOM 3111 N N . TYR A 1 408 ? 6.989 -4.680 14.110 1.00 92.56 408 TYR A N 1
ATOM 3112 C CA . TYR A 1 408 ? 6.188 -3.469 14.278 1.00 92.56 408 TYR A CA 1
ATOM 3113 C C . TYR A 1 408 ? 4.713 -3.798 14.515 1.00 92.56 408 TYR A C 1
ATOM 3115 O O . TYR A 1 408 ? 4.138 -3.348 15.493 1.00 92.56 408 TYR A O 1
ATOM 3123 N N . GLY A 1 409 ? 4.108 -4.698 13.736 1.00 92.69 409 GLY A N 1
ATOM 3124 C CA . GLY A 1 409 ? 2.758 -5.196 14.013 1.00 92.69 409 GLY A CA 1
ATOM 3125 C C . GLY A 1 409 ? 2.630 -5.860 15.393 1.00 92.69 409 GLY A C 1
ATOM 3126 O O . GLY A 1 409 ? 1.575 -5.812 16.018 1.00 92.69 409 GLY A O 1
ATOM 3127 N N . THR A 1 410 ? 3.692 -6.457 15.928 1.00 92.81 410 THR A N 1
ATOM 3128 C CA . THR A 1 410 ? 3.668 -7.049 17.274 1.00 92.81 410 THR A CA 1
ATOM 3129 C C . THR A 1 410 ? 3.659 -5.986 18.379 1.00 92.81 410 THR A C 1
ATOM 3131 O O . THR A 1 410 ? 2.980 -6.201 19.387 1.00 92.81 410 THR A O 1
ATOM 3134 N N . SER A 1 411 ? 4.285 -4.820 18.174 1.00 91.88 411 SER A N 1
ATOM 3135 C CA . SER A 1 411 ? 4.296 -3.711 19.150 1.00 91.88 411 SER A CA 1
ATOM 3136 C C . SER A 1 411 ? 2.902 -3.122 19.415 1.00 91.88 411 SER A C 1
ATOM 3138 O O . SER A 1 411 ? 2.629 -2.583 20.486 1.00 91.88 411 SER A O 1
ATOM 3140 N N . PHE A 1 412 ? 1.953 -3.331 18.496 1.00 93.00 412 PHE A N 1
ATOM 3141 C CA . PHE A 1 412 ? 0.550 -2.951 18.676 1.00 93.00 412 PHE A CA 1
ATOM 3142 C C . PHE A 1 412 ? -0.167 -3.709 19.790 1.00 93.00 412 PHE A C 1
ATOM 3144 O O . PHE A 1 412 ? -1.264 -3.312 20.179 1.00 93.00 412 PHE A O 1
ATOM 3151 N N . THR A 1 413 ? 0.393 -4.815 20.284 1.00 92.88 413 THR A N 1
ATOM 3152 C CA . THR A 1 413 ? -0.275 -5.673 21.271 1.00 92.88 413 THR A CA 1
ATOM 3153 C C . THR A 1 413 ? -0.664 -4.887 22.523 1.00 92.88 413 THR A C 1
ATOM 3155 O O . THR A 1 413 ? -1.842 -4.880 22.880 1.00 92.88 413 THR A O 1
ATOM 3158 N N . ASP A 1 414 ? 0.270 -4.134 23.105 1.00 93.88 414 ASP A N 1
ATOM 3159 C CA . ASP A 1 414 ? 0.015 -3.347 24.317 1.00 93.88 414 ASP A CA 1
ATOM 3160 C C . ASP A 1 414 ? -0.939 -2.180 24.061 1.00 93.88 414 ASP A C 1
ATOM 3162 O O . ASP A 1 414 ? -1.798 -1.872 24.890 1.00 93.88 414 ASP A O 1
ATOM 3166 N N . LYS A 1 415 ? -0.848 -1.560 22.879 1.00 94.38 415 LYS A N 1
ATOM 3167 C CA . LYS A 1 415 ? -1.758 -0.489 22.451 1.00 94.38 415 LYS A CA 1
ATOM 3168 C C . LYS A 1 415 ? -3.204 -0.990 22.366 1.00 94.38 415 LYS A C 1
ATOM 3170 O O . LYS A 1 415 ? -4.113 -0.335 22.875 1.00 94.38 415 LYS A O 1
ATOM 3175 N N . ILE A 1 416 ? -3.411 -2.168 21.776 1.00 96.19 416 ILE A N 1
ATOM 3176 C CA . ILE A 1 416 ? -4.723 -2.819 21.657 1.00 96.19 416 ILE A CA 1
ATOM 3177 C C . ILE A 1 416 ? -5.288 -3.178 23.033 1.00 96.19 416 ILE A C 1
ATOM 3179 O O . ILE A 1 416 ? -6.434 -2.840 23.329 1.00 96.19 416 ILE A O 1
ATOM 3183 N N . GLU A 1 417 ? -4.479 -3.787 23.900 1.00 96.62 417 GLU A N 1
ATOM 3184 C CA . GLU A 1 417 ? -4.879 -4.078 25.282 1.00 96.62 417 GLU A CA 1
ATOM 3185 C C . GLU A 1 417 ? -5.218 -2.806 26.067 1.00 96.62 417 GLU A C 1
ATOM 3187 O O . GLU A 1 417 ? -6.201 -2.758 26.810 1.00 96.62 417 GLU A O 1
ATOM 3192 N N . GLY A 1 418 ? -4.445 -1.737 25.868 1.00 97.50 418 GLY A N 1
ATOM 3193 C CA . GLY A 1 418 ? -4.707 -0.428 26.451 1.00 97.50 418 GLY A CA 1
ATOM 3194 C C . GLY A 1 418 ? -6.064 0.143 26.037 1.00 97.50 418 GLY A C 1
ATOM 3195 O O . GLY A 1 418 ? -6.796 0.651 26.890 1.00 97.50 418 GLY A O 1
ATOM 3196 N N . TYR A 1 419 ? -6.439 0.033 24.758 1.00 97.94 419 TYR A N 1
ATOM 3197 C CA . TYR A 1 419 ? -7.753 0.475 24.284 1.00 97.94 419 TYR A CA 1
ATOM 3198 C C . TYR A 1 419 ? -8.898 -0.366 24.843 1.00 97.94 419 TYR A C 1
ATOM 3200 O O . TYR A 1 419 ? -9.881 0.219 25.296 1.00 97.94 419 TYR A O 1
ATOM 3208 N N . ILE A 1 420 ? -8.756 -1.697 24.907 1.00 98.12 420 ILE A N 1
ATOM 3209 C CA . ILE A 1 420 ? -9.754 -2.574 25.544 1.00 98.12 420 ILE A CA 1
ATOM 3210 C C . ILE A 1 420 ? -9.958 -2.152 27.004 1.00 98.12 420 ILE A C 1
ATOM 3212 O O . ILE A 1 420 ? -11.081 -1.871 27.417 1.00 98.12 420 ILE A O 1
ATOM 3216 N N . LYS A 1 421 ? -8.876 -2.014 27.782 1.00 98.19 421 LYS A N 1
ATOM 3217 C CA . LYS A 1 421 ? -8.952 -1.608 29.196 1.00 98.19 421 LYS A CA 1
ATOM 3218 C C . LYS A 1 421 ? -9.633 -0.252 29.379 1.00 98.19 421 LYS A C 1
ATOM 3220 O O . LYS A 1 421 ? -10.479 -0.110 30.262 1.00 98.19 421 LYS A O 1
ATOM 3225 N N . ARG A 1 422 ? -9.290 0.740 28.550 1.00 98.25 422 ARG A N 1
ATOM 3226 C CA . ARG A 1 422 ? -9.894 2.082 28.600 1.00 98.25 422 ARG A CA 1
ATOM 3227 C C . ARG A 1 422 ? -11.372 2.053 28.229 1.00 98.25 422 ARG A C 1
ATOM 3229 O O . ARG A 1 422 ? -12.164 2.639 28.958 1.00 98.25 422 ARG A O 1
ATOM 3236 N N . TYR A 1 423 ? -11.747 1.322 27.181 1.00 98.19 423 TYR A N 1
ATOM 3237 C CA . TYR A 1 423 ? -13.142 1.101 26.804 1.00 98.19 423 TYR A CA 1
ATOM 3238 C C . TYR A 1 423 ? -13.950 0.488 27.963 1.00 98.19 423 TYR A C 1
ATOM 3240 O O . TYR A 1 423 ? -14.959 1.055 28.384 1.00 98.19 423 TYR A O 1
ATOM 3248 N N . ILE A 1 424 ? -13.466 -0.611 28.555 1.00 98.19 424 ILE A N 1
ATOM 3249 C CA . ILE A 1 424 ? -14.121 -1.257 29.704 1.00 98.19 424 ILE A CA 1
ATOM 3250 C C . ILE A 1 424 ? -14.240 -0.286 30.886 1.00 98.19 424 ILE A C 1
ATOM 3252 O O . ILE A 1 424 ? -15.277 -0.229 31.553 1.00 98.19 424 ILE A O 1
ATOM 3256 N N . HIS A 1 425 ? -13.199 0.510 31.137 1.00 97.44 425 HIS A N 1
ATOM 3257 C CA . HIS A 1 425 ? -13.201 1.499 32.205 1.00 97.44 425 HIS A CA 1
ATOM 3258 C C . HIS A 1 425 ? -14.259 2.588 31.994 1.00 97.44 425 HIS A C 1
ATOM 3260 O O . HIS A 1 425 ? -15.040 2.837 32.906 1.00 97.44 425 HIS A O 1
ATOM 3266 N N . VAL A 1 426 ? -14.330 3.212 30.816 1.00 97.31 426 VAL A N 1
ATOM 3267 C CA . VAL A 1 426 ? -15.254 4.337 30.587 1.00 97.31 426 VAL A CA 1
ATOM 3268 C C . VAL A 1 426 ? -16.699 3.890 30.357 1.00 97.31 426 VAL A C 1
ATOM 3270 O O . VAL A 1 426 ? -17.624 4.595 30.754 1.00 97.31 426 VAL A O 1
ATOM 3273 N N . SER A 1 427 ? -16.920 2.713 29.763 1.00 96.62 427 SER A N 1
ATOM 3274 C CA . SER A 1 427 ? -18.266 2.229 29.432 1.00 96.62 427 SER A CA 1
ATOM 3275 C C . SER A 1 427 ? -18.906 1.377 30.526 1.00 96.62 427 SER A C 1
ATOM 3277 O O . SER A 1 427 ? -20.096 1.533 30.803 1.00 96.62 427 SER A O 1
ATOM 3279 N N . TRP A 1 428 ? -18.139 0.484 31.161 1.00 97.12 428 TRP A N 1
ATOM 3280 C CA . TRP A 1 428 ? -18.690 -0.579 32.012 1.00 97.12 428 TRP A CA 1
ATOM 3281 C C . TRP A 1 428 ? -18.370 -0.412 33.500 1.00 97.12 428 TRP A C 1
ATOM 3283 O O . TRP A 1 428 ? -19.185 -0.794 34.340 1.00 97.12 428 TRP A O 1
ATOM 3293 N N . ALA A 1 429 ? -17.263 0.239 33.878 1.00 95.50 429 ALA A N 1
ATOM 3294 C CA . ALA A 1 429 ? -17.015 0.541 35.293 1.00 95.50 429 ALA A CA 1
ATOM 3295 C C . ALA A 1 429 ? -18.109 1.429 35.938 1.00 95.50 429 ALA A C 1
ATOM 3297 O O . ALA A 1 429 ? -18.488 1.131 37.073 1.00 95.50 429 ALA A O 1
ATOM 3298 N N . PRO A 1 430 ? -18.693 2.440 35.253 1.00 95.00 430 PRO A N 1
ATOM 3299 C CA . PRO A 1 430 ? -19.814 3.216 35.792 1.00 95.00 430 PRO A CA 1
ATOM 3300 C C . PRO A 1 430 ? -21.115 2.417 35.934 1.00 95.00 430 PRO A C 1
ATOM 3302 O O . PRO A 1 430 ? -21.982 2.780 36.727 1.00 95.00 430 PRO A O 1
ATOM 3305 N N . VAL A 1 431 ? -21.281 1.347 35.148 1.00 94.38 431 VAL A N 1
ATOM 3306 C CA . VAL A 1 431 ? -22.413 0.426 3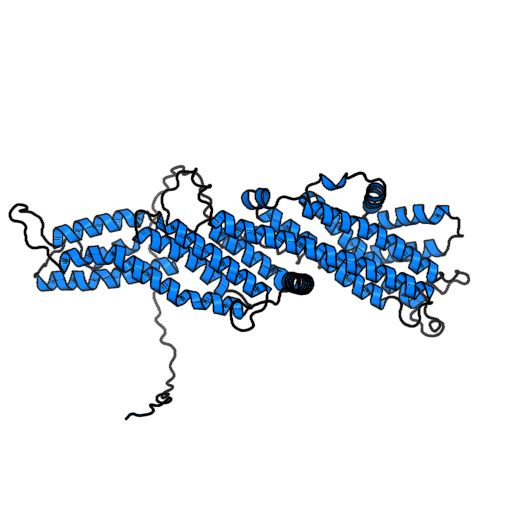5.304 1.00 94.38 431 VAL A CA 1
ATOM 3307 C C . VAL A 1 431 ? -22.251 -0.301 36.633 1.00 94.38 431 VAL A C 1
ATOM 3309 O O . VAL A 1 431 ? -23.133 -0.223 37.483 1.00 94.38 431 VAL A O 1
ATOM 3312 N N . LEU A 1 432 ? -21.085 -0.914 36.857 1.00 92.88 432 LEU A N 1
ATOM 3313 C CA . LEU A 1 432 ? -20.799 -1.648 38.088 1.00 92.88 432 LEU A CA 1
ATOM 3314 C C . LEU A 1 432 ? -20.793 -0.755 39.342 1.00 92.88 432 LEU A C 1
ATOM 3316 O O . LEU A 1 432 ? -21.268 -1.171 40.398 1.00 92.88 432 LEU A O 1
ATOM 3320 N N . SER A 1 433 ? -20.303 0.485 39.247 1.00 91.25 433 SER A N 1
ATOM 3321 C CA . SER A 1 433 ? -20.227 1.397 40.399 1.00 91.25 433 SER A CA 1
ATOM 3322 C C . SER A 1 433 ? -21.594 1.736 41.002 1.00 91.25 433 SER A C 1
ATOM 3324 O O . SER A 1 433 ? -21.662 2.063 42.186 1.00 91.25 433 SER A O 1
ATOM 3326 N N . CYS A 1 434 ? -22.683 1.587 40.235 1.00 90.06 434 CYS A N 1
ATOM 3327 C CA . CYS A 1 434 ? -24.050 1.736 40.734 1.00 90.06 434 CYS A CA 1
ATOM 3328 C C . CYS A 1 434 ? -24.377 0.772 41.886 1.00 90.06 434 CYS A C 1
ATOM 3330 O O . CYS A 1 434 ? -25.255 1.091 42.686 1.00 90.06 434 CYS A O 1
ATOM 3332 N N . LEU A 1 435 ? -23.697 -0.380 41.955 1.00 87.25 435 LEU A N 1
ATOM 3333 C CA . LEU A 1 435 ? -23.862 -1.393 43.003 1.00 87.25 435 LEU A CA 1
ATOM 3334 C C . LEU A 1 435 ? -22.867 -1.206 44.152 1.00 87.25 435 LEU A C 1
ATOM 3336 O O . LEU A 1 435 ? -23.234 -1.389 45.307 1.00 87.25 435 LEU A O 1
ATOM 3340 N N . LEU A 1 436 ? -21.621 -0.838 43.834 1.00 81.44 436 LEU A N 1
ATOM 3341 C CA . LEU A 1 436 ? -20.514 -0.821 44.797 1.00 81.44 436 LEU A CA 1
ATOM 3342 C C . LEU A 1 436 ? -20.417 0.476 45.612 1.00 81.44 436 LEU A C 1
ATOM 3344 O O . LEU A 1 436 ? -19.978 0.437 46.754 1.00 81.44 436 LEU A O 1
ATOM 3348 N N . ASN A 1 437 ? -20.826 1.615 45.044 1.00 71.31 437 ASN A N 1
ATOM 3349 C CA . ASN A 1 437 ? -20.693 2.935 45.671 1.00 71.31 437 ASN A CA 1
ATOM 3350 C C . ASN A 1 437 ? -22.058 3.642 45.744 1.00 71.31 437 ASN A C 1
ATOM 3352 O O . ASN A 1 437 ? -22.316 4.582 44.981 1.00 71.31 437 ASN A O 1
ATOM 3356 N N . PRO A 1 438 ? -22.977 3.197 46.619 1.00 63.91 438 PRO A N 1
ATOM 3357 C CA . PRO A 1 438 ? -24.280 3.831 46.747 1.00 63.91 438 PRO A CA 1
ATOM 3358 C C . PRO A 1 438 ? -24.124 5.270 47.260 1.00 63.91 438 PRO A C 1
ATOM 3360 O O . PRO A 1 438 ? -23.663 5.508 48.371 1.00 63.91 438 PRO A O 1
ATOM 3363 N N . THR A 1 439 ? -24.526 6.256 46.451 1.00 59.97 439 THR A N 1
ATOM 3364 C CA . THR A 1 439 ? -24.667 7.644 46.922 1.00 59.97 439 THR A CA 1
ATOM 3365 C C . THR A 1 439 ? -25.682 7.671 48.072 1.00 59.97 439 THR A C 1
ATOM 3367 O O . THR A 1 439 ? -26.758 7.085 47.889 1.00 59.97 439 THR A O 1
ATOM 3370 N N . PRO A 1 440 ? -25.405 8.352 49.203 1.00 54.62 440 PRO A N 1
ATOM 3371 C CA . PRO A 1 440 ? -26.363 8.471 50.295 1.00 54.62 440 PRO A CA 1
ATOM 3372 C C . PRO A 1 440 ? -27.710 8.989 49.774 1.00 54.62 440 PRO A C 1
ATOM 3374 O O . PRO A 1 440 ? -27.722 9.851 48.884 1.00 54.62 440 PRO A O 1
ATOM 3377 N N . PRO A 1 441 ? -28.850 8.484 50.276 1.00 54.25 441 PRO A N 1
ATOM 3378 C CA . PRO A 1 441 ? -30.150 8.955 49.832 1.00 54.25 441 PRO A CA 1
ATOM 3379 C C . PRO A 1 441 ? -30.276 10.447 50.157 1.00 54.25 441 PRO A C 1
ATOM 3381 O O . PRO A 1 441 ? -30.375 10.831 51.317 1.00 54.25 441 PRO A O 1
ATOM 3384 N N . SER A 1 442 ? -30.282 11.308 49.138 1.00 51.97 442 SER A N 1
ATOM 3385 C CA . SER A 1 442 ? -30.792 12.667 49.311 1.00 51.97 442 SER A CA 1
ATOM 3386 C C . SER A 1 442 ? -32.263 12.541 49.703 1.00 51.97 442 SER A C 1
ATOM 3388 O O . SER A 1 442 ? -33.024 11.856 49.009 1.00 51.97 442 SER A O 1
ATOM 3390 N N . CYS A 1 443 ? -32.652 13.186 50.805 1.00 52.41 443 CYS A N 1
ATOM 3391 C CA . CYS A 1 443 ? -33.933 13.039 51.507 1.00 52.41 443 CYS A CA 1
ATOM 3392 C C . CYS A 1 443 ? -35.201 13.278 50.649 1.00 52.41 443 CYS A C 1
ATOM 3394 O O . CYS A 1 443 ? -36.314 13.109 51.139 1.00 52.41 443 CYS A O 1
ATOM 3396 N N . PHE A 1 444 ? -35.054 13.620 49.363 1.00 53.19 444 PHE A N 1
ATOM 3397 C CA . PHE A 1 444 ? -36.132 13.943 48.428 1.00 53.19 444 PHE A CA 1
ATOM 3398 C C . PHE A 1 444 ? -36.348 12.933 47.280 1.00 53.19 444 PHE A C 1
ATOM 3400 O O . PHE A 1 444 ? -37.249 13.141 46.470 1.00 53.19 444 PHE A O 1
ATOM 3407 N N . ARG A 1 445 ? -35.595 11.820 47.174 1.00 53.12 445 ARG A N 1
ATOM 3408 C CA . ARG A 1 445 ? -35.839 10.784 46.134 1.00 53.12 445 ARG A CA 1
ATOM 3409 C C . ARG A 1 445 ? -36.132 9.402 46.725 1.00 53.12 445 ARG A C 1
ATOM 3411 O O . ARG A 1 445 ? -35.237 8.576 46.858 1.00 53.12 445 ARG A O 1
ATOM 3418 N N . ARG A 1 446 ? -37.409 9.119 47.001 1.00 49.41 446 ARG A N 1
ATOM 3419 C CA . ARG A 1 446 ? -37.879 7.872 47.644 1.00 49.41 446 ARG A CA 1
ATOM 3420 C C . ARG A 1 446 ? -37.706 6.562 46.840 1.00 49.41 446 ARG A C 1
ATOM 3422 O O . ARG A 1 446 ? -37.877 5.509 47.434 1.00 49.41 446 ARG A O 1
ATOM 3429 N N . ASN A 1 447 ? -37.309 6.576 45.556 1.00 52.09 447 ASN A N 1
ATOM 3430 C CA . ASN A 1 447 ? -37.402 5.381 44.681 1.00 52.09 447 ASN A CA 1
ATOM 3431 C C . ASN A 1 447 ? -36.099 4.927 43.969 1.00 52.09 447 ASN A C 1
ATOM 3433 O O . ASN A 1 447 ? -36.174 4.180 42.997 1.00 52.09 447 ASN A O 1
ATOM 3437 N N . TYR A 1 448 ? -34.902 5.355 44.391 1.00 61.66 448 TYR A N 1
ATOM 3438 C CA . TYR A 1 448 ? -33.645 5.026 43.685 1.00 61.66 448 TYR A CA 1
ATOM 3439 C C . TYR A 1 448 ? -32.748 4.046 44.460 1.00 61.66 448 TYR A C 1
ATOM 3441 O O . TYR A 1 448 ? -31.777 4.456 45.094 1.00 61.66 448 TYR A O 1
ATOM 3449 N N . THR A 1 449 ? -33.026 2.742 44.367 1.00 79.88 449 THR A N 1
ATOM 3450 C CA . THR A 1 449 ? -32.137 1.697 44.913 1.00 79.88 449 THR A CA 1
ATOM 3451 C C . THR A 1 449 ? -30.888 1.497 44.034 1.00 79.88 449 THR A C 1
ATOM 3453 O O . THR A 1 449 ? -30.972 1.713 42.817 1.00 79.88 449 THR A O 1
ATOM 3456 N N . PRO A 1 450 ? -29.744 1.049 44.589 1.00 84.38 450 PRO A N 1
ATOM 3457 C CA . PRO A 1 450 ? -28.542 0.692 43.818 1.00 84.38 450 PRO A CA 1
ATOM 3458 C C . PRO A 1 450 ? -28.841 -0.234 42.627 1.00 84.38 450 PRO A C 1
ATOM 3460 O O . PRO A 1 450 ? -28.457 0.055 41.493 1.00 84.38 450 PRO A O 1
ATOM 3463 N N . MET A 1 451 ? -29.659 -1.268 42.853 1.00 85.75 451 MET A N 1
ATOM 3464 C CA . MET A 1 451 ? -30.126 -2.196 41.817 1.00 85.75 451 MET A CA 1
ATOM 3465 C C . MET A 1 451 ? -30.931 -1.504 40.701 1.00 85.75 451 MET A C 1
ATOM 3467 O O . MET A 1 451 ? -30.726 -1.781 39.518 1.00 85.75 451 MET A O 1
ATOM 3471 N N . SER A 1 452 ? -31.824 -0.563 41.037 1.00 85.62 452 SER A N 1
ATOM 3472 C CA . SER A 1 452 ? -32.592 0.184 40.026 1.00 85.62 452 SER A CA 1
ATOM 3473 C C . SER A 1 452 ? -31.694 1.062 39.140 1.00 85.62 452 SER A C 1
ATOM 3475 O O . SER A 1 452 ? -31.890 1.112 37.921 1.00 85.62 452 SER A O 1
ATOM 3477 N N . LYS A 1 453 ? -30.666 1.695 39.731 1.00 88.19 453 LYS A N 1
ATOM 3478 C CA . LYS A 1 453 ? -29.665 2.497 39.010 1.00 88.19 453 LYS A CA 1
ATOM 3479 C C . LYS A 1 453 ? -28.817 1.621 38.095 1.00 88.19 453 LYS A C 1
ATOM 3481 O O . LYS A 1 453 ? -28.696 1.941 36.914 1.00 88.19 453 LYS A O 1
ATOM 3486 N N . PHE A 1 454 ? -28.304 0.506 38.619 1.00 91.81 454 PHE A N 1
ATOM 3487 C CA . PHE A 1 454 ? -27.531 -0.475 37.858 1.00 91.81 454 PHE A CA 1
ATOM 3488 C C . PHE A 1 454 ? -28.306 -0.953 36.634 1.00 91.81 454 PHE A C 1
ATOM 3490 O O . PHE A 1 454 ? -27.836 -0.799 35.514 1.00 91.81 454 PHE A O 1
ATOM 3497 N N . LYS A 1 455 ? -29.540 -1.430 36.826 1.00 89.62 455 LYS A N 1
ATOM 3498 C CA . LYS A 1 455 ? -30.390 -1.915 35.734 1.00 89.62 455 LYS A CA 1
ATOM 3499 C C . LYS A 1 455 ? -30.642 -0.847 34.673 1.00 89.62 455 LYS A C 1
ATOM 3501 O O . LYS A 1 455 ? -30.559 -1.138 33.483 1.00 89.62 455 LYS A O 1
ATOM 3506 N N . SER A 1 456 ? -30.958 0.381 35.089 1.00 91.50 456 SER A N 1
ATOM 3507 C CA . SER A 1 456 ? -31.174 1.484 34.149 1.00 91.50 456 SER A CA 1
ATOM 3508 C C . SER A 1 456 ? -29.907 1.793 33.352 1.00 91.50 456 SER A C 1
ATOM 3510 O O . SER A 1 456 ? -29.976 1.946 32.134 1.00 91.50 456 SER A O 1
ATOM 3512 N N . LYS A 1 457 ? -28.746 1.854 34.016 1.00 93.50 457 LYS A N 1
ATOM 3513 C CA . LYS A 1 457 ? -27.465 2.144 33.368 1.00 93.50 457 LYS A CA 1
ATOM 3514 C C . LYS A 1 457 ? -27.033 1.003 32.444 1.00 93.50 457 LYS A C 1
ATOM 3516 O O . LYS A 1 457 ? -26.688 1.286 31.306 1.00 93.50 457 LYS A O 1
ATOM 3521 N N . PHE A 1 458 ? -27.138 -0.252 32.886 1.00 94.50 458 PHE A N 1
ATOM 3522 C CA . PHE A 1 458 ? -26.853 -1.445 32.086 1.00 94.50 458 PHE A CA 1
ATOM 3523 C C . PHE A 1 458 ? -27.696 -1.471 30.811 1.00 94.50 458 PHE A C 1
ATOM 3525 O O . PHE A 1 458 ? -27.143 -1.568 29.727 1.00 94.50 458 PHE A O 1
ATOM 3532 N N . GLN A 1 459 ? -29.019 -1.306 30.921 1.00 93.69 459 GLN A N 1
ATOM 3533 C CA . GLN A 1 459 ? -29.915 -1.319 29.759 1.00 93.69 459 GLN A CA 1
ATOM 3534 C C . GLN A 1 459 ? -29.622 -0.177 28.783 1.00 93.69 459 GLN A C 1
ATOM 3536 O O . GLN A 1 459 ? -29.620 -0.391 27.573 1.00 93.69 459 GLN A O 1
ATOM 3541 N N . LYS A 1 460 ? -29.325 1.027 29.292 1.00 94.12 460 LYS A N 1
ATOM 3542 C CA . LYS A 1 460 ? -28.916 2.162 28.450 1.00 94.12 460 LYS A CA 1
ATOM 3543 C C . LYS A 1 460 ? -27.607 1.880 27.716 1.00 94.12 460 LYS A C 1
ATOM 3545 O O . LYS A 1 460 ? -27.551 2.089 26.509 1.00 94.12 460 LYS A O 1
ATOM 3550 N N . THR A 1 461 ? -26.587 1.387 28.423 1.00 95.56 461 THR A N 1
ATOM 3551 C CA . THR A 1 461 ? -25.302 1.009 27.820 1.00 95.56 461 THR A CA 1
ATOM 3552 C C . THR A 1 461 ? -25.505 -0.096 26.785 1.00 95.56 461 THR A C 1
ATOM 3554 O O . THR A 1 461 ? -25.097 0.068 25.645 1.00 95.56 461 THR A O 1
ATOM 3557 N N . TYR A 1 462 ? -26.206 -1.174 27.136 1.00 94.56 462 TYR A N 1
ATOM 3558 C CA . TYR A 1 462 ? -26.494 -2.288 26.235 1.00 94.56 462 TYR A CA 1
ATOM 3559 C C . TYR A 1 462 ? -27.197 -1.831 24.951 1.00 94.56 462 TYR A C 1
ATOM 3561 O O . TYR A 1 462 ? -26.731 -2.121 23.855 1.00 94.56 462 TYR A O 1
ATOM 3569 N N . THR A 1 463 ? -28.280 -1.061 25.082 1.00 93.06 463 THR A N 1
ATOM 3570 C CA . THR A 1 463 ? -29.071 -0.593 23.933 1.00 93.06 463 THR A CA 1
ATOM 3571 C C . THR A 1 463 ? -28.244 0.293 23.003 1.00 93.06 463 THR A C 1
ATOM 3573 O O . THR A 1 463 ? -28.340 0.154 21.789 1.00 93.06 463 THR A O 1
ATOM 3576 N N . ALA A 1 464 ? -27.408 1.177 23.559 1.00 92.12 464 ALA A N 1
ATOM 3577 C CA . ALA A 1 464 ? -26.525 2.021 22.760 1.00 92.12 464 ALA A CA 1
ATOM 3578 C C . ALA A 1 464 ? -25.465 1.190 22.023 1.00 92.12 464 ALA A C 1
ATOM 3580 O O . ALA A 1 464 ? -25.280 1.339 20.820 1.00 92.12 464 ALA A O 1
ATOM 3581 N N . GLN A 1 465 ? -24.794 0.288 22.741 1.00 95.06 465 GLN A N 1
ATOM 3582 C CA . GLN A 1 465 ? -23.642 -0.450 22.222 1.00 95.06 465 GLN A CA 1
ATOM 3583 C C . GLN A 1 465 ? -24.010 -1.624 21.315 1.00 95.06 465 GLN A C 1
ATOM 3585 O O . GLN A 1 465 ? -23.173 -2.087 20.544 1.00 95.06 465 GLN A O 1
ATOM 3590 N N . LYS A 1 466 ? -25.263 -2.082 21.359 1.00 93.06 466 LYS A N 1
ATOM 3591 C CA . LYS A 1 466 ? -25.805 -3.043 20.395 1.00 93.06 466 LYS A CA 1
ATOM 3592 C C . LYS A 1 466 ? -25.732 -2.525 18.954 1.00 93.06 466 LYS A C 1
ATOM 3594 O O . LYS A 1 466 ? -25.521 -3.319 18.050 1.00 93.06 466 LYS A O 1
ATOM 3599 N N . MET A 1 467 ? -25.863 -1.210 18.769 1.00 89.25 467 MET A N 1
ATOM 3600 C CA . MET A 1 467 ? -25.801 -0.538 17.463 1.00 89.25 467 MET A CA 1
ATOM 3601 C C . MET A 1 467 ? -24.383 -0.119 17.062 1.00 89.25 467 MET A C 1
ATOM 3603 O O . MET A 1 467 ? -24.193 0.497 16.019 1.00 89.25 467 MET A O 1
ATOM 3607 N N . TRP A 1 468 ? -23.385 -0.360 17.913 1.00 93.88 468 TRP A N 1
ATOM 3608 C CA . TRP A 1 468 ? -21.994 -0.097 17.559 1.00 93.88 468 TRP A CA 1
ATOM 3609 C C . TRP A 1 468 ? -21.447 -1.280 16.771 1.00 93.88 468 TRP A C 1
ATOM 3611 O O . TRP A 1 468 ? -21.971 -2.385 16.865 1.00 93.88 468 TRP A O 1
ATOM 3621 N N . LYS A 1 469 ? -20.377 -1.062 16.012 1.00 92.50 469 LYS A N 1
ATOM 3622 C CA . LYS A 1 469 ? -19.797 -2.084 15.140 1.00 92.50 469 LYS A CA 1
ATOM 3623 C C . LYS A 1 469 ? -18.384 -2.446 15.573 1.00 92.50 469 LYS A C 1
ATOM 3625 O O . LYS A 1 469 ? -17.544 -1.565 15.779 1.00 92.50 469 LYS A O 1
ATOM 3630 N N . VAL A 1 470 ? -18.113 -3.743 15.690 1.00 96.00 470 VAL A N 1
ATOM 3631 C CA . VAL A 1 470 ? -16.763 -4.316 15.825 1.00 96.00 470 VAL A CA 1
ATOM 3632 C C . VAL A 1 470 ? -16.614 -5.368 14.726 1.00 96.00 470 VAL A C 1
ATOM 3634 O O . VAL A 1 470 ? -17.111 -6.483 14.901 1.00 96.00 470 VAL A O 1
ATOM 3637 N N . PRO A 1 471 ? -15.990 -5.031 13.579 1.00 92.38 471 PRO A N 1
ATOM 3638 C CA . PRO A 1 471 ? -15.986 -5.908 12.405 1.00 92.38 471 PRO A CA 1
ATOM 3639 C C . PRO A 1 471 ? -15.289 -7.254 12.624 1.00 92.38 471 PRO A C 1
ATOM 3641 O O . PRO A 1 471 ? -15.757 -8.262 12.112 1.00 92.38 471 PRO A O 1
ATOM 3644 N N . AS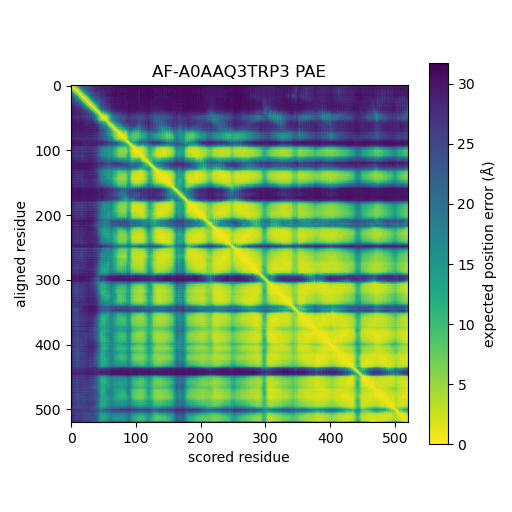P A 1 472 ? -14.194 -7.279 13.392 1.00 93.75 472 ASP A N 1
ATOM 3645 C CA . ASP A 1 472 ? -13.416 -8.496 13.652 1.00 93.75 472 ASP A CA 1
ATOM 3646 C C . ASP A 1 472 ? -14.105 -9.387 14.709 1.00 93.75 472 ASP A C 1
ATOM 3648 O O . ASP A 1 472 ? -14.179 -8.984 15.879 1.00 93.75 472 ASP A O 1
ATOM 3652 N N . PRO A 1 473 ? -14.547 -10.612 14.354 1.00 94.12 473 PRO A N 1
ATOM 3653 C CA . PRO A 1 473 ? -15.200 -11.523 15.292 1.00 94.12 473 PRO A CA 1
ATOM 3654 C C . PRO A 1 473 ? -14.314 -11.899 16.484 1.00 94.12 473 PRO A C 1
ATOM 3656 O O . PRO A 1 473 ? -14.792 -11.951 17.616 1.00 94.12 473 PRO A O 1
ATOM 3659 N N . ALA A 1 474 ? -13.009 -12.104 16.275 1.00 94.31 474 ALA A N 1
ATOM 3660 C CA . ALA A 1 474 ? -12.100 -12.492 17.353 1.00 94.31 474 ALA A CA 1
ATOM 3661 C C . ALA A 1 474 ? -11.908 -11.352 18.365 1.00 94.31 474 ALA A C 1
ATOM 3663 O O . ALA A 1 474 ? -11.816 -11.576 19.577 1.00 94.31 474 ALA A O 1
ATOM 3664 N N . LEU A 1 475 ? -11.870 -10.110 17.877 1.00 96.00 475 LEU A N 1
ATOM 3665 C CA . LEU A 1 475 ? -11.855 -8.921 18.722 1.00 96.00 475 LEU A CA 1
ATOM 3666 C C . LEU A 1 475 ? -13.179 -8.751 19.475 1.00 96.00 475 LEU A C 1
ATOM 3668 O O . LEU A 1 475 ? -13.163 -8.433 20.666 1.00 96.00 475 LEU A O 1
ATOM 3672 N N . ARG A 1 476 ? -14.309 -9.009 18.809 1.00 96.62 476 ARG A N 1
ATOM 3673 C CA . ARG A 1 476 ? -15.646 -8.958 19.409 1.00 96.62 476 ARG A CA 1
ATOM 3674 C C . ARG A 1 476 ? -15.769 -9.930 20.582 1.00 96.62 476 ARG A C 1
ATOM 3676 O O . ARG A 1 476 ? -16.085 -9.500 21.688 1.00 96.62 476 ARG A O 1
ATOM 3683 N N . THR A 1 477 ? -15.374 -11.191 20.392 1.00 96.56 477 THR A N 1
ATOM 3684 C CA . THR A 1 477 ? -15.347 -12.205 21.460 1.00 96.56 477 THR A CA 1
ATOM 3685 C C . THR A 1 477 ? -14.471 -11.778 22.642 1.00 96.56 477 THR A C 1
ATOM 3687 O O . THR A 1 477 ? -14.843 -11.969 23.801 1.00 96.56 477 THR A O 1
ATOM 3690 N N . ARG A 1 478 ? -13.309 -11.161 22.383 1.00 97.06 478 ARG A N 1
ATOM 3691 C CA . ARG A 1 478 ? -12.435 -10.640 23.452 1.00 97.06 478 ARG A CA 1
ATOM 3692 C C . ARG A 1 478 ? -13.092 -9.513 24.242 1.00 97.06 478 ARG A C 1
ATOM 3694 O O . ARG A 1 478 ? -12.965 -9.492 25.464 1.00 97.06 478 ARG A O 1
ATOM 3701 N N . LEU A 1 479 ? -13.791 -8.597 23.571 1.00 98.12 479 LEU A N 1
ATOM 3702 C CA . LEU A 1 479 ? -14.542 -7.527 24.230 1.00 98.12 479 LEU A CA 1
ATOM 3703 C C . LEU A 1 479 ? -15.692 -8.090 25.067 1.00 98.12 479 LEU A C 1
ATOM 3705 O O . LEU A 1 479 ? -15.815 -7.710 26.229 1.00 98.12 479 LEU A O 1
ATOM 3709 N N . HIS A 1 480 ? -16.484 -9.022 24.527 1.00 97.88 480 HIS A N 1
ATOM 3710 C CA . HIS A 1 480 ? -17.560 -9.690 25.270 1.00 97.88 480 HIS A CA 1
ATOM 3711 C C . HIS A 1 480 ? -17.034 -10.339 26.551 1.00 97.88 480 HIS A C 1
ATOM 3713 O O . HIS A 1 480 ? -17.551 -10.068 27.636 1.00 97.88 480 HIS A O 1
ATOM 3719 N N . LYS A 1 481 ? -15.942 -11.107 26.450 1.00 97.62 481 LYS A N 1
ATOM 3720 C CA . LYS A 1 481 ? -15.277 -11.713 27.608 1.00 97.62 481 LYS A CA 1
ATOM 3721 C C . LYS A 1 481 ? -14.842 -10.662 28.635 1.00 97.62 481 LYS A C 1
ATOM 3723 O O . LYS A 1 481 ? -15.154 -10.803 29.813 1.00 97.62 481 LYS A O 1
ATOM 3728 N N . ALA A 1 482 ? -14.189 -9.584 28.200 1.00 97.94 482 ALA A N 1
ATOM 3729 C CA . ALA A 1 482 ? -13.732 -8.524 29.100 1.00 97.94 482 ALA A CA 1
ATOM 3730 C C . ALA A 1 482 ? -14.890 -7.786 29.805 1.00 97.94 482 ALA A C 1
ATOM 3732 O O . ALA A 1 482 ? -14.747 -7.357 30.951 1.00 97.94 482 ALA A O 1
ATOM 3733 N N . ILE A 1 483 ? -16.047 -7.641 29.148 1.00 98.06 483 ILE A N 1
ATOM 3734 C CA . ILE A 1 483 ? -17.260 -7.062 29.748 1.00 98.06 483 ILE A CA 1
ATOM 3735 C C . ILE A 1 483 ? -17.831 -8.000 30.813 1.00 98.06 483 ILE A C 1
ATOM 3737 O O . ILE A 1 483 ? -18.132 -7.552 31.922 1.00 98.06 483 ILE A O 1
ATOM 3741 N N . ILE A 1 484 ? -17.948 -9.291 30.494 1.00 96.62 484 ILE A N 1
ATOM 3742 C CA . ILE A 1 484 ? -18.438 -10.328 31.412 1.00 96.62 484 ILE A CA 1
ATOM 3743 C C . ILE A 1 484 ? -17.563 -10.373 32.668 1.00 96.62 484 ILE A C 1
ATOM 3745 O O . ILE A 1 484 ? -18.068 -10.200 33.778 1.00 96.62 484 ILE A O 1
ATOM 3749 N N . GLU A 1 485 ? -16.243 -10.473 32.492 1.00 96.69 485 GLU A N 1
ATOM 3750 C CA . GLU A 1 485 ? -15.262 -10.468 33.585 1.00 96.69 485 GLU A CA 1
ATOM 3751 C C . GLU A 1 485 ? -15.321 -9.182 34.422 1.00 96.69 485 GLU A C 1
ATOM 3753 O O . GLU A 1 485 ? -15.011 -9.195 35.615 1.00 96.69 485 GLU A O 1
ATOM 3758 N N . LYS A 1 486 ? -15.748 -8.060 33.827 1.00 95.94 486 LYS A N 1
ATOM 3759 C CA . LYS A 1 486 ? -15.908 -6.796 34.547 1.00 95.94 486 LYS A CA 1
ATOM 3760 C C . LYS A 1 486 ? -17.191 -6.734 35.373 1.00 95.94 486 LYS A C 1
ATOM 3762 O O . LYS A 1 486 ? -17.149 -6.199 36.479 1.00 95.94 486 LYS A O 1
ATOM 3767 N N . ILE A 1 487 ? -18.325 -7.179 34.832 1.00 94.94 487 ILE A N 1
ATOM 3768 C CA . ILE A 1 487 ? -19.654 -6.929 35.413 1.00 94.94 487 ILE A CA 1
ATOM 3769 C C . ILE A 1 487 ? -20.131 -8.084 36.294 1.00 94.94 487 ILE A C 1
ATOM 3771 O O . ILE A 1 487 ? -20.603 -7.837 37.406 1.00 94.94 487 ILE A O 1
ATOM 3775 N N . ILE A 1 488 ? -20.006 -9.325 35.822 1.00 93.75 488 ILE A N 1
ATOM 3776 C CA . ILE A 1 488 ? -20.651 -10.490 36.441 1.00 93.75 488 ILE A CA 1
ATOM 3777 C C . ILE A 1 488 ? -20.155 -10.767 37.866 1.00 93.75 488 ILE A C 1
ATOM 3779 O O . ILE A 1 488 ? -21.006 -10.947 38.743 1.00 93.75 488 ILE A O 1
ATOM 3783 N N . PRO A 1 489 ? -18.841 -10.725 38.173 1.00 93.81 489 PRO A N 1
ATOM 3784 C CA . PRO A 1 489 ? -18.378 -10.994 39.535 1.00 93.81 489 PRO A CA 1
ATOM 3785 C C . PRO A 1 489 ? -18.939 -9.998 40.556 1.00 93.81 489 PRO A C 1
ATOM 3787 O O . PRO A 1 489 ? -19.392 -10.379 41.633 1.00 93.81 489 PRO A O 1
ATOM 3790 N N . GLY A 1 490 ? -18.958 -8.709 40.206 1.00 90.94 490 GLY A N 1
ATOM 3791 C CA . GLY A 1 490 ? -19.466 -7.669 41.097 1.00 90.94 490 GLY A CA 1
ATOM 3792 C C . GLY A 1 490 ? -20.992 -7.671 41.225 1.00 90.94 490 GLY A C 1
ATOM 3793 O O . GLY A 1 490 ? -21.510 -7.363 42.297 1.00 90.94 490 GLY A O 1
ATOM 3794 N N . TYR A 1 491 ? -21.710 -8.056 40.166 1.00 91.44 491 TYR A N 1
ATOM 3795 C CA . TYR A 1 491 ? -23.156 -8.264 40.224 1.00 91.44 491 TYR A CA 1
ATOM 3796 C C . TYR A 1 491 ? -23.522 -9.446 41.127 1.00 91.44 491 TYR A C 1
ATOM 3798 O O . TYR A 1 491 ? -24.353 -9.295 42.018 1.00 91.44 491 TYR A O 1
ATOM 3806 N N . THR A 1 492 ? -22.852 -10.585 40.946 1.00 91.25 492 THR A N 1
ATOM 3807 C CA . THR A 1 492 ? -23.079 -11.813 41.725 1.00 91.25 492 THR A CA 1
ATOM 3808 C C . THR A 1 492 ? -22.829 -11.573 43.208 1.00 91.25 492 THR A C 1
ATOM 3810 O O . THR A 1 492 ? -23.713 -11.821 44.023 1.00 91.25 492 THR A O 1
ATOM 3813 N N . LYS A 1 493 ? -21.693 -10.951 43.547 1.00 90.38 493 LYS A N 1
ATOM 3814 C CA . LYS A 1 493 ? -21.383 -10.573 44.928 1.00 90.38 493 LYS A CA 1
ATOM 3815 C C . LYS A 1 493 ? -22.464 -9.678 45.546 1.00 90.38 493 LYS A C 1
ATOM 3817 O O . LYS A 1 493 ? -22.865 -9.888 46.682 1.00 90.38 493 LYS A O 1
ATOM 3822 N N . TYR A 1 494 ? -22.974 -8.695 44.801 1.00 89.69 494 TYR A N 1
ATOM 3823 C CA . TYR A 1 494 ? -24.057 -7.844 45.299 1.00 89.69 494 TYR A CA 1
ATOM 3824 C C . TYR A 1 494 ? -25.339 -8.643 45.588 1.00 89.69 494 TYR A C 1
ATOM 3826 O O . TYR A 1 494 ? -26.017 -8.359 46.576 1.00 89.69 494 TYR A O 1
ATOM 3834 N N . LEU A 1 495 ? -25.694 -9.613 44.737 1.00 88.81 495 LEU A N 1
ATOM 3835 C CA . LEU A 1 495 ? -26.871 -10.463 44.953 1.00 88.81 495 LEU A CA 1
ATOM 3836 C C . LEU A 1 495 ? -26.733 -11.305 46.226 1.00 88.81 495 LEU A C 1
ATOM 3838 O O . LEU A 1 495 ? -27.692 -11.381 46.994 1.00 88.81 495 LEU A O 1
ATOM 3842 N N . GLU A 1 496 ? -25.546 -11.870 46.456 1.00 88.31 496 GLU A N 1
ATOM 3843 C CA . GLU A 1 496 ? -25.202 -12.630 47.663 1.00 88.31 496 GLU A CA 1
ATOM 3844 C C . GLU A 1 496 ? -25.275 -11.745 48.915 1.00 88.31 496 GLU A C 1
ATOM 3846 O O . GLU A 1 496 ? -26.036 -12.043 49.835 1.00 88.31 496 GLU A O 1
ATOM 3851 N N . ASP A 1 497 ? -24.581 -10.601 48.910 1.00 86.69 497 ASP A N 1
ATOM 3852 C CA . ASP A 1 497 ? -24.511 -9.672 50.048 1.00 86.69 497 ASP A CA 1
ATOM 3853 C C . ASP A 1 497 ? -25.895 -9.114 50.453 1.00 86.69 497 ASP A C 1
ATOM 3855 O O . ASP A 1 497 ? -26.100 -8.709 51.598 1.00 86.69 497 ASP A O 1
ATOM 3859 N N . ASN A 1 498 ? -26.859 -9.076 49.524 1.00 84.06 498 ASN A N 1
ATOM 3860 C CA . ASN A 1 498 ? -28.206 -8.533 49.746 1.00 84.06 498 ASN A CA 1
ATOM 3861 C C . ASN A 1 498 ? -29.310 -9.610 49.776 1.00 84.06 498 ASN A C 1
ATOM 3863 O O . ASN A 1 498 ? -30.489 -9.252 49.799 1.00 84.06 498 ASN A O 1
ATOM 3867 N N . ASN A 1 499 ? -28.959 -10.904 49.779 1.00 83.38 499 ASN A N 1
ATOM 3868 C CA . ASN A 1 499 ? -29.898 -12.038 49.785 1.00 83.38 499 ASN A CA 1
ATOM 3869 C C . ASN A 1 499 ? -30.994 -11.954 48.699 1.00 83.38 499 ASN A C 1
ATOM 3871 O O . ASN A 1 499 ? -32.166 -12.258 48.940 1.00 83.38 499 ASN A O 1
ATOM 3875 N N . VAL A 1 500 ? -30.635 -11.514 47.490 1.00 80.06 500 VAL A N 1
ATOM 3876 C CA . VAL A 1 500 ? -31.583 -11.378 46.374 1.00 80.06 500 VAL A CA 1
ATOM 3877 C C . VAL A 1 500 ? -31.767 -12.734 45.689 1.00 80.06 500 VAL A C 1
ATOM 3879 O O . VAL A 1 500 ? -30.936 -13.152 44.892 1.00 80.06 500 VAL A O 1
ATOM 3882 N N . THR A 1 501 ? -32.883 -13.410 45.963 1.00 72.00 501 THR A N 1
ATOM 3883 C CA . THR A 1 501 ? -33.172 -14.771 45.468 1.00 72.00 501 THR A CA 1
ATOM 3884 C C . THR A 1 501 ? -33.813 -14.835 44.079 1.00 72.00 501 THR A C 1
ATOM 3886 O O . THR A 1 501 ? -33.724 -15.865 43.419 1.00 72.00 501 THR A O 1
ATOM 3889 N N . ALA A 1 502 ? -34.438 -13.753 43.609 1.00 74.69 502 ALA A N 1
ATOM 3890 C CA . ALA A 1 502 ? -35.078 -13.684 42.290 1.00 74.69 502 ALA A CA 1
ATOM 3891 C C . ALA A 1 502 ? -34.717 -12.372 41.566 1.00 74.69 502 ALA A C 1
ATOM 3893 O O . ALA A 1 502 ? -35.535 -11.445 41.493 1.00 74.69 502 ALA A O 1
ATOM 3894 N N . PRO A 1 503 ? -33.474 -12.230 41.069 1.00 75.75 503 PRO A N 1
ATOM 3895 C CA . PRO A 1 503 ? -33.094 -11.066 40.283 1.00 75.75 503 PRO A CA 1
ATOM 3896 C C . PRO A 1 503 ? -33.839 -11.054 38.942 1.00 75.75 503 PRO A C 1
ATOM 3898 O O . PRO A 1 503 ? -34.110 -12.090 38.349 1.00 75.75 503 PRO A O 1
ATOM 3901 N N . LYS A 1 504 ? -34.142 -9.857 38.424 1.00 72.12 504 LYS A N 1
ATOM 3902 C CA . LYS A 1 504 ? -34.790 -9.721 37.106 1.00 72.12 504 LYS A CA 1
ATOM 3903 C C . LYS A 1 504 ? -33.895 -10.190 35.945 1.00 72.12 504 LYS A C 1
ATOM 3905 O O . LYS A 1 504 ? -34.419 -10.540 34.897 1.00 72.12 504 LYS A O 1
ATOM 3910 N N . PHE A 1 505 ? -32.580 -10.116 36.119 1.00 77.19 505 PHE A N 1
ATOM 3911 C CA . PHE A 1 505 ? -31.602 -10.673 35.191 1.00 77.19 505 PHE A CA 1
ATOM 3912 C C . PHE A 1 505 ? -30.757 -11.648 35.995 1.00 77.19 505 PHE A C 1
ATOM 3914 O O . PHE A 1 505 ? -30.064 -11.218 36.918 1.00 77.19 505 PHE A O 1
ATOM 3921 N N . ALA A 1 506 ? -30.830 -12.940 35.693 1.00 86.19 506 ALA A N 1
ATOM 3922 C CA . ALA A 1 506 ? -29.842 -13.864 36.220 1.00 86.19 506 ALA A CA 1
ATOM 3923 C C . ALA A 1 506 ? -28.459 -13.489 35.648 1.00 86.19 506 ALA A C 1
ATOM 3925 O O . ALA A 1 506 ? -28.385 -12.933 34.548 1.00 86.19 506 ALA A O 1
ATOM 3926 N N . PRO A 1 507 ? -27.351 -13.785 36.353 1.00 87.50 507 PRO A N 1
ATOM 3927 C CA . PRO A 1 507 ? -26.007 -13.578 35.811 1.00 87.50 507 PRO A CA 1
ATOM 3928 C C . PRO A 1 507 ? -25.833 -14.167 34.401 1.00 87.50 507 PRO A C 1
ATOM 3930 O O . PRO A 1 507 ? -25.330 -13.483 33.516 1.00 87.50 507 PRO A O 1
ATOM 3933 N N . HIS A 1 508 ? -26.367 -15.371 34.170 1.00 87.88 508 HIS A N 1
ATOM 3934 C CA . HIS A 1 508 ? -26.388 -16.028 32.860 1.00 87.88 508 HIS A CA 1
ATOM 3935 C C . HIS A 1 508 ? -27.133 -15.212 31.785 1.00 87.88 508 HIS A C 1
ATOM 3937 O O . HIS A 1 508 ? -26.628 -15.047 30.679 1.00 87.88 508 HIS A O 1
ATOM 3943 N N . ASP A 1 509 ? -28.295 -14.631 32.107 1.00 89.94 509 ASP A N 1
ATOM 3944 C CA . ASP A 1 509 ? -29.054 -13.808 31.152 1.00 89.94 509 ASP A CA 1
ATOM 3945 C C . ASP A 1 509 ? -28.247 -12.575 30.720 1.00 89.94 509 ASP A C 1
ATOM 3947 O O . ASP A 1 509 ? -28.313 -12.137 29.573 1.00 89.94 509 ASP A O 1
ATOM 3951 N N . MET A 1 510 ? -27.464 -11.993 31.637 1.00 90.31 510 MET A N 1
ATOM 3952 C CA . MET A 1 510 ? -26.599 -10.856 31.313 1.00 90.31 510 MET A CA 1
ATOM 3953 C C . MET A 1 510 ? -25.447 -11.258 30.390 1.00 90.31 510 MET A C 1
ATOM 3955 O O . MET A 1 510 ? -25.087 -10.477 29.509 1.00 90.31 510 MET A O 1
ATOM 3959 N N . GLU A 1 511 ? -24.878 -12.451 30.574 1.00 93.00 511 GLU A N 1
ATOM 3960 C CA . GLU A 1 511 ? -23.848 -12.995 29.683 1.00 93.00 511 GLU A CA 1
ATOM 3961 C C . GLU A 1 511 ? -24.390 -13.194 28.268 1.00 93.00 511 GLU A C 1
ATOM 3963 O O . GLU A 1 511 ? -23.759 -12.743 27.311 1.00 93.00 511 GLU A O 1
ATOM 3968 N N . GLU A 1 512 ? -25.582 -13.781 28.135 1.00 92.81 512 GLU A N 1
ATOM 3969 C CA . GLU A 1 512 ? -26.258 -13.963 26.847 1.00 92.81 512 GLU A CA 1
ATOM 3970 C C . GLU A 1 512 ? -26.556 -12.617 26.176 1.00 92.81 512 GLU A C 1
ATOM 3972 O O . GLU A 1 512 ? -26.269 -12.424 24.994 1.00 92.81 512 GLU A O 1
ATOM 3977 N N . MET A 1 513 ? -27.043 -11.635 26.943 1.00 93.75 513 MET A N 1
ATOM 3978 C CA . MET A 1 513 ? -27.239 -10.282 26.429 1.00 93.75 513 MET A CA 1
ATOM 3979 C C . MET A 1 513 ? -25.936 -9.694 25.879 1.00 93.75 513 MET A C 1
ATOM 3981 O O . MET A 1 513 ? -25.948 -9.140 24.782 1.00 93.75 513 MET A O 1
ATOM 3985 N N . VAL A 1 514 ? -24.815 -9.820 26.599 1.00 94.88 514 VAL A N 1
ATOM 3986 C CA . VAL A 1 514 ? -23.513 -9.283 26.166 1.00 94.88 514 VAL A CA 1
ATOM 3987 C C . VAL A 1 514 ? -23.064 -9.872 24.827 1.00 94.88 514 VAL A C 1
ATOM 3989 O O . VAL A 1 514 ? -22.481 -9.130 24.038 1.00 94.88 514 VAL A O 1
ATOM 3992 N N . GLN A 1 515 ? -23.389 -11.134 24.521 1.00 93.25 515 GLN A N 1
ATOM 3993 C CA . GLN A 1 515 ? -23.068 -11.736 23.216 1.00 93.25 515 GLN A CA 1
ATOM 3994 C C . GLN A 1 515 ? -23.729 -10.999 22.043 1.00 93.25 515 GLN A C 1
ATOM 3996 O O . GLN A 1 515 ? -23.182 -10.974 20.948 1.00 93.25 515 GLN A O 1
ATOM 4001 N N . GLY A 1 516 ? -24.875 -10.348 22.268 1.00 92.75 516 GLY A N 1
ATOM 4002 C CA . GLY A 1 516 ? -25.573 -9.557 21.251 1.00 92.75 516 GLY A CA 1
ATOM 4003 C C . GLY A 1 516 ? -25.024 -8.141 21.037 1.00 92.75 516 GLY A C 1
ATOM 4004 O O . GLY A 1 516 ? -25.671 -7.349 20.352 1.00 92.75 516 GLY A O 1
ATOM 4005 N N . LEU A 1 517 ? -23.904 -7.770 21.666 1.00 95.38 517 LEU A N 1
ATOM 4006 C CA . LEU A 1 517 ? -23.264 -6.466 21.470 1.00 95.38 517 LEU A CA 1
ATOM 4007 C C . LEU A 1 517 ? -22.389 -6.435 20.214 1.00 95.38 517 LEU A C 1
ATOM 4009 O O . LEU A 1 517 ? -21.716 -7.412 19.895 1.00 95.38 517 LEU A O 1
ATOM 4013 N N . PHE A 1 518 ? -22.285 -5.246 19.620 1.00 94.62 518 PHE A N 1
ATOM 4014 C CA . PHE A 1 518 ? -21.389 -4.907 18.508 1.00 94.62 518 PHE A CA 1
ATOM 4015 C C . PHE A 1 518 ? -21.742 -5.465 17.118 1.00 94.62 518 PHE A C 1
ATOM 4017 O O . PHE A 1 518 ? -20.864 -5.543 16.252 1.00 94.62 518 PHE A O 1
ATOM 4024 N N . GLU A 1 519 ? -23.002 -5.845 16.915 1.00 85.06 519 GLU A N 1
ATOM 4025 C CA . GLU A 1 519 ? -23.534 -6.390 15.654 1.00 85.06 519 GLU A CA 1
ATOM 4026 C C . GLU A 1 519 ? -24.147 -5.310 14.734 1.00 85.06 519 GLU A C 1
ATOM 4028 O O . GLU A 1 519 ? -24.843 -5.648 13.778 1.00 85.06 519 GLU A O 1
ATOM 4033 N N . GLY A 1 520 ? -23.963 -4.026 15.071 1.00 71.88 520 GLY A N 1
ATOM 4034 C CA . GLY A 1 520 ? -24.618 -2.885 14.419 1.00 71.88 520 GLY A CA 1
ATOM 4035 C C . GLY A 1 520 ? -24.111 -2.506 13.035 1.00 71.88 520 GLY A C 1
ATOM 4036 O O . GLY A 1 520 ? -23.042 -3.000 12.600 1.00 71.88 520 GLY A O 1
#

Solvent-accessible surface area (backbone atoms only — not comparable to full-atom values): 30816 Å² total; per-residue (Å²): 141,85,80,90,82,84,81,89,89,83,87,88,81,90,77,90,88,84,84,86,88,79,89,78,84,89,80,89,79,91,77,92,80,85,90,79,92,73,96,65,83,84,72,85,77,74,46,73,66,53,56,48,60,78,61,54,78,82,72,72,87,70,57,83,80,50,66,75,62,52,58,60,55,50,52,55,52,53,52,50,58,50,55,60,54,72,54,84,94,50,91,76,50,64,63,58,48,52,51,52,51,31,45,75,46,66,42,50,64,45,57,59,50,37,52,31,65,74,64,78,50,68,73,72,67,77,62,61,67,74,78,41,51,67,56,52,54,40,48,48,50,32,53,48,52,53,40,50,52,46,48,67,51,36,67,78,74,47,90,74,61,89,77,54,94,74,67,68,87,74,83,75,61,92,82,73,70,78,66,58,66,56,60,54,46,52,50,52,45,55,50,51,56,37,58,45,44,53,55,55,50,52,38,57,39,57,75,69,56,67,62,70,66,41,61,79,73,39,54,67,62,54,55,53,45,53,52,52,51,53,52,50,41,51,47,40,57,51,44,46,55,44,59,72,59,29,57,72,86,82,54,55,75,66,37,49,50,50,52,50,51,47,44,52,53,46,52,50,51,36,54,50,45,39,49,48,53,50,52,52,50,51,50,51,53,51,47,52,44,46,63,36,61,52,74,84,73,76,80,62,99,69,69,91,62,21,52,74,49,68,57,54,54,53,50,50,53,51,52,52,52,52,61,76,42,39,72,62,50,40,52,40,51,53,53,50,36,63,72,67,69,50,81,82,76,52,82,57,91,84,47,55,70,60,59,32,52,51,51,49,52,54,52,51,35,53,53,27,50,54,57,60,40,68,75,39,90,49,68,33,50,32,28,44,21,54,36,45,42,49,48,54,53,24,52,59,27,50,71,42,91,47,67,68,49,22,51,54,23,53,63,44,53,62,57,47,53,50,28,53,54,49,23,46,49,67,57,45,46,65,31,49,38,29,66,76,60,67,75,78,81,60,96,84,60,95,80,78,48,39,67,59,49,22,52,54,44,44,51,52,50,50,63,58,42,29,60,30,35,47,90,51,65,72,59,42,54,51,49,39,50,55,48,43,70,61,40,46,62,61,50,52,50,52,33,62,81,65,69,56,89,78,61,97,62,49,72,66,55,52,52,57,55,46,67,61,47,30,75,73

Foldseek 3Di:
DDDDDDDDDDDDDDDDDDDDDDDDDDDDDDDDDDDDDDDDDDDCPQDPVNVCVVPPPPPPVPPPVCVVVVVVLLVVLLVLVLVLQQDDDDPVSLVVSLCVLCVSLVHSVLVVLLVCVVVVHLPLLPDDLLVCLVVLVSLLSSLVSLLVSLQVCLVLPDPPPPPDPPPDPPPPDPDGDRGDLLVVLVSSLVNLVSSLSVLVSLLSNLVPDQVLVCLVPPVPSLLVSLVSLLSSLVSLVVSLVSLVPRHPDDDDPSSVVSSVVSNVSSVVSSLSSLVSSVVSLVSLLVSLLVVLQDPVVPPDPDALALAADVSLVSLLSSVVSCQVCVVSNLVSQVSVCVVVVDPDDAPDDPDRPSVSSSLVSVVSSLVSLLVVLVPHPQQLSSLSSSLLSLLVCLVSQCPDPDPSSVVSSVVCPVVNVVSLVSSCVRQQVVLLCLQVPPDPDPPPDPDRHSLNSSVVSLVVSLVVQLPHARPDPVSLVVSLVSNLVRHLVSVVVSCVVVVPPDDPADSVNSSVSSNSGRPD

Secondary structure (DSSP, 8-state):
------S----------------------------------------HHHHHHHT----STTSTTTTTTHHHHHHHHHHHHHHHHTS---TTHHHHHHHHHHHHTT-THHHHHHHHHHTT--GGGGS-GGGGHHHHHHHHHHHHHHHHHHHHHGGGG-TTTTSSTTS-GGGGSTTPPPPPHHHHHHHHHHHHHHHHHHHHHHHHHHHH--HHHHHHH-HHHHHHHHHHHHHHHHHHHHHHHHHHHTT-S---HHHHHHHHHHHHHHHHHHHHHHHHHHHHHHHHHHHHHHHHH-GGGTTS---S--SPPHHHHHHHHHHHHHHHTHHHHHHHHHHHHHHHT-----SSTT--HHHHHHHHHHHHHHHHHHHHGGG-S-HHHHHHHHHHHHHHHHHHHHT-SSHHHHHHHHHHHHHHHHHHHHHHHHHTHHHHHHHHSPPP--TT-TT--HHHHHHHHHHHHHHHHHTSB---HHHHHHHHHHHHHHHHHHHHHHHHHTT-SS-SS-HHHHHHHHHTSSB-

Sequence (520 aa):
MGSSINMEDRFGARGLWSPITVRSSSGTIAGSGSTYTTSAAASLSMSMEALAAMLSLDSLEYIDKEKEREKEDDEKMKQMVQEFFGAPSADDCSTSVLQRWFTELGVPWVLHLAAAASAHDGAVAGTKLVELIPEIRSWIRALAAICETTLVMAPLFRPDCGSVGLLPRICKEEGSNIPDQSHFAQFIQSTMFKMLAFVDAIVASNAKNTYVQVFLTDSPGLYQKITALLGVRSALSRAIVNVGMSFNPRPSAEVERIQGEILSHLSASEGNLGEAIWSAMEQIRTELINTSSNDSLSSTSQGSSSDIHEATWSVLRYIRFMMSHHSSMRAIASEAAARLGKEYVPWEGGVQLLESMIMETVSCVQGNLAKQSESFPDQGLRFLFLLNNSNIIRQHLRSSHHPSLKAYGTSFTDKIEGYIKRYIHVSWAPVLSCLLNPTPPSCFRRNYTPMSKFKSKFQKTYTAQKMWKVPDPALRTRLHKAIIEKIIPGYTKYLEDNNVTAPKFAPHDMEEMVQGLFEG

Organism: NCBI:txid547442